Protein AF-A0A2N2H3T7-F1 (afdb_monomer_lite)

Radius of gyration: 30.87 Å; chains: 1; bounding box: 74×87×62 Å

Secondary structure (DSSP, 8-state):
-PPPPHHHHHHHHHHHHSPPPPTTS-THHHHHHHHHHHHHHHSTT--TTTTTS-B-HHHHHHHHHHHHHH-HHHHHHH--SSS-----SS--HHHHHHHHHHHHHTTGGGSSSS-SSEEEETTTTEEEE-----TTTHHHHHHHHHHHHHHHHHHH-TT----GGGG-TTTTS--S------------HHHHHHHHHHHHHHHHHHHHHH-SS-TTT----GGG-EEEESS-TTTS-TTTTT-GGGEEEE-HHHHHHHHTTSEEE-TTSBEEE-HHHHTSGGGGGG-S--B--S--GGGHHHHHHHHHHHHHHHHTS-----PEE------SS---TTT--TTS---EE-SSEEEEE-SS-SSTT-EEEEESS--S-GGG--HHHHHHHHHHHHHHHHHHHHHH--SEEEEE---SGGGT--SSS--EEEEEE-TTSSS--TTGGGGGSGGGS-----TT-

Foldseek 3Di:
DPDFPPVLVLVLVLLLPQDQDDPPPPRPLSLLQLLVLLLLCQFEPHHLVDSQPKDALLSSQVSQLCVCLVPVVNVPSPPPDDDDDDLDSDPDPVNSVVSRVCSLVGNLVPQDDPGPFWHADPVVRIIGGPDDHDPVCSNVSSVSSNVSSVVVNCVSPVPDDDDLCSRVSYPPDDPPDDDDDDDDDDDDPVVLVVVLSVLQSVLLVVLCVVDQAFQFPRHRPSVQKGWAFLQDSVRDDPVSSNDNLRTGIHGPVVSVCLVVLQWAADQARFIWGAPVLVPDPCVVVVLAQGGRPDGSNSNVVSRVVSVVVSVVVNPPDDDDDDTDGSDDPPPPDHPFPVLDPPPFDFPDDDDFWTKGADPDAPDPLWMKIFTNDFAQAPVPDDPVNVVRSVVCLVVSVVVCCVPPVAPDWDKDWQHDVLSPDPTRGTIIITHGHHVPSDPCCQQPVVCSPVVRSDDDPDPPD

pLDDT: mean 72.09, std 20.62, range [23.34, 98.44]

Structure (mmCIF, N/CA/C/O backbone):
data_AF-A0A2N2H3T7-F1
#
_entry.id   AF-A0A2N2H3T7-F1
#
loop_
_atom_site.group_PDB
_atom_site.id
_atom_site.type_symbol
_atom_site.label_atom_id
_atom_site.label_alt_id
_atom_site.label_comp_id
_atom_site.label_asym_id
_atom_site.label_entity_id
_atom_site.label_seq_id
_atom_site.pdbx_PDB_ins_code
_atom_site.Cartn_x
_atom_site.Cartn_y
_atom_site.Cartn_z
_atom_site.occupancy
_atom_site.B_iso_or_equiv
_atom_site.auth_seq_id
_atom_site.auth_comp_id
_atom_site.auth_asym_id
_atom_site.auth_atom_id
_atom_site.pdbx_PDB_model_num
ATOM 1 N N . MET A 1 1 ? 30.851 35.649 2.078 1.00 42.88 1 MET A N 1
ATOM 2 C CA . MET A 1 1 ? 30.613 34.699 0.974 1.00 42.88 1 MET A CA 1
ATOM 3 C C . MET A 1 1 ? 31.649 35.015 -0.075 1.00 42.88 1 MET A C 1
ATOM 5 O O . MET A 1 1 ? 31.649 36.144 -0.546 1.00 42.88 1 MET A O 1
ATOM 9 N N . ASN A 1 2 ? 32.566 34.092 -0.348 1.00 49.72 2 ASN A N 1
ATOM 10 C CA . ASN A 1 2 ? 33.479 34.260 -1.473 1.00 49.72 2 ASN A CA 1
ATOM 11 C C . ASN A 1 2 ? 32.645 34.127 -2.749 1.00 49.72 2 ASN A C 1
ATOM 13 O O . ASN A 1 2 ? 31.875 33.177 -2.877 1.00 49.72 2 ASN A O 1
ATOM 17 N N . GLU A 1 3 ? 32.726 35.108 -3.643 1.00 75.31 3 GLU A N 1
ATOM 18 C CA . GLU A 1 3 ? 32.085 35.003 -4.951 1.00 75.31 3 GLU A CA 1
ATOM 19 C C . GLU A 1 3 ? 32.704 33.827 -5.713 1.00 75.31 3 GLU A C 1
ATOM 21 O O . GLU A 1 3 ? 33.924 33.653 -5.713 1.00 75.31 3 GLU A O 1
ATOM 26 N N . PHE A 1 4 ? 31.867 32.996 -6.342 1.00 82.62 4 PHE A N 1
ATOM 27 C CA . PHE A 1 4 ? 32.372 31.909 -7.174 1.00 82.62 4 PHE A CA 1
ATOM 28 C C . PHE A 1 4 ? 33.226 32.459 -8.326 1.00 82.62 4 PHE A C 1
ATOM 30 O O . PHE A 1 4 ? 32.946 33.553 -8.831 1.00 82.62 4 PHE A O 1
ATOM 37 N N . PRO A 1 5 ? 34.209 31.683 -8.815 1.00 86.62 5 PRO A N 1
ATOM 38 C CA . PRO A 1 5 ? 34.911 32.008 -10.048 1.00 86.62 5 PRO A CA 1
ATOM 39 C C . PRO A 1 5 ? 33.941 32.275 -11.208 1.00 86.62 5 PRO A C 1
ATOM 41 O O . PRO A 1 5 ? 32.851 31.699 -11.279 1.00 86.62 5 PRO A O 1
ATOM 44 N N . HIS A 1 6 ? 34.344 33.137 -12.144 1.00 85.38 6 HIS A N 1
ATOM 45 C CA . HIS A 1 6 ? 33.499 33.557 -13.267 1.00 85.38 6 HIS A CA 1
ATOM 46 C C . HIS A 1 6 ? 32.941 32.367 -14.072 1.00 85.38 6 HIS A C 1
ATOM 48 O O . HIS A 1 6 ? 31.747 32.328 -14.369 1.00 85.38 6 HIS A O 1
ATOM 54 N N . ASP A 1 7 ? 33.768 31.354 -14.335 1.00 84.75 7 ASP A N 1
ATOM 55 C CA . ASP A 1 7 ? 33.368 30.158 -15.084 1.00 84.75 7 ASP A CA 1
ATOM 56 C C . ASP A 1 7 ? 32.356 29.290 -14.330 1.00 84.75 7 ASP A C 1
ATOM 58 O O . ASP A 1 7 ? 31.420 28.764 -14.929 1.00 84.75 7 ASP A O 1
ATOM 62 N N . VAL A 1 8 ? 32.473 29.209 -13.003 1.00 88.62 8 VAL A N 1
ATOM 63 C CA . VAL A 1 8 ? 31.498 28.514 -12.152 1.00 88.62 8 VAL A CA 1
ATOM 64 C C . VAL A 1 8 ? 30.156 29.244 -12.178 1.00 88.62 8 VAL A C 1
ATOM 66 O O . VAL A 1 8 ? 29.114 28.610 -12.342 1.00 88.62 8 VAL A O 1
ATOM 69 N N . ASN A 1 9 ? 30.154 30.575 -12.082 1.00 87.94 9 ASN A N 1
ATOM 70 C CA . ASN A 1 9 ? 28.924 31.361 -12.203 1.00 87.94 9 ASN A CA 1
ATOM 71 C C . ASN A 1 9 ? 28.265 31.192 -13.580 1.00 87.94 9 ASN A C 1
ATOM 73 O O . ASN A 1 9 ? 27.041 31.066 -13.667 1.00 87.94 9 ASN A O 1
ATOM 77 N N . ASN A 1 10 ? 29.061 31.137 -14.650 1.00 87.38 10 ASN A N 1
ATOM 78 C CA . ASN A 1 10 ? 28.561 30.898 -16.001 1.00 87.38 10 ASN A CA 1
ATOM 79 C C . ASN A 1 10 ? 27.991 29.482 -16.160 1.00 87.38 10 ASN A C 1
ATOM 81 O O . ASN A 1 10 ? 26.917 29.339 -16.743 1.00 87.38 10 ASN A O 1
ATOM 85 N N . LEU A 1 11 ? 28.630 28.459 -15.581 1.00 88.62 11 LEU A N 1
ATOM 86 C CA . LEU A 1 11 ? 28.097 27.094 -15.532 1.00 88.62 11 LEU 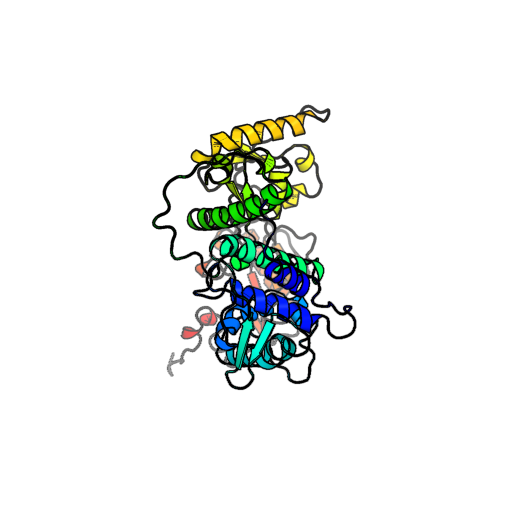A CA 1
ATOM 87 C C . LEU A 1 11 ? 26.744 27.051 -14.820 1.00 88.62 11 LEU A C 1
ATOM 89 O O . LEU A 1 11 ? 25.775 26.521 -15.362 1.00 88.62 11 LEU A O 1
ATOM 93 N N . LEU A 1 12 ? 26.662 27.617 -13.613 1.00 88.25 12 LEU A N 1
ATOM 94 C CA . LEU A 1 12 ? 25.421 27.635 -12.837 1.00 88.25 12 LEU A CA 1
ATOM 95 C C . LEU A 1 12 ? 24.308 28.344 -13.614 1.00 88.25 12 LEU A C 1
ATOM 97 O O . LEU A 1 12 ? 23.192 27.836 -13.690 1.00 88.25 12 LEU A O 1
ATOM 101 N N . LYS A 1 13 ? 24.626 29.471 -14.260 1.00 86.38 13 LYS A N 1
ATOM 102 C CA . LYS A 1 13 ? 23.695 30.204 -15.122 1.00 86.38 13 LYS A CA 1
ATOM 103 C C . LYS A 1 13 ? 23.274 29.391 -16.345 1.00 86.38 13 LYS A C 1
ATOM 105 O O . LYS A 1 13 ? 22.103 29.429 -16.713 1.00 86.38 13 LYS A O 1
ATOM 110 N N . GLU A 1 14 ? 24.179 28.656 -16.982 1.00 85.25 14 GLU A N 1
ATOM 111 C CA . GLU A 1 14 ? 23.850 27.788 -18.117 1.00 85.25 14 GLU A CA 1
ATOM 112 C C . GLU A 1 14 ? 22.883 26.669 -17.705 1.00 85.25 14 GLU A C 1
ATOM 114 O O . GLU A 1 14 ? 21.879 26.433 -18.384 1.00 85.25 14 GLU A O 1
ATOM 119 N N . ILE A 1 15 ? 23.131 26.022 -16.564 1.00 85.12 15 ILE A N 1
ATOM 120 C CA . ILE A 1 15 ? 22.246 24.984 -16.018 1.00 85.12 15 ILE A CA 1
ATOM 121 C C . ILE A 1 15 ? 20.873 25.589 -15.691 1.00 85.12 15 ILE A C 1
ATOM 123 O O . ILE A 1 15 ? 19.847 25.059 -16.117 1.00 85.12 15 ILE A O 1
ATOM 127 N N . GLU A 1 16 ? 20.850 26.738 -15.016 1.00 83.12 16 GLU A N 1
ATOM 128 C CA . GLU A 1 16 ? 19.632 27.466 -14.644 1.00 83.12 16 GLU A CA 1
ATOM 129 C C . GLU A 1 16 ? 18.775 27.836 -15.866 1.00 83.12 16 GLU A C 1
ATOM 131 O O . GLU A 1 16 ? 17.560 27.617 -15.902 1.00 83.12 16 GLU A O 1
ATOM 136 N N . THR A 1 17 ? 19.428 28.377 -16.897 1.00 77.06 17 THR A N 1
ATOM 137 C CA . THR A 1 17 ? 18.784 28.925 -18.100 1.00 77.06 17 THR A CA 1
ATOM 138 C C . THR A 1 17 ? 18.566 27.894 -19.204 1.00 77.06 17 THR A C 1
ATOM 140 O O . THR A 1 17 ? 18.014 28.231 -20.259 1.00 77.06 17 THR A O 1
ATOM 143 N N . THR A 1 18 ? 18.934 26.629 -18.973 1.00 74.81 18 THR A N 1
ATOM 144 C CA . THR A 1 18 ? 18.644 25.524 -19.893 1.00 74.81 18 THR A CA 1
ATOM 145 C C . THR A 1 18 ? 17.135 25.503 -20.187 1.00 74.81 18 THR A C 1
ATOM 147 O O . THR A 1 18 ? 16.315 25.249 -19.310 1.00 74.81 18 THR A O 1
ATOM 150 N N . ARG A 1 19 ? 16.741 25.859 -21.425 1.00 59.09 19 ARG A N 1
ATOM 151 C CA . ARG A 1 19 ? 15.349 26.220 -21.781 1.00 59.09 19 ARG A CA 1
ATOM 152 C C . ARG A 1 19 ? 14.342 25.099 -21.497 1.00 59.09 19 ARG A C 1
ATOM 154 O O . ARG A 1 19 ? 14.490 24.013 -22.050 1.00 59.09 19 ARG A O 1
ATOM 161 N N . PHE A 1 20 ? 13.216 25.426 -20.856 1.00 53.44 20 PHE A N 1
ATOM 162 C CA . PHE A 1 20 ? 11.999 24.598 -20.726 1.00 53.44 20 PHE A CA 1
ATOM 163 C C . PHE A 1 20 ? 11.072 24.892 -21.917 1.00 53.44 20 PHE A C 1
ATOM 165 O O . PHE A 1 20 ? 11.021 26.029 -22.370 1.00 53.44 20 PHE A O 1
ATOM 172 N N . SER A 1 21 ? 10.438 23.891 -22.538 1.00 43.78 21 SER A N 1
ATOM 173 C CA . SER A 1 21 ? 9.396 24.155 -23.555 1.00 43.78 21 SER A CA 1
ATOM 174 C C . SER A 1 21 ? 8.034 23.962 -22.908 1.00 43.78 21 SER A C 1
ATOM 176 O O . SER A 1 21 ? 7.919 23.053 -22.086 1.00 43.78 21 SER A O 1
ATOM 178 N N . PRO A 1 22 ? 7.009 24.747 -23.287 1.00 41.22 22 PRO A N 1
ATOM 179 C CA . PRO A 1 22 ? 5.665 24.564 -22.765 1.00 41.22 22 PRO A CA 1
ATOM 180 C C . PRO A 1 22 ? 5.131 23.157 -23.048 1.00 41.22 22 PRO A C 1
ATOM 182 O O . PRO A 1 22 ? 5.425 22.549 -24.079 1.00 41.22 22 PRO A O 1
ATOM 185 N N . ILE A 1 23 ? 4.302 22.688 -22.121 1.00 45.19 23 ILE A N 1
ATOM 186 C CA . ILE A 1 23 ? 3.788 21.321 -21.937 1.00 45.19 23 ILE A CA 1
ATOM 187 C C . ILE A 1 23 ? 3.090 20.721 -23.173 1.00 45.19 23 ILE A C 1
ATOM 189 O O . ILE A 1 23 ? 2.941 19.508 -23.259 1.00 45.19 23 ILE A O 1
ATOM 193 N N . ARG A 1 24 ? 2.719 21.517 -24.180 1.00 41.59 24 ARG A N 1
ATOM 194 C CA . ARG A 1 24 ? 1.832 21.061 -25.258 1.00 41.59 24 ARG A CA 1
ATOM 195 C C . ARG A 1 24 ? 2.462 20.426 -26.497 1.00 41.59 24 ARG A C 1
ATOM 197 O O . ARG A 1 24 ? 1.687 20.153 -27.393 1.00 41.59 24 ARG A O 1
ATOM 204 N N . ASN A 1 25 ? 3.773 20.151 -26.577 1.00 42.72 25 ASN A N 1
ATOM 205 C CA . ASN A 1 25 ? 4.287 19.214 -27.608 1.00 42.72 25 ASN A CA 1
ATOM 206 C C . ASN A 1 25 ? 5.746 18.713 -27.430 1.00 42.72 25 ASN A C 1
ATOM 208 O O . ASN A 1 25 ? 6.461 18.623 -28.418 1.00 42.72 25 ASN A O 1
ATOM 212 N N . THR A 1 26 ? 6.209 18.398 -26.202 1.00 49.59 26 THR A N 1
ATOM 213 C CA . THR A 1 26 ? 7.411 17.567 -25.818 1.00 49.59 26 THR A CA 1
ATOM 214 C C . THR A 1 26 ? 8.164 18.122 -24.591 1.00 49.59 26 THR A C 1
ATOM 216 O O . THR A 1 26 ? 9.392 18.243 -24.581 1.00 49.59 26 THR A O 1
ATOM 219 N N . GLY A 1 27 ? 7.447 18.446 -23.508 1.00 47.56 27 GLY A N 1
ATOM 220 C CA . GLY A 1 27 ? 8.054 18.901 -22.242 1.00 47.56 27 GLY A CA 1
ATOM 221 C C . GLY A 1 27 ? 9.073 17.921 -21.627 1.00 47.56 27 GLY A C 1
ATOM 222 O O . GLY A 1 27 ? 9.945 18.336 -20.866 1.00 47.56 27 GLY A O 1
ATOM 223 N N . CYS A 1 28 ? 9.039 16.642 -22.015 1.00 50.78 28 CYS A N 1
ATOM 224 C CA . CYS A 1 28 ? 9.863 15.583 -21.438 1.00 50.78 28 CYS A CA 1
ATOM 225 C C . CYS A 1 28 ? 11.362 15.698 -21.757 1.00 50.78 28 CYS A C 1
ATOM 227 O O . CYS A 1 28 ? 12.158 15.583 -20.836 1.00 50.78 28 CYS A O 1
ATOM 229 N N . LYS A 1 29 ? 11.797 16.044 -22.982 1.00 53.53 29 LYS A N 1
ATOM 230 C CA . LYS A 1 29 ? 13.236 16.070 -23.374 1.00 53.53 29 LYS A CA 1
ATOM 231 C C . LYS A 1 29 ? 14.154 16.868 -22.431 1.00 53.53 29 LYS A C 1
ATOM 233 O O . LYS A 1 29 ? 15.355 16.621 -22.374 1.00 53.53 29 LYS A O 1
ATOM 238 N N . LYS A 1 30 ? 13.602 17.847 -21.713 1.00 59.97 30 LYS A N 1
ATOM 239 C CA . LYS A 1 30 ? 14.333 18.803 -20.869 1.00 59.97 30 LYS A CA 1
ATOM 240 C C . LYS A 1 30 ? 14.395 18.376 -19.396 1.00 59.97 30 LYS A C 1
ATOM 242 O O . LYS A 1 30 ? 15.385 18.678 -18.738 1.00 59.97 30 LYS A O 1
ATOM 247 N N . ILE A 1 31 ? 13.437 17.571 -18.924 1.00 70.94 31 ILE A N 1
ATOM 248 C CA . ILE A 1 31 ? 13.523 16.870 -17.629 1.00 70.94 31 ILE A CA 1
ATOM 249 C C . ILE A 1 31 ? 14.655 15.843 -17.677 1.00 70.94 31 ILE A C 1
ATOM 251 O O . ILE A 1 31 ? 15.484 15.807 -16.775 1.00 70.94 31 ILE A O 1
ATOM 255 N N . TYR A 1 32 ? 14.781 15.102 -18.784 1.00 75.56 32 TYR A N 1
ATOM 256 C CA . TYR A 1 32 ? 15.846 14.109 -18.962 1.00 75.56 32 TYR A CA 1
ATOM 257 C C . TYR A 1 32 ? 17.246 14.732 -18.847 1.00 75.56 32 TYR A C 1
ATOM 259 O O . TYR A 1 32 ? 18.167 14.079 -18.373 1.00 75.56 32 TYR A O 1
ATOM 267 N N . LYS A 1 33 ? 17.419 16.008 -19.224 1.00 81.00 33 LYS A N 1
ATOM 268 C CA . LYS A 1 33 ? 18.688 16.728 -19.045 1.00 81.00 33 LYS A CA 1
ATOM 269 C C . LYS A 1 33 ? 19.044 16.940 -17.572 1.00 81.00 33 LYS A C 1
ATOM 271 O O . LYS A 1 33 ? 20.197 16.744 -17.203 1.00 81.00 33 LYS A O 1
ATOM 276 N N . MET A 1 34 ? 18.069 17.331 -16.751 1.00 83.81 34 MET A N 1
ATOM 277 C CA . MET A 1 34 ? 18.262 17.510 -15.306 1.00 83.81 34 MET A CA 1
ATOM 278 C C . MET A 1 34 ? 18.396 16.164 -14.593 1.00 83.81 34 MET A C 1
ATOM 280 O O . MET A 1 34 ? 19.204 16.029 -13.682 1.00 83.81 34 MET A O 1
ATOM 284 N N . VAL A 1 35 ? 17.672 15.144 -15.056 1.00 81.06 35 VAL A N 1
ATOM 285 C CA . VAL A 1 35 ? 17.818 13.768 -14.570 1.00 81.06 35 VAL A CA 1
ATOM 286 C C . VAL A 1 35 ? 19.208 13.212 -14.893 1.00 81.06 35 VAL A C 1
ATOM 288 O O . VAL A 1 35 ? 19.820 12.596 -14.029 1.00 81.06 35 VAL A O 1
ATOM 291 N N . LEU A 1 36 ? 19.757 13.489 -16.082 1.00 86.12 36 LEU A N 1
ATOM 292 C CA . LEU A 1 36 ? 21.137 13.127 -16.425 1.00 86.12 36 LEU A CA 1
ATOM 293 C C . LEU A 1 36 ? 22.147 13.837 -15.520 1.00 86.12 36 LEU A C 1
ATOM 295 O O . LEU A 1 36 ? 23.084 13.208 -15.040 1.00 86.12 36 LEU A O 1
ATOM 299 N N . LEU A 1 37 ? 21.942 15.130 -15.263 1.00 88.50 37 LEU A N 1
ATOM 300 C CA . LEU A 1 37 ? 22.786 15.893 -14.346 1.00 88.50 37 LEU A CA 1
ATOM 301 C C . LEU A 1 37 ? 22.745 15.311 -12.925 1.00 88.50 37 LEU A C 1
ATOM 303 O O . LEU A 1 37 ? 23.778 15.199 -12.277 1.00 88.50 37 LEU A O 1
ATOM 307 N N . LEU A 1 38 ? 21.578 14.876 -12.455 1.00 85.38 38 LEU A N 1
ATOM 308 C CA . LEU A 1 38 ? 21.460 14.196 -11.166 1.00 85.38 38 LEU A CA 1
ATOM 309 C C . LEU A 1 38 ? 22.093 12.809 -11.173 1.00 85.38 38 LEU A C 1
ATOM 311 O O . LEU A 1 38 ? 22.755 12.458 -10.206 1.00 85.38 38 LEU A O 1
ATOM 315 N N . ALA A 1 39 ? 21.999 12.062 -12.273 1.00 84.06 39 ALA A N 1
ATOM 316 C CA . ALA A 1 39 ? 22.744 10.818 -12.421 1.00 84.06 39 ALA A CA 1
ATOM 317 C C . ALA A 1 39 ? 24.260 11.069 -12.299 1.00 84.06 39 ALA A C 1
ATOM 319 O O . ALA A 1 39 ? 24.950 10.325 -11.611 1.00 84.06 39 ALA A O 1
ATOM 320 N N . MET A 1 40 ? 24.786 12.154 -12.875 1.00 88.25 40 MET A N 1
ATOM 321 C CA . MET A 1 40 ? 26.196 12.533 -12.706 1.00 88.25 40 MET A CA 1
ATOM 322 C C . MET A 1 40 ? 26.575 12.922 -11.272 1.00 88.25 40 MET A C 1
ATOM 324 O O . MET A 1 40 ? 27.736 12.779 -10.897 1.00 88.25 40 MET A O 1
ATOM 328 N N . LEU A 1 41 ? 25.624 13.421 -10.481 1.00 84.94 41 LEU A N 1
ATOM 329 C CA . LEU A 1 41 ? 25.838 13.793 -9.081 1.00 84.94 41 LEU A CA 1
ATOM 330 C C . LEU A 1 41 ? 25.721 12.590 -8.134 1.00 84.94 41 LEU A C 1
ATOM 332 O O . LEU A 1 41 ? 26.466 12.518 -7.160 1.00 84.94 41 LEU A O 1
ATOM 336 N N . GLU A 1 42 ? 24.815 11.653 -8.426 1.00 76.06 42 GLU A N 1
ATOM 337 C CA . GLU A 1 42 ? 24.379 10.617 -7.480 1.00 76.06 42 GLU A CA 1
ATOM 338 C C . GLU A 1 42 ? 24.783 9.189 -7.869 1.00 76.06 42 GLU A C 1
ATOM 340 O O . GLU A 1 42 ? 24.770 8.316 -7.006 1.00 76.06 42 GLU A O 1
ATOM 345 N N . CYS A 1 43 ? 25.153 8.907 -9.128 1.00 72.06 43 CYS A N 1
ATOM 346 C CA . CYS A 1 43 ? 25.547 7.550 -9.523 1.00 72.06 43 CYS A CA 1
ATOM 347 C C . CYS A 1 43 ? 26.736 7.045 -8.700 1.00 72.06 43 CYS A C 1
ATOM 349 O O . CYS A 1 43 ? 27.586 7.810 -8.238 1.00 72.06 43 CYS A O 1
ATOM 351 N N . LYS A 1 44 ? 26.821 5.724 -8.546 1.00 62.81 44 LYS A N 1
ATOM 352 C CA . LYS A 1 44 ? 27.845 5.070 -7.730 1.00 62.81 44 LYS A CA 1
ATOM 353 C C . LYS A 1 44 ? 29.254 5.581 -8.062 1.00 62.81 44 LYS A C 1
ATOM 355 O O . LYS A 1 44 ? 29.687 5.510 -9.209 1.00 62.81 44 LYS A O 1
ATOM 360 N N . GLY A 1 45 ? 29.964 6.088 -7.052 1.00 67.62 45 GLY A N 1
ATOM 361 C CA . GLY A 1 45 ? 31.322 6.632 -7.204 1.00 67.62 45 GLY A CA 1
ATOM 362 C C . GLY A 1 45 ? 31.405 8.118 -7.585 1.00 67.62 45 GLY A C 1
ATOM 363 O O . GLY A 1 45 ? 32.513 8.626 -7.774 1.00 67.62 45 GLY A O 1
ATOM 364 N N . ARG A 1 46 ? 30.271 8.825 -7.677 1.00 80.12 46 ARG A N 1
ATOM 365 C CA . ARG A 1 46 ? 30.193 10.281 -7.872 1.00 80.12 46 ARG A CA 1
ATOM 366 C C . ARG A 1 46 ? 30.137 11.033 -6.546 1.00 80.12 46 ARG A C 1
ATOM 368 O O . ARG A 1 46 ? 29.472 10.611 -5.606 1.00 80.12 46 ARG A O 1
ATOM 375 N N . ASN A 1 47 ? 30.849 12.151 -6.472 1.00 82.06 47 ASN A N 1
ATOM 376 C CA . ASN A 1 47 ? 30.918 13.039 -5.319 1.00 82.06 47 ASN A CA 1
AT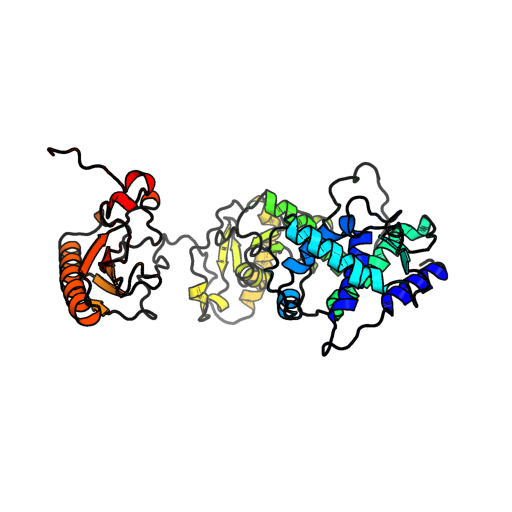OM 377 C C . ASN A 1 47 ? 31.333 14.460 -5.745 1.00 82.06 47 ASN A C 1
ATOM 379 O O . ASN A 1 47 ? 31.526 14.761 -6.928 1.00 82.06 47 ASN A O 1
ATOM 383 N N . ALA A 1 48 ? 31.509 15.340 -4.758 1.00 84.44 48 ALA A N 1
ATOM 384 C CA . ALA A 1 48 ? 31.873 16.735 -4.977 1.00 84.44 48 ALA A CA 1
ATOM 385 C C . ALA A 1 48 ? 33.161 16.939 -5.792 1.00 84.44 48 ALA A C 1
ATOM 387 O O . ALA A 1 48 ? 33.277 17.968 -6.440 1.00 84.44 48 ALA A O 1
ATOM 388 N N . SER A 1 49 ? 34.090 15.980 -5.808 1.00 86.38 49 SER A N 1
ATOM 389 C CA . SER A 1 49 ? 35.379 16.094 -6.508 1.00 86.38 49 SER A CA 1
ATOM 390 C C . SER A 1 49 ? 35.386 15.550 -7.942 1.00 86.38 49 SER A C 1
ATOM 392 O O . SER A 1 49 ? 36.400 15.636 -8.638 1.00 86.38 49 SER A O 1
ATOM 394 N N . ASN A 1 50 ? 34.298 14.913 -8.391 1.00 88.69 50 ASN A N 1
ATOM 395 C CA . ASN A 1 50 ? 34.315 14.179 -9.658 1.00 88.69 50 ASN A CA 1
ATOM 396 C C . ASN A 1 50 ? 32.972 14.114 -10.408 1.00 88.69 50 ASN A C 1
ATOM 398 O O . ASN A 1 50 ? 32.888 13.432 -11.434 1.00 88.69 50 ASN A O 1
ATOM 402 N N . TRP A 1 51 ? 31.932 14.807 -9.940 1.00 91.44 51 TRP A N 1
ATOM 403 C CA . TRP A 1 51 ? 30.608 14.749 -10.565 1.00 91.44 51 TRP A CA 1
ATOM 404 C C . TRP A 1 51 ? 30.610 15.221 -12.029 1.00 91.44 51 TRP A C 1
ATOM 406 O O . TRP A 1 51 ? 29.882 14.664 -12.837 1.00 91.44 51 TRP A O 1
ATOM 416 N N . TRP A 1 52 ? 31.476 16.169 -12.415 1.00 91.88 52 TRP A N 1
ATOM 417 C CA . TRP A 1 52 ? 31.580 16.676 -13.796 1.00 91.88 52 TRP A CA 1
ATOM 418 C C . TRP A 1 52 ? 32.288 15.724 -14.774 1.00 91.88 52 TRP A C 1
ATOM 420 O O . TRP A 1 52 ? 32.280 15.976 -15.982 1.00 91.88 52 TRP A O 1
ATOM 430 N N . LYS A 1 53 ? 32.906 14.640 -14.280 1.00 92.00 53 LYS A N 1
ATOM 431 C CA . LYS A 1 53 ? 33.644 13.676 -15.114 1.00 92.00 53 LYS A CA 1
ATOM 432 C C . LYS A 1 53 ? 32.705 12.896 -16.054 1.00 92.00 53 LYS A C 1
ATOM 434 O O . LYS A 1 53 ? 31.517 12.783 -15.756 1.00 92.00 53 LYS A O 1
ATOM 439 N N . PRO A 1 54 ? 33.215 12.291 -17.140 1.00 93.19 54 PRO A N 1
ATOM 440 C CA . PRO A 1 54 ? 32.387 11.582 -18.118 1.00 93.19 54 PRO A CA 1
ATOM 441 C C . PRO A 1 54 ? 31.528 10.455 -17.548 1.00 93.19 54 PRO A C 1
ATOM 443 O O . PRO A 1 54 ? 32.022 9.687 -16.729 1.00 93.19 54 PRO A O 1
ATOM 446 N N . ILE A 1 55 ? 30.267 10.363 -17.980 1.00 91.06 55 ILE A N 1
ATOM 447 C CA . ILE A 1 55 ? 29.306 9.292 -17.667 1.00 91.06 55 ILE A CA 1
ATOM 448 C C . ILE A 1 55 ? 28.753 8.680 -18.962 1.00 91.06 55 ILE A C 1
ATOM 450 O O . ILE A 1 55 ? 28.464 9.411 -19.916 1.00 91.06 55 ILE A O 1
ATOM 454 N N . LYS A 1 56 ? 28.580 7.357 -18.995 1.00 90.50 56 LYS A N 1
ATOM 455 C CA . LYS A 1 56 ? 27.943 6.635 -20.108 1.00 90.50 56 LYS A CA 1
ATOM 456 C C . LYS A 1 56 ? 26.463 6.312 -19.847 1.00 90.50 56 LYS A C 1
ATOM 458 O O . LYS A 1 56 ? 26.033 6.314 -18.689 1.00 90.50 56 LYS A O 1
ATOM 463 N N . PRO A 1 57 ? 25.659 6.009 -20.886 1.00 88.19 57 PRO A N 1
ATOM 464 C CA . PRO A 1 57 ? 24.266 5.609 -20.706 1.00 88.19 57 PRO A CA 1
ATOM 465 C C . PRO A 1 57 ? 24.077 4.419 -19.771 1.00 88.19 57 PRO A C 1
ATOM 467 O O . PRO A 1 57 ? 23.134 4.428 -18.987 1.00 8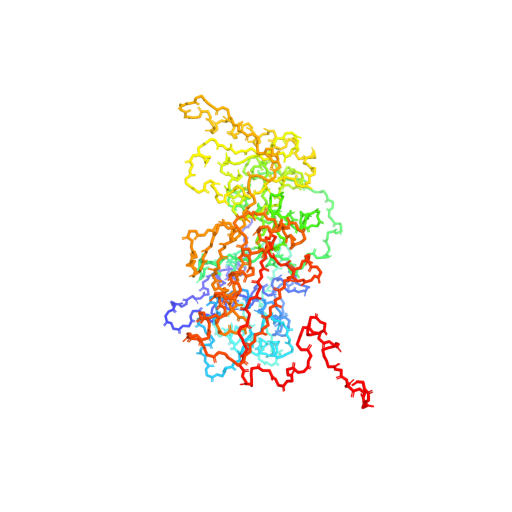8.19 57 PRO A O 1
ATOM 470 N N . GLU A 1 58 ? 24.973 3.431 -19.804 1.00 83.06 58 GLU A N 1
ATOM 471 C CA . GLU A 1 58 ? 24.865 2.216 -18.986 1.00 83.06 58 GLU A CA 1
ATOM 472 C C . GLU A 1 58 ? 25.030 2.522 -17.492 1.00 83.06 58 GLU A C 1
ATOM 474 O O . GLU A 1 58 ? 24.392 1.892 -16.651 1.00 83.06 58 GLU A O 1
ATOM 479 N N . GLU A 1 59 ? 25.844 3.527 -17.161 1.00 79.81 59 GLU A N 1
ATOM 480 C CA . GLU A 1 59 ? 26.041 3.992 -15.785 1.00 79.81 59 GLU A CA 1
ATOM 481 C C . GLU A 1 59 ? 24.825 4.775 -15.273 1.00 79.81 59 GLU A C 1
ATOM 483 O O . GLU A 1 59 ? 24.454 4.652 -14.108 1.00 79.81 59 GLU A O 1
ATOM 488 N N . ALA A 1 60 ? 24.180 5.556 -16.145 1.00 82.00 60 ALA A N 1
ATOM 489 C CA . ALA A 1 60 ? 23.010 6.360 -15.796 1.00 82.00 60 ALA A CA 1
ATOM 490 C C . ALA A 1 60 ? 21.682 5.574 -15.867 1.00 82.00 60 ALA A C 1
ATOM 492 O O . ALA A 1 60 ? 20.693 5.977 -15.251 1.00 82.00 60 ALA A O 1
ATOM 493 N N . ALA A 1 61 ? 21.633 4.457 -16.599 1.00 76.69 61 ALA A N 1
ATOM 494 C CA . ALA A 1 61 ? 20.410 3.701 -16.872 1.00 76.69 61 ALA A CA 1
ATOM 495 C C . ALA A 1 61 ? 19.634 3.240 -15.629 1.00 76.69 61 ALA A C 1
ATOM 497 O O . ALA A 1 61 ? 18.415 3.420 -15.626 1.00 76.69 61 ALA A O 1
ATOM 498 N N . PRO A 1 62 ? 20.264 2.722 -14.557 1.00 68.75 62 PRO A N 1
ATOM 499 C CA . PRO A 1 62 ? 19.530 2.347 -13.347 1.00 68.75 62 PRO A CA 1
ATOM 500 C C . PRO A 1 62 ? 18.807 3.541 -12.710 1.00 68.75 62 PRO A C 1
ATOM 502 O O . PRO A 1 62 ? 17.654 3.427 -12.295 1.00 68.75 62 PRO A O 1
ATOM 505 N N . PHE A 1 63 ? 19.463 4.706 -12.693 1.00 70.56 63 PHE A N 1
ATOM 506 C CA . PHE A 1 63 ? 18.920 5.942 -12.128 1.00 70.56 63 PHE A CA 1
ATOM 507 C C . PHE A 1 63 ? 17.734 6.466 -12.949 1.00 70.56 63 PHE A C 1
ATOM 509 O O . PHE A 1 63 ? 16.686 6.811 -12.404 1.00 70.56 63 PHE A O 1
ATOM 516 N N . PHE A 1 64 ? 17.858 6.463 -14.278 1.00 73.38 64 PHE A N 1
ATOM 517 C CA . PHE A 1 64 ? 16.754 6.824 -15.169 1.00 73.38 64 PHE A CA 1
ATOM 518 C C . PHE A 1 64 ? 15.593 5.839 -15.086 1.00 73.38 64 PHE A C 1
ATOM 520 O O . PHE A 1 64 ? 14.450 6.278 -15.044 1.00 73.38 64 PHE A O 1
ATOM 527 N N . HIS A 1 65 ? 15.852 4.531 -15.049 1.00 67.56 65 HIS A N 1
ATOM 528 C CA . HIS A 1 65 ? 14.787 3.537 -14.959 1.00 67.56 65 HIS A CA 1
ATOM 529 C C . HIS A 1 65 ? 13.984 3.714 -13.671 1.00 67.56 65 HIS A C 1
ATOM 531 O O . HIS A 1 65 ? 12.762 3.780 -13.743 1.00 67.56 65 HIS A O 1
ATOM 537 N N . PHE A 1 66 ? 14.658 3.904 -12.530 1.00 64.81 66 PHE A N 1
ATOM 538 C CA . PHE A 1 66 ? 14.003 4.219 -11.259 1.00 64.81 66 PHE A CA 1
ATOM 539 C C . PHE A 1 66 ? 13.052 5.416 -11.391 1.00 64.81 66 PHE A C 1
ATOM 541 O O . PHE A 1 66 ? 11.899 5.344 -10.972 1.00 64.81 66 PHE A O 1
ATOM 548 N N . ILE A 1 67 ? 13.502 6.494 -12.028 1.00 64.69 67 ILE A N 1
ATOM 549 C CA . ILE A 1 67 ? 12.694 7.700 -12.237 1.00 64.69 67 ILE A CA 1
ATOM 550 C C . ILE A 1 67 ? 11.503 7.434 -13.165 1.00 64.69 67 ILE A C 1
ATOM 552 O O . ILE A 1 67 ? 10.381 7.839 -12.866 1.00 64.69 67 ILE A O 1
ATOM 556 N N . LEU A 1 68 ? 11.726 6.716 -14.266 1.00 63.66 68 LEU A N 1
ATOM 557 C CA . LEU A 1 68 ? 10.697 6.406 -15.259 1.00 63.66 68 LEU A CA 1
ATOM 558 C C . LEU A 1 68 ? 9.628 5.438 -14.731 1.00 63.66 68 LEU A C 1
ATOM 560 O O . LEU A 1 68 ? 8.483 5.526 -15.169 1.00 63.66 68 LEU A O 1
ATOM 564 N N . THR A 1 69 ? 9.964 4.543 -13.795 1.00 56.22 69 THR A N 1
ATOM 565 C CA . THR A 1 69 ? 8.996 3.621 -13.176 1.00 56.22 69 THR A CA 1
ATOM 566 C C . THR A 1 69 ? 8.269 4.209 -11.970 1.00 56.22 69 THR A C 1
ATOM 568 O O . THR A 1 69 ? 7.166 3.764 -11.670 1.00 56.22 69 THR A O 1
ATOM 571 N N . HIS A 1 70 ? 8.871 5.159 -11.244 1.00 52.25 70 HIS A N 1
ATOM 572 C CA . HIS A 1 70 ? 8.259 5.755 -10.047 1.00 52.25 70 HIS A CA 1
ATOM 573 C C . HIS A 1 70 ? 7.365 6.958 -10.359 1.00 52.25 70 HIS A C 1
ATOM 575 O O . HIS A 1 70 ? 6.577 7.362 -9.506 1.00 52.25 70 HIS A O 1
ATOM 581 N N . TRP A 1 71 ? 7.485 7.564 -11.544 1.00 59.62 71 TRP A N 1
ATOM 582 C CA . TRP A 1 71 ? 6.718 8.752 -11.923 1.00 59.62 71 TRP A CA 1
ATOM 583 C C . TRP A 1 71 ? 5.636 8.374 -12.944 1.00 59.62 71 TRP A C 1
ATOM 585 O O . TRP A 1 71 ? 5.803 8.580 -14.146 1.00 59.62 71 TRP A O 1
ATOM 595 N N . ASP A 1 72 ? 4.505 7.838 -12.466 1.00 43.91 72 ASP A N 1
ATOM 596 C CA . ASP A 1 72 ? 3.370 7.371 -13.292 1.00 43.91 72 ASP A CA 1
ATOM 597 C C . ASP A 1 72 ? 2.851 8.432 -14.291 1.00 43.91 72 ASP A C 1
ATOM 599 O O . ASP A 1 72 ? 2.401 8.098 -15.384 1.00 43.91 72 ASP A O 1
ATOM 603 N N . VAL A 1 73 ? 3.006 9.725 -13.982 1.00 45.75 73 VAL A N 1
ATOM 604 C CA . VAL A 1 73 ? 2.655 10.840 -14.883 1.00 45.75 73 VAL A CA 1
ATOM 605 C C . VAL A 1 73 ? 3.537 10.870 -16.145 1.00 45.75 73 VAL A C 1
ATOM 607 O O . VAL A 1 73 ? 3.071 11.237 -17.220 1.00 45.75 73 VAL A O 1
ATOM 610 N N . ILE A 1 74 ? 4.805 10.443 -16.064 1.00 46.09 74 ILE A N 1
ATOM 611 C CA . ILE A 1 74 ? 5.666 10.278 -17.251 1.00 46.09 74 ILE A CA 1
ATOM 612 C C . ILE A 1 74 ? 5.229 9.054 -18.065 1.00 46.09 74 ILE A C 1
ATOM 614 O O . ILE A 1 74 ? 5.320 9.081 -19.296 1.00 46.09 74 ILE A O 1
ATOM 618 N N . ARG A 1 75 ? 4.688 8.020 -17.400 1.00 44.97 75 ARG A N 1
ATOM 619 C CA . ARG A 1 75 ? 4.129 6.833 -18.061 1.00 44.97 75 ARG A CA 1
ATOM 620 C C . ARG A 1 75 ? 2.939 7.176 -18.961 1.00 44.97 75 ARG A C 1
ATOM 622 O O . ARG A 1 75 ? 2.832 6.660 -20.069 1.00 44.97 75 ARG A O 1
ATOM 629 N N . GLU A 1 76 ? 2.073 8.082 -18.524 1.00 40.56 76 GLU A N 1
ATOM 630 C CA . GLU A 1 76 ? 0.876 8.461 -19.287 1.00 40.56 76 GLU A CA 1
ATOM 631 C C . GLU A 1 76 ? 1.140 9.511 -20.379 1.00 40.56 76 GLU A C 1
ATOM 633 O O . GLU A 1 76 ? 0.470 9.507 -21.409 1.00 40.56 76 GLU A O 1
ATOM 638 N N . VAL A 1 77 ? 2.137 10.389 -20.206 1.00 44.25 77 VAL A N 1
ATOM 639 C CA . VAL A 1 77 ? 2.378 11.518 -21.129 1.00 44.25 77 VAL A CA 1
ATOM 640 C C . VAL A 1 77 ? 3.198 11.137 -22.376 1.00 44.25 77 VAL A C 1
ATOM 642 O O . VAL A 1 77 ? 3.144 11.874 -23.361 1.00 44.25 77 VAL A O 1
ATOM 645 N N . GLN A 1 78 ? 3.944 10.020 -22.394 1.00 46.97 78 GLN A N 1
ATOM 646 C CA . GLN A 1 78 ? 4.823 9.692 -23.538 1.00 46.97 78 GLN A CA 1
ATOM 647 C C . GLN A 1 78 ? 4.944 8.225 -23.973 1.00 46.97 78 GLN A C 1
ATOM 649 O O . GLN A 1 78 ? 5.620 7.975 -24.966 1.00 46.97 78 GLN A O 1
ATOM 654 N N . PHE A 1 79 ? 4.274 7.255 -23.346 1.00 43.28 79 PHE A N 1
ATOM 655 C CA . PHE A 1 79 ? 4.317 5.864 -23.844 1.00 43.28 79 PHE A CA 1
ATOM 656 C C . PHE A 1 79 ? 3.257 5.565 -24.921 1.00 43.28 79 PHE A C 1
ATOM 658 O O . PHE A 1 79 ? 2.990 4.411 -25.248 1.00 43.28 79 PHE A O 1
ATOM 665 N N . LEU A 1 80 ? 2.690 6.613 -25.522 1.00 37.19 80 LEU A N 1
ATOM 666 C CA . LEU A 1 80 ? 1.979 6.549 -26.796 1.00 37.19 80 LEU A CA 1
ATOM 667 C C . LEU A 1 80 ? 2.946 6.907 -27.934 1.00 37.19 80 LEU A C 1
ATOM 669 O O . LEU A 1 80 ? 2.801 7.948 -28.565 1.00 37.19 80 LEU A O 1
ATOM 673 N N . ASP A 1 81 ? 3.924 6.042 -28.207 1.00 35.81 81 ASP A N 1
ATOM 674 C CA . ASP A 1 81 ? 4.520 5.982 -29.545 1.00 35.81 81 ASP A CA 1
ATOM 675 C C . ASP A 1 81 ? 4.725 4.516 -29.971 1.00 35.81 81 ASP A C 1
ATOM 677 O O . ASP A 1 81 ? 5.654 3.822 -29.567 1.00 35.81 81 ASP A O 1
ATOM 681 N N . GLN A 1 82 ? 3.729 4.060 -30.733 1.00 39.03 82 GLN A N 1
ATOM 682 C CA . GLN A 1 82 ? 3.689 3.042 -31.794 1.00 39.03 82 GLN A CA 1
ATOM 683 C C . GLN A 1 82 ? 4.161 1.598 -31.565 1.00 39.03 82 GLN A C 1
ATOM 685 O O . GLN A 1 82 ? 3.638 0.728 -32.256 1.00 39.03 82 GLN A O 1
ATOM 690 N N . ASP A 1 83 ? 4.987 1.283 -30.569 1.00 40.81 83 ASP A N 1
ATOM 691 C CA . ASP A 1 83 ? 5.357 -0.103 -30.256 1.00 40.81 83 ASP A CA 1
ATOM 692 C C . ASP A 1 83 ? 5.077 -0.430 -28.789 1.00 40.81 83 ASP A C 1
ATOM 694 O O . ASP A 1 83 ? 5.871 -0.161 -27.889 1.00 40.81 83 ASP A O 1
ATOM 698 N N . LYS A 1 84 ? 3.913 -1.050 -28.575 1.00 41.50 84 LYS A N 1
ATOM 699 C CA . LYS A 1 84 ? 3.388 -1.596 -27.315 1.00 41.50 84 LYS A CA 1
ATOM 700 C C . LYS A 1 84 ? 4.435 -2.418 -26.546 1.00 41.50 84 LYS A C 1
ATOM 702 O O . LYS A 1 84 ? 4.489 -3.640 -26.683 1.00 41.50 84 LYS A O 1
ATOM 707 N N . ARG A 1 85 ? 5.249 -1.789 -25.704 1.00 47.91 85 ARG A N 1
ATOM 708 C CA . ARG A 1 85 ? 6.028 -2.505 -24.688 1.00 47.91 85 ARG A CA 1
ATOM 709 C C . ARG A 1 85 ? 5.665 -1.972 -23.320 1.00 47.91 85 ARG A C 1
ATOM 711 O O . ARG A 1 85 ? 5.919 -0.810 -23.020 1.00 47.91 85 ARG A O 1
ATOM 718 N N . ASP A 1 86 ? 5.099 -2.857 -22.506 1.00 46.88 86 ASP A N 1
ATOM 719 C CA . ASP A 1 86 ? 4.938 -2.645 -21.074 1.00 46.88 86 ASP A CA 1
ATOM 720 C C . ASP A 1 86 ? 6.313 -2.354 -20.476 1.00 46.88 86 ASP A C 1
ATOM 722 O O . ASP A 1 86 ? 7.174 -3.236 -20.390 1.00 46.88 86 ASP A O 1
ATOM 726 N N . PHE A 1 87 ? 6.541 -1.100 -20.092 1.00 50.91 87 PHE A N 1
ATOM 727 C CA . PHE A 1 87 ? 7.704 -0.745 -19.297 1.00 50.91 87 PHE A CA 1
ATOM 728 C C . PHE A 1 87 ? 7.516 -1.395 -17.925 1.00 50.91 87 PHE A C 1
ATOM 730 O O . PHE A 1 87 ? 6.703 -0.949 -17.113 1.00 50.91 87 PHE A O 1
ATOM 737 N N . LYS A 1 88 ? 8.188 -2.528 -17.705 1.00 49.28 88 LYS A N 1
ATOM 738 C CA . LYS A 1 88 ? 8.051 -3.294 -16.468 1.00 49.28 88 LYS A CA 1
ATOM 739 C C . LYS A 1 88 ? 8.629 -2.499 -15.300 1.00 49.28 88 LYS A C 1
ATOM 741 O O . LYS A 1 88 ? 9.627 -1.805 -15.435 1.00 49.28 88 LYS A O 1
ATOM 746 N N . ILE A 1 89 ? 8.024 -2.674 -14.125 1.00 47.09 89 ILE A N 1
ATOM 747 C CA . ILE A 1 89 ? 8.500 -2.101 -12.852 1.00 47.09 89 ILE A CA 1
ATOM 748 C C . ILE A 1 89 ? 9.880 -2.672 -12.459 1.00 47.09 89 ILE A C 1
ATOM 750 O O . ILE A 1 89 ? 10.608 -2.069 -11.677 1.00 47.09 89 ILE A O 1
ATOM 754 N N . GLN A 1 90 ? 10.238 -3.850 -12.979 1.00 46.06 90 GLN A N 1
ATOM 755 C CA . GLN A 1 90 ? 11.517 -4.505 -12.717 1.00 46.06 90 GLN A CA 1
ATOM 756 C C . GLN A 1 90 ? 12.584 -4.063 -13.726 1.00 46.06 90 GLN A C 1
ATOM 758 O O . GLN A 1 90 ? 12.351 -4.121 -14.934 1.00 46.06 90 GLN A O 1
ATOM 763 N N . PHE A 1 91 ? 13.781 -3.726 -13.232 1.00 58.53 91 PHE A N 1
ATOM 764 C CA . PHE A 1 91 ? 14.948 -3.413 -14.063 1.00 58.53 91 PHE A CA 1
ATOM 765 C C . PHE A 1 91 ? 15.589 -4.687 -14.635 1.00 58.53 91 PHE A C 1
ATOM 767 O O . PHE A 1 91 ? 16.667 -5.111 -14.220 1.00 58.53 91 PHE A O 1
ATOM 774 N N . ASP A 1 92 ? 14.885 -5.336 -15.560 1.00 58.03 92 ASP A N 1
ATOM 775 C CA . ASP A 1 92 ? 15.376 -6.491 -16.311 1.00 58.03 92 ASP A CA 1
ATOM 776 C C . ASP A 1 92 ? 16.245 -6.070 -17.515 1.00 58.03 92 ASP A C 1
ATOM 778 O O . ASP A 1 92 ? 16.294 -4.902 -17.901 1.00 58.03 92 ASP A O 1
ATOM 782 N N . GLU A 1 93 ? 16.965 -7.022 -18.120 1.00 66.00 93 GLU A N 1
ATOM 783 C CA . GLU A 1 93 ? 17.830 -6.753 -19.285 1.00 66.00 93 GLU A CA 1
ATOM 784 C C . GLU A 1 93 ? 17.107 -6.022 -20.442 1.00 66.00 93 GLU A C 1
ATOM 786 O O . GLU A 1 93 ? 17.654 -5.059 -20.986 1.00 66.00 93 GLU A O 1
ATOM 791 N N . PRO A 1 94 ? 15.865 -6.389 -20.811 1.00 66.38 94 PRO A N 1
ATOM 792 C CA . PRO A 1 94 ? 15.079 -5.628 -21.783 1.00 66.38 94 PRO A CA 1
ATOM 793 C C . PRO A 1 94 ? 14.851 -4.158 -21.393 1.00 66.38 94 PRO A C 1
ATOM 795 O O . PRO A 1 94 ? 15.056 -3.269 -22.227 1.00 66.38 94 PRO A O 1
ATOM 798 N N . SER A 1 95 ? 14.461 -3.889 -20.143 1.00 62.47 95 SER A N 1
ATOM 799 C CA . SER A 1 95 ? 14.212 -2.531 -19.633 1.00 62.47 95 SER A CA 1
ATOM 800 C C . SER A 1 95 ? 15.499 -1.714 -19.528 1.00 62.47 95 SER A C 1
ATOM 802 O O . SER A 1 95 ? 15.509 -0.517 -19.835 1.00 62.47 95 SER A O 1
ATOM 804 N N . ARG A 1 96 ? 16.608 -2.370 -19.176 1.00 68.38 96 ARG A N 1
ATOM 805 C CA . ARG A 1 96 ? 17.954 -1.796 -19.182 1.00 68.38 96 ARG A CA 1
ATOM 806 C C . ARG A 1 96 ? 18.357 -1.326 -20.578 1.00 68.38 96 ARG A C 1
ATOM 808 O O . ARG A 1 96 ? 18.592 -0.134 -20.755 1.00 68.38 96 ARG A O 1
ATOM 815 N N . ARG A 1 97 ? 18.338 -2.207 -21.586 1.00 73.75 97 ARG A N 1
ATOM 816 C CA . ARG A 1 97 ? 18.711 -1.868 -22.978 1.00 73.75 97 ARG A CA 1
ATOM 817 C C . ARG A 1 97 ? 17.846 -0.768 -23.583 1.00 73.75 97 ARG A C 1
ATOM 819 O O . ARG A 1 97 ? 18.299 -0.004 -24.435 1.00 73.75 97 ARG A O 1
ATOM 826 N N . TYR A 1 98 ? 16.573 -0.717 -23.201 1.00 75.56 98 TYR A N 1
ATOM 827 C CA . TYR A 1 98 ? 15.685 0.363 -23.614 1.00 75.56 98 TYR A CA 1
ATOM 828 C C . TYR A 1 98 ? 16.089 1.692 -22.968 1.00 75.56 98 TYR A C 1
ATOM 830 O O . TYR A 1 98 ? 16.244 2.689 -23.668 1.00 75.56 98 TYR A O 1
ATOM 838 N N . THR A 1 99 ? 16.309 1.694 -21.651 1.00 71.69 99 THR A N 1
ATOM 839 C CA . THR A 1 99 ? 16.678 2.902 -20.901 1.00 71.69 99 THR A CA 1
ATOM 840 C C . THR A 1 99 ? 18.031 3.454 -21.359 1.00 71.69 99 THR A C 1
ATOM 842 O O . THR A 1 99 ? 18.153 4.654 -21.583 1.00 71.69 99 THR A O 1
ATOM 845 N N . GLU A 1 100 ? 19.020 2.587 -21.589 1.00 80.38 100 GLU A N 1
ATOM 846 C CA . GLU A 1 100 ? 20.335 2.951 -22.138 1.00 80.38 100 GLU A CA 1
ATOM 847 C C . GLU A 1 100 ? 20.208 3.662 -23.495 1.00 80.38 100 GLU A C 1
ATOM 849 O O . GLU A 1 100 ? 20.749 4.753 -23.689 1.00 80.38 100 GLU A O 1
ATOM 854 N N . ARG A 1 101 ? 19.420 3.094 -24.416 1.00 82.31 101 ARG A N 1
ATOM 855 C CA . ARG A 1 101 ? 19.158 3.688 -25.735 1.00 82.31 101 ARG A CA 1
ATOM 856 C C . ARG A 1 101 ? 18.459 5.040 -25.627 1.00 82.31 101 ARG A C 1
ATOM 858 O O . ARG A 1 101 ? 18.868 5.999 -26.274 1.00 82.31 101 ARG A O 1
ATOM 865 N N . LEU A 1 102 ? 17.444 5.125 -24.770 1.00 79.56 102 LEU A N 1
ATOM 866 C CA . LEU A 1 102 ? 16.687 6.351 -24.537 1.00 79.56 102 LEU A CA 1
ATOM 867 C C . LEU A 1 102 ? 17.593 7.481 -24.026 1.00 79.56 102 LEU A C 1
ATOM 869 O O . LEU A 1 102 ? 17.481 8.618 -24.486 1.00 79.56 102 LEU A O 1
ATOM 873 N N . ILE A 1 103 ? 18.515 7.170 -23.108 1.00 80.62 103 ILE A N 1
ATOM 874 C CA . ILE A 1 103 ? 19.494 8.129 -22.575 1.00 80.62 103 ILE A CA 1
ATOM 875 C C . ILE A 1 103 ? 20.454 8.610 -23.666 1.00 80.62 103 ILE A C 1
ATOM 877 O O . ILE A 1 103 ? 20.716 9.815 -23.760 1.00 80.62 103 ILE A O 1
ATOM 881 N N . ALA A 1 104 ? 20.960 7.686 -24.486 1.00 83.25 104 ALA A N 1
ATOM 882 C CA . ALA A 1 104 ? 21.877 8.002 -25.576 1.00 83.25 104 ALA A CA 1
ATOM 883 C C . ALA A 1 104 ? 21.224 8.942 -26.610 1.00 83.25 104 ALA A C 1
ATOM 885 O O . ALA A 1 104 ? 21.820 9.944 -27.013 1.00 83.25 104 ALA A O 1
ATOM 886 N N . GLU A 1 105 ? 19.974 8.668 -26.990 1.00 79.31 105 GLU A N 1
ATOM 887 C CA . GLU A 1 105 ? 19.267 9.399 -28.048 1.00 79.31 105 GLU A CA 1
ATOM 888 C C . GLU A 1 105 ? 18.704 10.757 -27.596 1.00 79.31 105 GLU A C 1
ATOM 890 O O . GLU A 1 105 ? 18.711 11.712 -28.377 1.00 79.31 105 GLU A O 1
ATOM 895 N N . MET A 1 106 ? 18.224 10.876 -26.349 1.00 75.19 106 MET A N 1
ATOM 896 C CA . MET A 1 106 ? 17.499 12.067 -25.885 1.00 75.19 106 MET A CA 1
ATOM 897 C C . MET A 1 106 ? 18.340 12.989 -24.985 1.00 75.19 106 MET A C 1
ATOM 899 O O . MET A 1 106 ? 18.751 14.046 -25.468 1.00 75.19 106 MET A O 1
ATOM 903 N N . PRO A 1 107 ? 18.606 12.698 -23.694 1.00 75.50 107 PRO A N 1
ATOM 904 C CA . PRO A 1 107 ? 19.370 13.621 -22.864 1.00 75.50 107 PRO A CA 1
ATOM 905 C C . PRO A 1 107 ? 20.792 13.841 -23.378 1.00 75.50 107 PRO A C 1
ATOM 907 O O . PRO A 1 107 ? 21.150 14.995 -23.614 1.00 75.50 107 PRO A O 1
ATOM 910 N N . MET A 1 108 ? 21.577 12.788 -23.621 1.00 83.12 108 MET A N 1
ATOM 911 C CA . MET A 1 108 ? 22.975 12.944 -24.046 1.00 83.12 108 MET A CA 1
ATOM 912 C C . MET A 1 108 ? 23.085 13.594 -25.434 1.00 83.12 108 MET A C 1
ATOM 914 O O . MET A 1 108 ? 23.752 14.620 -25.591 1.00 83.12 108 MET A O 1
ATOM 918 N N . GLY A 1 109 ? 22.325 13.095 -26.416 1.00 73.25 109 GLY A N 1
ATOM 919 C CA . GLY A 1 109 ? 22.305 13.618 -27.787 1.00 73.25 109 GLY A CA 1
ATOM 920 C C . GLY A 1 109 ? 21.900 15.096 -27.931 1.00 73.25 109 GLY A C 1
ATOM 921 O O . GLY A 1 109 ? 22.197 15.720 -28.956 1.00 73.25 109 GLY A O 1
ATOM 922 N N . HIS A 1 110 ? 21.260 15.690 -26.915 1.00 71.31 110 HIS A N 1
ATOM 923 C CA . HIS A 1 110 ? 20.791 17.080 -26.925 1.00 71.31 110 HIS A CA 1
ATOM 924 C C . HIS A 1 110 ? 21.644 18.069 -26.108 1.00 71.31 110 HIS A C 1
ATOM 926 O O . HIS A 1 110 ? 21.325 19.265 -26.109 1.00 71.31 110 HIS A O 1
ATOM 932 N N . TRP A 1 111 ? 22.701 17.633 -25.416 1.00 70.19 111 TRP A N 1
ATOM 933 C CA . TRP A 1 111 ? 23.548 18.527 -24.609 1.00 70.19 111 TRP A CA 1
ATOM 934 C C . TRP A 1 111 ? 24.706 19.211 -25.370 1.00 70.19 111 TRP A C 1
ATOM 936 O O . TRP A 1 111 ? 25.244 20.175 -24.856 1.00 70.19 111 TRP A O 1
ATOM 946 N N . GLY A 1 112 ? 25.040 18.835 -26.611 1.00 62.22 112 GLY A N 1
ATOM 947 C CA . GLY A 1 112 ? 26.313 19.236 -27.250 1.00 62.22 112 GLY A CA 1
ATOM 948 C C . GLY A 1 112 ? 26.261 20.137 -28.496 1.00 62.22 112 GLY A C 1
ATOM 949 O O . GLY A 1 112 ? 27.029 19.900 -29.420 1.00 62.22 112 GLY A O 1
ATOM 950 N N . LYS A 1 113 ? 25.363 21.131 -28.598 1.00 60.50 113 LYS A N 1
ATOM 951 C CA . LYS A 1 113 ? 25.352 22.052 -29.770 1.00 60.50 113 LYS A CA 1
ATOM 952 C C . LYS A 1 113 ? 25.412 23.552 -29.459 1.00 60.50 113 LYS A C 1
ATOM 954 O O . LYS A 1 113 ? 25.881 24.294 -30.306 1.00 60.50 113 LYS A O 1
ATOM 959 N N . ASN A 1 114 ? 24.959 23.989 -28.280 1.00 63.38 114 ASN A N 1
ATOM 960 C CA . ASN A 1 114 ? 24.840 25.412 -27.903 1.00 63.38 114 ASN A CA 1
ATOM 961 C C . ASN A 1 114 ? 25.241 25.685 -26.434 1.00 63.38 114 ASN A C 1
ATOM 963 O O . ASN A 1 114 ? 24.889 26.727 -25.888 1.00 63.38 114 ASN A O 1
ATOM 967 N N . HIS A 1 115 ? 25.891 24.721 -25.779 1.00 73.12 115 HIS A N 1
ATOM 968 C CA . HIS A 1 115 ? 26.257 24.753 -24.362 1.00 73.12 115 HIS A CA 1
ATOM 969 C C . HIS A 1 115 ? 27.767 25.003 -24.233 1.00 73.12 115 HIS A C 1
ATOM 971 O O . HIS A 1 115 ? 28.549 24.423 -24.987 1.00 73.12 115 HIS A O 1
ATOM 977 N N . GLN A 1 116 ? 28.174 25.889 -23.324 1.00 80.69 116 GLN A N 1
ATOM 978 C CA . GLN A 1 116 ? 29.573 26.248 -23.085 1.00 80.69 116 GLN A CA 1
ATOM 979 C C . GLN A 1 116 ? 30.279 25.153 -22.275 1.00 80.69 116 GLN A C 1
ATOM 981 O O . GLN A 1 116 ? 31.417 24.790 -22.586 1.00 80.69 116 GLN A O 1
ATOM 986 N N . PHE A 1 117 ? 29.597 24.579 -21.279 1.00 85.12 117 PHE A N 1
ATOM 987 C CA . PHE A 1 117 ? 30.222 23.650 -20.334 1.00 85.12 117 PHE A CA 1
ATOM 988 C C . PHE A 1 117 ? 29.810 22.189 -20.507 1.00 85.12 117 PHE A C 1
ATOM 990 O O . PHE A 1 117 ? 30.659 21.324 -20.317 1.00 85.12 117 PHE A O 1
ATOM 997 N N . GLY A 1 118 ? 28.554 21.882 -20.842 1.00 86.12 118 GLY A N 1
ATOM 998 C CA . GLY A 1 118 ? 28.093 2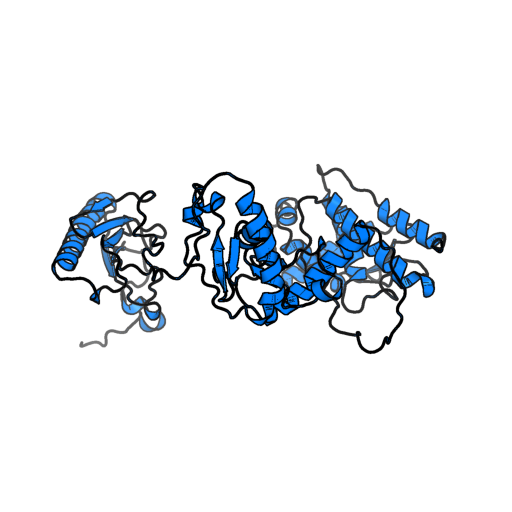0.499 -21.028 1.00 86.12 118 GLY A CA 1
ATOM 999 C C . GLY A 1 118 ? 28.397 19.961 -22.429 1.00 86.12 118 GLY A C 1
ATOM 1000 O O . GLY A 1 118 ? 28.005 20.573 -23.420 1.00 86.12 118 GLY A O 1
ATOM 1001 N N . HIS A 1 119 ? 29.046 18.798 -22.525 1.00 86.50 119 HIS A N 1
ATOM 1002 C CA . HIS A 1 119 ? 29.476 18.188 -23.790 1.00 86.50 119 HIS A CA 1
ATOM 1003 C C . HI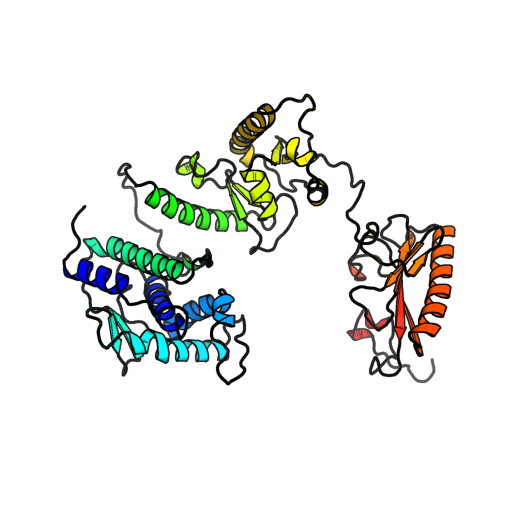S A 1 119 ? 29.077 16.715 -23.870 1.00 86.50 119 HIS A C 1
ATOM 1005 O O . HIS A 1 119 ? 29.152 15.990 -22.882 1.00 86.50 119 HIS A O 1
ATOM 1011 N N . TYR A 1 120 ? 28.685 16.268 -25.065 1.00 88.62 120 TYR A N 1
ATOM 1012 C CA . TYR A 1 120 ? 28.455 14.856 -25.381 1.00 88.62 120 TYR A CA 1
ATOM 1013 C C . TYR A 1 120 ? 29.384 14.430 -26.518 1.00 88.62 120 TYR A C 1
ATOM 1015 O O . TYR A 1 120 ? 29.327 15.007 -27.607 1.00 88.62 120 TYR A O 1
ATOM 1023 N N . ASP A 1 121 ? 30.219 13.429 -26.260 1.00 88.25 121 ASP A N 1
ATOM 1024 C CA . ASP A 1 121 ? 31.076 12.798 -27.257 1.00 88.25 121 ASP A CA 1
ATOM 1025 C C . ASP A 1 121 ? 30.369 11.579 -27.866 1.00 88.25 121 ASP A C 1
ATOM 1027 O O . ASP A 1 121 ? 30.011 10.628 -27.168 1.00 88.25 121 ASP A O 1
ATOM 1031 N N . ARG A 1 122 ? 30.172 11.624 -29.187 1.00 84.69 122 ARG A N 1
ATOM 1032 C CA . ARG A 1 122 ? 29.495 10.576 -29.961 1.00 84.69 122 ARG A CA 1
ATOM 1033 C C . ARG A 1 122 ? 30.366 9.346 -30.185 1.00 84.69 122 ARG A C 1
ATOM 1035 O O . ARG A 1 122 ? 29.807 8.267 -30.344 1.00 84.69 122 ARG A O 1
ATOM 1042 N N . GLU A 1 123 ? 31.688 9.497 -30.221 1.00 86.12 123 GLU A N 1
ATOM 1043 C CA . GLU A 1 123 ? 32.600 8.372 -30.461 1.00 86.12 123 GLU A CA 1
ATOM 1044 C C . GLU A 1 123 ? 32.727 7.509 -29.206 1.00 86.12 123 GLU A C 1
ATOM 1046 O O . GLU A 1 123 ? 32.601 6.288 -29.269 1.00 86.12 123 GLU A O 1
ATOM 1051 N N . SER A 1 124 ? 32.911 8.146 -28.047 1.00 87.62 124 SER A N 1
ATOM 1052 C CA . SER A 1 124 ? 33.025 7.446 -26.763 1.00 87.62 124 SER A CA 1
ATOM 1053 C C . SER A 1 124 ? 31.692 7.227 -26.034 1.00 87.62 124 SER A C 1
ATOM 1055 O O . SER A 1 124 ? 31.676 6.552 -24.997 1.00 87.62 124 SER A O 1
ATOM 1057 N N . ASN A 1 125 ? 30.593 7.765 -26.578 1.00 89.62 125 ASN A N 1
ATOM 1058 C CA . ASN A 1 125 ? 29.232 7.740 -26.036 1.00 89.62 125 ASN A CA 1
ATOM 1059 C C . ASN A 1 125 ? 29.154 8.233 -24.579 1.00 89.62 125 ASN A C 1
ATOM 1061 O O . ASN A 1 125 ? 28.606 7.562 -23.705 1.00 89.62 125 ASN A O 1
ATOM 1065 N N . GLN A 1 126 ? 29.749 9.396 -24.308 1.00 91.31 126 GLN A N 1
ATOM 1066 C CA . GLN A 1 126 ? 29.894 9.935 -22.954 1.00 91.31 126 GLN A CA 1
ATOM 1067 C C . GLN A 1 126 ? 29.429 11.379 -22.848 1.00 91.31 126 GLN A C 1
ATOM 1069 O O . GLN A 1 126 ? 29.720 12.207 -23.710 1.00 91.31 126 GLN A O 1
ATOM 1074 N N . PHE A 1 127 ? 28.763 11.696 -21.741 1.00 91.00 127 PHE A N 1
ATOM 1075 C CA . PHE A 1 127 ? 28.421 13.061 -21.357 1.00 91.00 127 PHE A CA 1
ATOM 1076 C C . PHE A 1 127 ? 29.325 13.551 -20.221 1.00 91.00 127 PHE A C 1
ATOM 1078 O O . PHE A 1 127 ? 29.568 12.810 -19.273 1.00 91.00 127 PHE A O 1
ATOM 1085 N N . PHE A 1 128 ? 29.822 14.785 -20.300 1.00 91.00 128 PHE A N 1
ATOM 1086 C CA . PHE A 1 128 ? 30.691 15.395 -19.288 1.00 91.00 128 PHE A CA 1
ATOM 1087 C C . PHE A 1 128 ? 30.547 16.916 -19.255 1.00 91.00 128 PHE A C 1
ATOM 1089 O O . PHE A 1 128 ? 30.071 17.525 -20.214 1.00 91.00 128 PHE A O 1
ATOM 1096 N N . PHE A 1 129 ? 31.027 17.542 -18.180 1.00 90.38 129 PHE A N 1
ATOM 1097 C CA . PHE A 1 129 ? 31.225 18.988 -18.149 1.00 90.38 129 PHE A CA 1
ATOM 1098 C C . PHE A 1 129 ? 32.706 19.320 -18.315 1.00 90.38 129 PHE A C 1
ATOM 1100 O O . PHE A 1 129 ? 33.561 18.824 -17.581 1.00 90.38 129 PHE A O 1
ATOM 1107 N N . ARG A 1 130 ? 33.017 20.182 -19.283 1.00 89.25 130 ARG A N 1
ATOM 1108 C CA . ARG A 1 130 ? 34.355 20.745 -19.465 1.00 89.25 130 ARG A CA 1
ATOM 1109 C C . ARG A 1 130 ? 34.479 21.980 -18.583 1.00 89.25 130 ARG A C 1
ATOM 1111 O O . ARG A 1 130 ? 34.319 23.105 -19.045 1.00 89.25 130 ARG A O 1
ATOM 1118 N N . ILE A 1 131 ? 34.723 21.739 -17.304 1.00 88.75 131 ILE A N 1
ATOM 1119 C CA . ILE A 1 131 ? 34.997 22.768 -16.310 1.00 88.75 131 ILE A CA 1
ATOM 1120 C C . ILE A 1 131 ? 36.109 22.280 -15.386 1.00 88.75 131 ILE A C 1
ATOM 1122 O O . ILE A 1 131 ? 36.171 21.092 -15.063 1.00 88.75 131 ILE A O 1
ATOM 1126 N N . ASP A 1 132 ? 36.973 23.200 -14.978 1.00 87.75 132 ASP A N 1
ATOM 1127 C CA . ASP A 1 132 ? 37.895 22.980 -13.874 1.00 87.75 132 ASP A CA 1
ATOM 1128 C C . ASP A 1 132 ? 37.338 23.679 -12.633 1.00 87.75 132 ASP A C 1
ATOM 1130 O O . ASP A 1 132 ? 37.019 24.870 -12.670 1.00 87.75 132 ASP A O 1
ATOM 1134 N N . ILE A 1 133 ? 37.132 22.915 -11.562 1.00 87.62 133 ILE A N 1
ATOM 1135 C CA . ILE A 1 133 ? 36.556 23.421 -10.316 1.00 87.62 133 ILE A CA 1
ATOM 1136 C C . ILE A 1 133 ? 37.630 23.311 -9.250 1.00 87.62 133 ILE A C 1
ATOM 1138 O O . ILE A 1 133 ? 37.974 22.209 -8.807 1.00 87.62 133 ILE A O 1
ATOM 1142 N N . ASP A 1 134 ? 38.110 24.477 -8.825 1.00 85.25 134 ASP A N 1
ATOM 1143 C CA . ASP A 1 134 ? 39.059 24.610 -7.728 1.00 85.25 134 ASP A CA 1
ATOM 1144 C C . ASP A 1 134 ? 38.563 23.808 -6.504 1.00 85.25 134 ASP A C 1
ATOM 1146 O O . ASP A 1 134 ? 37.395 23.961 -6.110 1.00 85.25 134 ASP A O 1
ATOM 1150 N N . PRO A 1 135 ? 39.418 22.949 -5.907 1.00 86.38 135 PRO A N 1
ATOM 1151 C CA . PRO A 1 135 ? 39.101 22.150 -4.724 1.00 86.38 135 PRO A CA 1
ATOM 1152 C C . PRO A 1 135 ? 38.371 22.905 -3.610 1.00 86.38 135 PRO A C 1
ATOM 1154 O O . PRO A 1 135 ? 37.483 22.331 -2.976 1.00 86.38 135 PRO A O 1
ATOM 1157 N N . ALA A 1 136 ? 38.678 24.189 -3.407 1.00 84.12 136 ALA A N 1
ATOM 1158 C CA . ALA A 1 136 ? 38.040 25.023 -2.392 1.00 84.12 136 ALA A CA 1
ATOM 1159 C C . ALA A 1 136 ? 36.530 25.216 -2.625 1.00 84.12 136 ALA A C 1
ATOM 1161 O O . ALA A 1 136 ? 35.776 25.375 -1.666 1.00 84.12 136 ALA A O 1
ATOM 1162 N N . PHE A 1 137 ? 36.071 25.162 -3.879 1.00 83.56 137 PHE A N 1
ATOM 1163 C CA . PHE A 1 137 ? 34.673 25.394 -4.253 1.00 83.56 137 PHE A CA 1
ATOM 1164 C C . PHE A 1 137 ? 33.917 24.117 -4.637 1.00 83.56 137 PHE A C 1
ATOM 1166 O O . PHE A 1 137 ? 32.694 24.154 -4.759 1.00 83.56 137 PHE A O 1
ATOM 1173 N N . GLN A 1 138 ? 34.590 22.973 -4.787 1.00 86.38 138 GLN A N 1
ATOM 1174 C CA . GLN A 1 138 ? 33.992 21.710 -5.253 1.00 86.38 138 GLN A CA 1
ATOM 1175 C C . GLN A 1 138 ? 32.714 21.313 -4.506 1.00 86.38 138 GLN A C 1
ATOM 1177 O O . GLN A 1 138 ? 31.698 20.995 -5.128 1.00 86.38 138 GLN A O 1
ATOM 1182 N N . LEU A 1 139 ? 32.734 21.381 -3.173 1.00 79.00 139 LEU A N 1
ATOM 1183 C CA . LEU A 1 139 ? 31.579 21.033 -2.345 1.00 79.00 139 LEU A CA 1
ATOM 1184 C C . LEU A 1 139 ? 30.418 22.021 -2.510 1.00 79.00 139 LEU A C 1
ATOM 1186 O O . LEU A 1 139 ? 29.256 21.611 -2.548 1.00 79.00 139 LEU A O 1
ATOM 1190 N N . GLU A 1 140 ? 30.713 23.316 -2.584 1.00 78.00 140 GLU A N 1
ATOM 1191 C CA . GLU A 1 140 ? 29.692 24.354 -2.732 1.00 78.00 140 GLU A CA 1
ATOM 1192 C C . GLU A 1 140 ? 29.061 24.318 -4.125 1.00 78.00 140 GLU A C 1
ATOM 1194 O O . GLU A 1 140 ? 27.835 24.351 -4.246 1.00 78.00 140 GLU A O 1
ATOM 1199 N N . VAL A 1 141 ? 29.879 24.143 -5.165 1.00 84.62 141 VAL A N 1
ATOM 1200 C CA . VAL A 1 141 ? 29.418 23.984 -6.547 1.00 84.62 141 VAL A CA 1
ATOM 1201 C C . VAL A 1 141 ? 28.576 22.723 -6.689 1.00 84.62 141 VAL A C 1
ATOM 1203 O O . VAL A 1 141 ? 27.472 22.801 -7.221 1.00 84.62 141 VAL A O 1
ATOM 1206 N N . PHE A 1 142 ? 29.024 21.586 -6.150 1.00 84.81 142 PHE A N 1
ATOM 1207 C CA . PHE A 1 142 ? 28.250 20.339 -6.138 1.00 84.81 142 PHE A CA 1
ATOM 1208 C C . PHE A 1 142 ? 26.858 20.538 -5.522 1.00 84.81 142 PHE A C 1
ATOM 1210 O O . PHE A 1 142 ? 25.845 20.190 -6.132 1.00 84.81 142 PHE A O 1
ATOM 1217 N N . LYS A 1 143 ? 26.790 21.163 -4.337 1.00 78.38 143 LYS A N 1
ATOM 1218 C CA . LYS A 1 143 ? 25.518 21.465 -3.662 1.00 78.38 143 LYS A CA 1
ATOM 1219 C C . LYS A 1 143 ? 24.632 22.372 -4.509 1.00 78.38 143 LYS A C 1
ATOM 1221 O O . LYS A 1 143 ? 23.438 22.106 -4.626 1.00 78.38 143 LYS A O 1
ATOM 1226 N N . LYS A 1 144 ? 25.204 23.417 -5.113 1.00 83.38 144 LYS A N 1
ATOM 1227 C CA . LYS A 1 144 ? 24.450 24.391 -5.907 1.00 83.38 144 LYS A CA 1
ATOM 1228 C C . LYS A 1 144 ? 23.901 23.783 -7.192 1.00 83.38 144 LYS A C 1
ATOM 1230 O O . LYS A 1 144 ? 22.736 23.987 -7.513 1.00 83.38 144 LYS A O 1
ATOM 1235 N N . VAL A 1 145 ? 24.707 22.991 -7.890 1.00 85.81 145 VAL A N 1
ATOM 1236 C CA . VAL A 1 145 ? 24.292 22.266 -9.096 1.00 85.81 145 VAL A CA 1
ATOM 1237 C C . VAL A 1 145 ? 23.165 21.282 -8.771 1.00 85.81 145 VAL A C 1
ATOM 1239 O O . VAL A 1 145 ? 22.154 21.265 -9.476 1.00 85.81 145 VAL A O 1
ATOM 1242 N N . LYS A 1 146 ? 23.283 20.531 -7.667 1.00 83.00 146 LYS A N 1
ATOM 1243 C CA . LYS A 1 146 ? 22.228 19.622 -7.187 1.00 83.00 146 LYS A CA 1
ATOM 1244 C C . LYS A 1 146 ? 20.936 20.368 -6.847 1.00 83.00 146 LYS A C 1
ATOM 1246 O O . LYS A 1 146 ? 19.860 19.953 -7.271 1.00 83.00 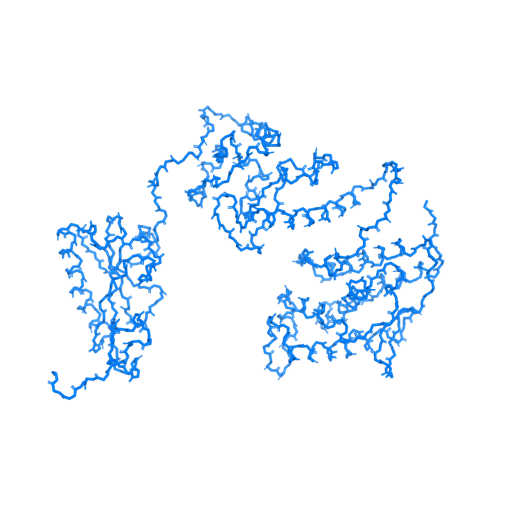146 LYS A O 1
ATOM 1251 N N . GLU A 1 147 ? 21.037 21.485 -6.126 1.00 78.94 147 GLU A N 1
ATOM 1252 C CA . GLU A 1 147 ? 19.897 22.341 -5.769 1.00 78.94 147 GLU A CA 1
ATOM 1253 C C . GLU A 1 147 ? 19.156 22.840 -7.017 1.00 78.94 147 GLU A C 1
ATOM 1255 O O . GLU A 1 147 ? 17.932 22.716 -7.100 1.00 78.94 147 GLU A O 1
ATOM 1260 N N . ILE A 1 148 ? 19.894 23.368 -8.001 1.00 82.12 148 ILE A N 1
ATOM 1261 C CA . ILE A 1 148 ? 19.322 23.861 -9.257 1.00 82.12 148 ILE A CA 1
ATOM 1262 C C . ILE A 1 148 ? 18.617 22.717 -9.986 1.00 82.12 148 ILE A C 1
ATOM 1264 O O . ILE A 1 148 ? 17.451 22.863 -10.343 1.00 82.12 148 ILE A O 1
ATOM 1268 N N . ALA A 1 149 ? 19.271 21.564 -10.155 1.00 82.12 149 ALA A N 1
ATOM 1269 C CA . ALA A 1 149 ? 18.699 20.426 -10.873 1.00 82.12 149 ALA A CA 1
ATOM 1270 C C . ALA A 1 149 ? 17.380 19.934 -10.248 1.00 82.12 149 ALA A C 1
ATOM 1272 O O . ALA A 1 149 ? 16.394 19.739 -10.961 1.00 82.12 149 ALA A O 1
ATOM 1273 N N . ILE A 1 150 ? 17.336 19.795 -8.918 1.00 74.38 150 ILE A N 1
ATOM 1274 C CA . ILE A 1 150 ? 16.132 19.390 -8.174 1.00 74.38 150 ILE A CA 1
ATOM 1275 C C . ILE A 1 150 ? 15.018 20.421 -8.342 1.00 74.38 150 ILE A C 1
ATOM 1277 O O . ILE A 1 150 ? 13.900 20.064 -8.721 1.00 74.38 150 ILE A O 1
ATOM 1281 N N . ARG A 1 151 ? 15.324 21.703 -8.111 1.00 79.06 151 ARG A N 1
ATOM 1282 C CA . ARG A 1 151 ? 14.341 22.785 -8.242 1.00 79.06 151 ARG A CA 1
ATOM 1283 C C . ARG A 1 151 ? 13.766 22.832 -9.655 1.00 79.06 151 ARG A C 1
ATOM 1285 O O . ARG A 1 151 ? 12.552 22.907 -9.814 1.00 79.06 151 ARG A O 1
ATOM 1292 N N . ARG A 1 152 ? 14.618 22.725 -10.681 1.00 77.00 152 ARG A N 1
ATOM 1293 C CA . ARG A 1 152 ? 14.193 22.713 -12.086 1.00 77.00 152 ARG A CA 1
ATOM 1294 C C . ARG A 1 152 ? 13.221 21.569 -12.399 1.00 77.00 152 ARG A C 1
ATOM 1296 O O . ARG A 1 152 ? 12.282 21.768 -13.167 1.00 77.00 152 ARG A O 1
ATOM 1303 N N . ILE A 1 153 ? 13.435 20.382 -11.827 1.00 74.38 153 ILE A N 1
ATOM 1304 C CA . ILE A 1 153 ? 12.529 19.235 -12.002 1.00 74.38 153 ILE A CA 1
ATOM 1305 C C . ILE A 1 153 ? 11.181 19.504 -11.331 1.00 74.38 153 ILE A C 1
ATOM 1307 O O . ILE A 1 153 ? 10.145 19.294 -11.957 1.00 74.38 153 ILE A O 1
ATOM 1311 N N . GLN A 1 154 ? 11.189 20.024 -10.103 1.00 70.62 154 GLN A N 1
ATOM 1312 C CA . GLN A 1 154 ? 9.968 20.354 -9.361 1.00 70.62 154 GLN A CA 1
ATOM 1313 C C . GLN A 1 154 ? 9.143 21.448 -10.051 1.00 70.62 154 GLN A C 1
ATOM 1315 O O . GLN A 1 154 ? 7.924 21.350 -10.121 1.00 70.62 154 GLN A O 1
ATOM 1320 N N . GLU A 1 155 ? 9.790 22.467 -10.620 1.00 70.25 155 GLU A N 1
ATOM 1321 C CA . GLU A 1 155 ? 9.111 23.499 -11.416 1.00 70.25 155 GLU A CA 1
ATOM 1322 C C . GLU A 1 155 ? 8.422 22.920 -12.658 1.00 70.25 155 GLU A C 1
ATOM 1324 O O . GLU A 1 155 ? 7.328 23.346 -13.023 1.00 70.25 155 GLU A O 1
ATOM 1329 N N . ALA A 1 156 ? 9.064 21.957 -13.324 1.00 65.38 156 ALA A N 1
ATOM 1330 C CA . ALA A 1 156 ? 8.504 21.309 -14.504 1.00 65.38 156 ALA A CA 1
ATOM 1331 C C . ALA A 1 156 ? 7.400 20.301 -14.163 1.00 65.38 156 ALA A C 1
ATOM 1333 O O . ALA A 1 156 ? 6.538 20.036 -15.002 1.00 65.38 156 ALA A O 1
ATOM 1334 N N . MET A 1 157 ? 7.422 19.747 -12.949 1.00 61.94 157 MET A N 1
ATOM 1335 C CA . MET A 1 157 ? 6.462 18.764 -12.455 1.00 61.94 157 MET A CA 1
ATOM 1336 C C . MET A 1 157 ? 6.038 19.096 -11.011 1.00 61.94 157 MET A C 1
ATOM 1338 O O . MET A 1 157 ? 6.493 18.444 -10.073 1.00 61.94 157 MET A O 1
ATOM 1342 N N . PRO A 1 158 ? 5.134 20.074 -10.805 1.00 53.66 158 PRO A N 1
ATOM 1343 C CA . PRO A 1 158 ? 4.786 20.575 -9.467 1.00 53.66 158 PRO A CA 1
ATOM 1344 C C . PRO A 1 158 ? 4.081 19.562 -8.553 1.00 53.66 158 PRO A C 1
ATOM 1346 O O . PRO A 1 158 ? 4.044 19.753 -7.344 1.00 53.66 158 PRO A O 1
ATOM 1349 N N . ILE A 1 159 ? 3.501 18.507 -9.134 1.00 41.06 159 ILE A N 1
ATOM 1350 C CA . ILE A 1 159 ? 2.744 17.446 -8.437 1.00 41.06 159 ILE A CA 1
ATOM 1351 C C . ILE A 1 159 ? 3.685 16.315 -7.968 1.00 41.06 159 ILE A C 1
ATOM 1353 O O . ILE A 1 159 ? 3.265 15.358 -7.325 1.00 41.06 159 ILE A O 1
ATOM 1357 N N . LEU A 1 160 ? 4.971 16.395 -8.310 1.00 45.31 160 LEU A N 1
ATOM 1358 C CA . LEU A 1 160 ? 5.924 15.323 -8.091 1.00 45.31 160 LEU A CA 1
ATOM 1359 C C . LEU A 1 160 ? 6.623 15.454 -6.730 1.00 45.31 160 LEU A C 1
ATOM 1361 O O . LEU A 1 160 ? 7.549 16.253 -6.569 1.00 45.31 160 LEU A O 1
ATOM 1365 N N . ASP A 1 161 ? 6.237 14.605 -5.778 1.00 44.88 161 ASP A N 1
ATOM 1366 C CA . ASP A 1 161 ? 7.066 14.314 -4.609 1.00 44.88 161 ASP A CA 1
ATOM 1367 C C . ASP A 1 161 ? 8.266 13.468 -5.064 1.00 44.88 161 ASP A C 1
ATOM 1369 O O . ASP A 1 161 ? 8.131 12.292 -5.406 1.00 44.88 161 ASP A O 1
ATOM 1373 N N . LEU A 1 162 ? 9.458 14.074 -5.125 1.00 45.47 162 LEU A N 1
ATOM 1374 C CA . LEU A 1 162 ? 10.692 13.335 -5.408 1.00 45.47 162 LEU A CA 1
ATOM 1375 C C . LEU A 1 162 ? 10.875 12.247 -4.330 1.00 45.47 162 LEU A C 1
ATOM 1377 O O . LEU A 1 162 ? 10.868 12.591 -3.145 1.00 45.47 162 LEU A O 1
ATOM 1381 N N . PRO A 1 163 ? 11.044 10.960 -4.699 1.00 39.06 163 PRO A N 1
ATOM 1382 C CA . PRO A 1 163 ? 11.195 9.875 -3.731 1.00 39.06 163 PRO A CA 1
ATOM 1383 C C . PRO A 1 163 ? 12.326 10.153 -2.733 1.00 39.06 163 PRO A C 1
ATOM 1385 O O . PRO A 1 163 ? 13.363 10.691 -3.107 1.00 39.06 163 PRO A O 1
ATOM 1388 N N . VAL A 1 164 ? 12.166 9.750 -1.469 1.00 38.09 164 VAL A N 1
ATOM 1389 C CA . VAL A 1 164 ? 13.211 9.891 -0.430 1.00 38.09 164 VAL A CA 1
ATOM 1390 C C . VAL A 1 164 ? 14.521 9.196 -0.855 1.00 38.09 164 VAL A C 1
ATOM 1392 O O . VAL A 1 164 ? 15.604 9.723 -0.609 1.00 38.09 164 VAL A O 1
ATOM 1395 N N . ASP A 1 165 ? 14.413 8.103 -1.619 1.00 36.09 165 ASP A N 1
ATOM 1396 C CA . ASP A 1 165 ? 15.530 7.324 -2.181 1.00 36.09 165 ASP A CA 1
ATOM 1397 C C . ASP A 1 165 ? 16.342 8.082 -3.253 1.00 36.09 165 ASP A C 1
ATOM 1399 O O . ASP A 1 165 ? 17.438 7.674 -3.632 1.00 36.09 165 ASP A O 1
ATOM 1403 N N . PHE A 1 166 ? 15.843 9.225 -3.730 1.00 38.12 166 PHE A N 1
ATOM 1404 C CA . PHE A 1 166 ? 16.527 10.098 -4.689 1.00 38.12 166 PHE A CA 1
ATOM 1405 C C . PHE A 1 166 ? 17.790 10.758 -4.103 1.00 38.12 166 PHE A C 1
ATOM 1407 O O . PHE A 1 166 ? 18.627 11.265 -4.849 1.00 38.12 166 PHE A O 1
ATOM 1414 N N . TYR A 1 167 ? 17.932 10.756 -2.773 1.00 39.47 167 TYR A N 1
ATOM 1415 C CA . TYR A 1 167 ? 19.105 11.258 -2.050 1.00 39.47 167 TYR A CA 1
ATOM 1416 C C . TYR A 1 167 ? 20.084 10.157 -1.612 1.00 39.47 167 TYR A C 1
ATOM 1418 O O . TYR A 1 167 ? 21.144 10.497 -1.086 1.00 39.47 167 TYR A O 1
ATOM 1426 N N . ASP A 1 168 ? 19.742 8.876 -1.796 1.00 37.25 168 ASP A N 1
ATOM 1427 C CA . ASP A 1 168 ? 20.404 7.752 -1.112 1.00 37.25 168 ASP A CA 1
ATOM 1428 C C . ASP A 1 168 ? 21.127 6.777 -2.058 1.00 37.25 168 ASP A C 1
ATOM 1430 O O . ASP A 1 168 ? 21.529 5.686 -1.662 1.00 37.25 168 ASP A O 1
ATOM 1434 N N . PHE A 1 169 ? 21.382 7.167 -3.311 1.00 36.34 169 PHE A N 1
ATOM 1435 C CA . PHE A 1 169 ? 22.103 6.312 -4.267 1.00 36.34 169 PHE A CA 1
ATOM 1436 C C . PHE A 1 169 ? 23.603 6.112 -3.936 1.00 36.34 169 PHE A C 1
ATOM 1438 O O . PHE A 1 169 ? 24.279 5.355 -4.635 1.00 36.34 169 PHE A O 1
ATOM 1445 N N . ASN A 1 170 ? 24.142 6.754 -2.883 1.00 36.03 170 ASN A N 1
ATOM 1446 C CA . ASN A 1 170 ? 25.580 6.710 -2.570 1.00 36.03 170 ASN A CA 1
ATOM 1447 C C . ASN A 1 170 ? 25.992 6.776 -1.084 1.00 36.03 170 ASN A C 1
ATOM 1449 O O . ASN A 1 170 ? 27.163 7.037 -0.810 1.00 36.03 170 ASN A O 1
ATOM 1453 N N . LEU A 1 171 ? 25.114 6.543 -0.102 1.00 34.53 171 LEU A N 1
ATOM 1454 C CA . LEU A 1 171 ? 25.467 6.804 1.308 1.00 34.53 171 LEU A CA 1
ATOM 1455 C C . LEU A 1 171 ? 26.022 5.616 2.109 1.00 34.53 171 LEU A C 1
ATOM 1457 O O . LEU A 1 171 ? 25.985 5.649 3.335 1.00 34.53 171 LEU A O 1
ATOM 1461 N N . ASP A 1 172 ? 26.606 4.613 1.449 1.00 31.64 172 ASP A N 1
ATOM 1462 C CA . ASP A 1 172 ? 27.192 3.467 2.159 1.00 31.64 172 ASP A CA 1
ATOM 1463 C C . ASP A 1 172 ? 28.693 3.562 2.466 1.00 31.64 172 ASP A C 1
ATOM 1465 O O . ASP A 1 172 ? 29.182 2.732 3.229 1.00 31.64 172 ASP A O 1
ATOM 1469 N N . ARG A 1 173 ? 29.471 4.538 1.970 1.00 36.44 173 ARG A N 1
ATOM 1470 C CA . ARG A 1 173 ? 30.910 4.583 2.312 1.00 36.44 173 ARG A CA 1
ATOM 1471 C C . ARG A 1 173 ? 31.512 5.989 2.375 1.00 36.44 173 ARG A C 1
ATOM 1473 O O . ARG A 1 173 ? 31.438 6.731 1.409 1.00 36.44 173 ARG A O 1
ATOM 1480 N N . GLU A 1 174 ? 32.184 6.243 3.506 1.00 30.94 174 GLU A N 1
ATOM 1481 C CA . GLU A 1 174 ? 33.043 7.393 3.876 1.00 30.94 174 GLU A CA 1
ATOM 1482 C C . GLU A 1 174 ? 32.456 8.459 4.824 1.00 30.94 174 GLU A C 1
ATOM 1484 O O . GLU A 1 174 ? 32.680 9.654 4.669 1.00 30.94 174 GLU A O 1
ATOM 1489 N N . ILE A 1 175 ? 31.827 8.023 5.922 1.00 29.80 175 ILE A N 1
ATOM 1490 C CA . ILE A 1 175 ? 31.985 8.723 7.213 1.00 29.80 175 ILE A CA 1
ATOM 1491 C C . ILE A 1 175 ? 32.937 7.881 8.059 1.00 29.80 175 ILE A C 1
ATOM 1493 O O . ILE A 1 175 ? 32.558 7.141 8.962 1.00 29.80 175 ILE A O 1
ATOM 1497 N N . THR A 1 176 ? 34.213 7.921 7.703 1.00 29.52 176 THR A N 1
ATOM 1498 C CA . THR A 1 176 ? 35.284 7.501 8.601 1.00 29.52 176 THR A CA 1
ATOM 1499 C C . THR A 1 176 ? 36.380 8.539 8.436 1.00 29.52 176 THR A C 1
ATOM 1501 O O . THR A 1 176 ? 37.011 8.590 7.387 1.00 29.52 176 THR A O 1
ATOM 1504 N N . LYS A 1 177 ? 36.565 9.360 9.479 1.00 29.67 177 LYS A N 1
ATOM 1505 C CA . LYS A 1 177 ? 37.536 10.463 9.624 1.00 29.67 177 LYS A CA 1
ATOM 1506 C C . LYS A 1 177 ? 37.154 11.816 9.009 1.00 29.67 177 LYS A C 1
ATOM 1508 O O . LYS A 1 177 ? 37.714 12.203 7.995 1.00 29.67 177 LYS A O 1
ATOM 1513 N N . VAL A 1 178 ? 36.323 12.587 9.712 1.00 27.64 178 VAL A N 1
ATOM 1514 C CA . VAL A 1 178 ? 36.595 14.021 9.934 1.00 27.64 178 VAL A CA 1
ATOM 1515 C C . VAL A 1 178 ? 36.132 14.339 11.356 1.00 27.64 178 VAL A C 1
ATOM 1517 O O . VAL A 1 178 ? 34.936 14.362 11.635 1.00 27.64 178 VAL A O 1
ATOM 1520 N N . GLU A 1 179 ? 37.100 14.475 12.258 1.00 27.89 179 GLU A N 1
ATOM 1521 C CA . GLU A 1 179 ? 36.921 15.011 13.607 1.00 27.89 179 GLU A CA 1
ATOM 1522 C C . GLU A 1 179 ? 36.528 16.498 13.549 1.00 27.89 179 GLU A C 1
ATOM 1524 O O . GLU A 1 179 ? 36.881 17.207 12.609 1.00 27.89 179 GLU A O 1
ATOM 1529 N N . GLU A 1 180 ? 35.761 16.910 14.560 1.00 37.22 180 GLU A N 1
ATOM 1530 C CA . GLU A 1 180 ? 35.583 18.262 15.110 1.00 37.22 180 GLU A CA 1
ATOM 1531 C C . GLU A 1 180 ? 36.001 19.466 14.246 1.00 37.22 180 GLU A C 1
ATOM 1533 O O . GLU A 1 180 ? 37.180 19.763 14.136 1.00 37.22 180 GLU A O 1
ATOM 1538 N N . ILE A 1 181 ? 35.025 20.268 13.797 1.00 23.34 181 ILE A N 1
ATOM 1539 C CA . ILE A 1 181 ? 35.097 21.742 13.820 1.00 23.34 181 ILE A CA 1
ATOM 1540 C C . ILE A 1 181 ? 33.671 22.271 14.067 1.00 23.34 181 ILE A C 1
ATOM 1542 O O . ILE A 1 181 ? 32.777 22.159 13.225 1.00 23.34 181 ILE A O 1
ATOM 1546 N N . MET A 1 182 ? 33.461 22.859 15.246 1.00 32.03 182 MET A N 1
ATOM 1547 C CA . MET A 1 182 ? 32.328 23.736 15.553 1.00 32.03 182 MET A CA 1
ATOM 1548 C C . MET A 1 182 ? 32.517 25.087 14.846 1.00 32.03 182 MET A C 1
ATOM 1550 O O . MET A 1 182 ? 33.545 25.728 15.049 1.00 32.03 182 MET A O 1
ATOM 1554 N N . VAL A 1 183 ? 31.515 25.579 14.103 1.00 24.45 183 VAL A N 1
ATOM 1555 C CA . VAL A 1 183 ? 31.364 27.015 13.768 1.00 24.45 183 VAL A CA 1
ATOM 1556 C C . VAL A 1 183 ? 29.869 27.396 13.804 1.00 24.45 183 VAL A C 1
ATOM 1558 O O . VAL A 1 183 ? 29.041 26.605 13.341 1.00 24.45 183 VAL A O 1
ATOM 1561 N N . PRO A 1 184 ? 29.488 28.564 14.372 1.00 29.02 184 PRO A N 1
ATOM 1562 C CA . PRO A 1 184 ? 28.125 28.843 14.804 1.00 29.02 184 PRO A CA 1
ATOM 1563 C C . PRO A 1 184 ? 27.213 29.456 13.728 1.00 29.02 184 PRO A C 1
ATOM 1565 O O . PRO A 1 184 ? 27.631 29.959 12.688 1.00 29.02 184 PRO A O 1
ATOM 1568 N N . VAL A 1 185 ? 25.922 29.380 14.047 1.00 37.22 185 VAL A N 1
ATOM 1569 C CA . VAL A 1 185 ? 24.711 29.672 13.271 1.00 37.22 185 VAL A CA 1
ATOM 1570 C C . VAL A 1 185 ? 24.700 31.026 12.545 1.00 37.22 185 VAL A C 1
ATOM 1572 O O . VAL A 1 185 ? 24.893 32.069 13.161 1.00 37.22 185 VAL A O 1
ATOM 1575 N N . LYS A 1 186 ? 24.294 30.993 11.265 1.00 30.17 186 LYS A N 1
ATOM 1576 C CA . LYS A 1 186 ? 23.221 31.827 10.671 1.00 30.17 186 LYS A CA 1
ATOM 1577 C C . LYS A 1 186 ? 22.794 31.222 9.324 1.00 30.17 186 LYS A C 1
ATOM 1579 O O . LYS A 1 186 ? 23.136 31.722 8.261 1.00 30.17 186 LYS A O 1
ATOM 1584 N N . ALA A 1 187 ? 22.082 30.096 9.382 1.00 33.38 187 ALA A N 1
ATOM 1585 C CA . ALA A 1 187 ? 21.422 29.521 8.211 1.00 33.38 187 ALA A CA 1
ATOM 1586 C C . ALA A 1 187 ? 20.059 30.200 8.020 1.00 33.38 187 ALA A C 1
ATOM 1588 O O . ALA A 1 187 ? 19.338 30.429 8.992 1.00 33.38 187 ALA A O 1
ATOM 1589 N N . THR A 1 188 ? 19.709 30.534 6.782 1.00 36.16 188 THR A N 1
ATOM 1590 C CA . THR A 1 188 ? 18.389 31.107 6.459 1.00 36.16 188 THR A CA 1
ATOM 1591 C C . THR A 1 188 ? 17.280 30.060 6.654 1.00 36.16 188 THR A C 1
ATOM 1593 O O . THR A 1 188 ? 17.536 28.862 6.533 1.00 36.16 188 THR A O 1
ATOM 1596 N N . GLU A 1 189 ? 16.033 30.473 6.933 1.00 29.62 189 GLU A N 1
ATOM 1597 C CA . GLU A 1 189 ? 14.884 29.559 7.151 1.00 29.62 189 GLU A CA 1
ATOM 1598 C C . GLU A 1 189 ? 14.756 28.481 6.058 1.00 29.62 189 GLU A C 1
ATOM 1600 O O . GLU A 1 189 ? 14.423 27.328 6.334 1.00 29.62 189 GLU A O 1
ATOM 1605 N N . ARG A 1 190 ? 15.112 28.828 4.815 1.00 30.52 190 ARG A N 1
ATOM 1606 C CA . ARG A 1 190 ? 15.096 27.929 3.654 1.00 30.52 190 ARG A CA 1
ATOM 1607 C C . ARG A 1 190 ? 16.160 26.825 3.728 1.00 30.52 190 ARG A C 1
ATOM 1609 O O . ARG A 1 190 ? 15.873 25.684 3.380 1.00 30.52 190 ARG A O 1
ATOM 1616 N N . GLU A 1 191 ? 17.356 27.122 4.233 1.00 29.61 191 GLU A N 1
ATOM 1617 C CA . GLU A 1 191 ? 18.412 26.125 4.471 1.00 29.61 191 GLU A CA 1
ATOM 1618 C C . GLU A 1 191 ? 18.088 25.215 5.660 1.00 29.61 191 GLU A C 1
ATOM 1620 O O . GLU A 1 191 ? 18.438 24.033 5.641 1.00 29.61 191 GLU A O 1
ATOM 1625 N N . MET A 1 192 ? 17.380 25.732 6.672 1.00 27.14 192 MET A N 1
ATOM 1626 C CA . MET A 1 192 ? 16.884 24.924 7.792 1.00 27.14 192 MET A CA 1
ATOM 1627 C C . MET A 1 192 ? 15.780 23.947 7.362 1.00 27.14 192 MET A C 1
ATOM 1629 O O . MET A 1 192 ? 15.774 22.808 7.825 1.00 27.14 192 MET A O 1
ATOM 1633 N N . LEU A 1 193 ? 14.901 24.345 6.434 1.00 29.11 193 LEU A N 1
ATOM 1634 C CA . LEU A 1 193 ? 13.871 23.477 5.844 1.00 29.11 193 LEU A CA 1
ATOM 1635 C C . LEU A 1 193 ? 14.473 22.351 4.985 1.00 29.11 193 LEU A C 1
ATOM 1637 O O . LEU A 1 193 ? 14.031 21.205 5.065 1.00 29.11 193 LEU A O 1
ATOM 1641 N N . VAL A 1 194 ? 15.507 22.655 4.191 1.00 27.98 194 VAL A N 1
ATOM 1642 C CA . VAL A 1 194 ? 16.190 21.670 3.328 1.00 27.98 194 VAL A CA 1
ATOM 1643 C C . VAL A 1 194 ? 17.030 20.691 4.151 1.00 27.98 194 VAL A C 1
ATOM 1645 O O . VAL A 1 194 ? 16.907 19.480 3.966 1.00 27.98 194 VAL A O 1
ATOM 1648 N N . LYS A 1 195 ? 17.826 21.181 5.114 1.00 31.69 195 LYS A N 1
ATOM 1649 C CA . LYS A 1 195 ? 18.533 20.312 6.073 1.00 31.69 195 LYS A CA 1
ATOM 1650 C C . LYS A 1 195 ? 17.554 19.499 6.919 1.00 31.69 195 LYS A C 1
ATOM 1652 O O . LYS A 1 195 ? 17.866 18.367 7.278 1.00 31.69 195 LYS A O 1
ATOM 1657 N N . GLY A 1 196 ? 16.365 20.048 7.176 1.00 28.64 196 GLY A N 1
ATOM 1658 C CA . GLY A 1 196 ? 15.316 19.365 7.911 1.00 28.64 196 GLY A CA 1
ATOM 1659 C C . GLY A 1 196 ? 14.743 18.147 7.201 1.00 28.64 196 GLY A C 1
ATOM 1660 O O . GLY A 1 196 ? 14.681 17.064 7.773 1.00 28.64 196 GLY A O 1
ATOM 1661 N N . ARG A 1 197 ? 14.444 18.284 5.909 1.00 30.92 197 ARG A N 1
ATOM 1662 C CA . ARG A 1 197 ? 13.957 17.175 5.074 1.00 30.92 197 ARG A CA 1
ATOM 1663 C C . ARG A 1 197 ? 14.993 16.061 4.884 1.00 30.92 197 ARG A C 1
ATOM 1665 O O . ARG A 1 197 ? 14.634 14.889 4.867 1.00 30.92 197 ARG A O 1
ATOM 1672 N N . ILE A 1 198 ? 16.278 16.410 4.789 1.00 30.84 198 ILE A N 1
ATOM 1673 C CA . ILE A 1 198 ? 17.383 15.435 4.694 1.00 30.84 198 ILE A CA 1
ATOM 1674 C C . ILE A 1 198 ? 17.566 14.677 6.023 1.00 30.84 198 ILE A C 1
ATOM 1676 O O . ILE A 1 198 ? 17.811 13.470 6.015 1.00 30.84 198 ILE A O 1
ATOM 1680 N N . GLY A 1 199 ? 17.408 15.364 7.161 1.00 33.56 199 GLY A N 1
ATOM 1681 C CA . GLY A 1 199 ? 17.407 14.746 8.491 1.00 33.56 199 GLY A CA 1
ATOM 1682 C C . GLY A 1 199 ? 16.237 13.779 8.684 1.00 33.56 199 GLY A C 1
ATOM 1683 O O . GLY A 1 199 ? 16.458 12.644 9.092 1.00 33.56 199 GLY A O 1
ATOM 1684 N N . GLN A 1 200 ? 15.026 14.172 8.270 1.00 36.12 200 GLN A N 1
ATOM 1685 C CA . GLN A 1 200 ? 13.831 13.316 8.278 1.00 36.12 200 GLN A CA 1
ATOM 1686 C C . GLN A 1 200 ? 13.992 12.035 7.443 1.00 36.12 200 GLN A C 1
ATOM 1688 O O . GLN A 1 200 ? 13.496 10.985 7.845 1.00 36.12 200 GLN A O 1
ATOM 1693 N N . GLY A 1 201 ? 14.714 12.085 6.318 1.00 37.19 201 GLY A N 1
ATOM 1694 C CA . GLY A 1 201 ? 15.001 10.904 5.493 1.00 37.19 201 GLY A CA 1
ATOM 1695 C C . GLY A 1 201 ? 15.878 9.867 6.207 1.00 37.19 201 GLY A C 1
ATOM 1696 O O . GLY A 1 201 ? 15.486 8.709 6.329 1.00 37.19 201 GLY A O 1
ATOM 1697 N N . LYS A 1 202 ? 17.027 10.286 6.760 1.00 43.44 202 LYS A N 1
ATOM 1698 C CA . LYS A 1 202 ? 17.938 9.398 7.521 1.00 43.44 202 LYS A CA 1
ATOM 1699 C C . LYS A 1 202 ? 17.287 8.823 8.776 1.00 43.44 202 LYS A C 1
ATOM 1701 O O . LYS A 1 202 ? 17.540 7.680 9.159 1.00 43.44 202 LYS A O 1
ATOM 1706 N N . PHE A 1 203 ? 16.458 9.642 9.400 1.00 43.75 203 PHE A N 1
ATOM 1707 C CA . PHE A 1 203 ? 15.686 9.327 10.582 1.00 43.75 203 PHE A CA 1
ATOM 1708 C C . PHE A 1 203 ? 14.601 8.281 10.301 1.00 43.75 203 PHE A C 1
ATOM 1710 O O . PHE A 1 203 ? 14.535 7.257 10.976 1.00 43.75 203 PHE A O 1
ATOM 1717 N N . ARG A 1 204 ? 13.840 8.457 9.214 1.00 49.84 204 ARG A N 1
ATOM 1718 C CA . ARG A 1 204 ? 12.868 7.476 8.715 1.00 49.84 204 ARG A CA 1
ATOM 1719 C C . ARG A 1 204 ? 13.506 6.116 8.436 1.00 49.84 204 ARG A C 1
ATOM 1721 O O . ARG A 1 204 ? 12.916 5.096 8.775 1.00 49.84 204 ARG A O 1
ATOM 1728 N N . THR A 1 205 ? 14.691 6.083 7.827 1.00 51.59 205 THR A N 1
ATOM 1729 C CA . THR A 1 205 ? 15.392 4.824 7.520 1.00 51.59 205 THR A CA 1
ATOM 1730 C C . THR A 1 205 ? 15.805 4.065 8.783 1.00 51.59 205 THR A C 1
ATOM 1732 O O . THR A 1 205 ? 15.754 2.838 8.784 1.00 51.59 205 THR A O 1
ATOM 1735 N N . HIS A 1 206 ? 16.165 4.767 9.862 1.00 54.72 206 HIS A N 1
ATOM 1736 C CA . HIS A 1 206 ? 16.439 4.142 11.161 1.00 54.72 206 HIS A CA 1
ATOM 1737 C C . HIS A 1 206 ? 15.153 3.663 11.847 1.00 54.72 206 HIS A C 1
ATOM 1739 O O . HIS A 1 206 ? 15.095 2.514 12.266 1.00 54.72 206 HIS A O 1
ATOM 1745 N N . LEU A 1 207 ? 14.086 4.469 11.844 1.00 56.72 207 LEU A N 1
ATOM 1746 C CA . LEU A 1 207 ? 12.774 4.054 12.360 1.00 56.72 207 LEU A CA 1
ATOM 1747 C C . LEU A 1 207 ? 12.218 2.820 11.639 1.00 56.72 207 LEU A C 1
ATOM 1749 O O . LEU A 1 207 ? 11.661 1.947 12.285 1.00 56.72 207 LEU A O 1
ATOM 1753 N N . LEU A 1 208 ? 12.414 2.693 10.323 1.00 58.09 208 LEU A N 1
ATOM 1754 C CA . LEU A 1 208 ? 11.999 1.513 9.550 1.00 58.09 208 LEU A CA 1
ATOM 1755 C C . LEU A 1 208 ? 12.817 0.237 9.846 1.00 58.09 208 LEU A C 1
ATOM 1757 O O . LEU A 1 208 ? 12.475 -0.824 9.315 1.00 58.09 208 LEU A O 1
ATOM 1761 N N . ARG A 1 209 ? 13.913 0.329 10.616 1.00 55.56 209 ARG A N 1
ATOM 1762 C CA . ARG A 1 209 ? 14.649 -0.840 11.135 1.00 55.56 209 ARG A CA 1
ATOM 1763 C C . ARG A 1 209 ? 14.063 -1.328 12.456 1.00 55.56 209 ARG A C 1
ATOM 1765 O O . ARG A 1 209 ? 13.985 -2.537 12.647 1.00 55.56 209 ARG A O 1
ATOM 1772 N N . ASP A 1 210 ? 13.631 -0.400 13.306 1.00 50.47 210 ASP A N 1
ATOM 1773 C CA . ASP A 1 210 ? 13.098 -0.698 14.641 1.00 50.47 210 ASP A CA 1
ATOM 1774 C C . ASP A 1 210 ? 11.573 -0.936 14.624 1.00 50.47 210 ASP A C 1
ATOM 1776 O O . ASP A 1 210 ? 11.037 -1.627 15.488 1.00 50.47 210 ASP A O 1
ATOM 1780 N N . TYR A 1 211 ? 10.883 -0.422 13.598 1.00 58.81 211 TYR A N 1
ATOM 1781 C CA . TYR A 1 211 ? 9.441 -0.530 13.378 1.00 58.81 211 TYR A CA 1
ATOM 1782 C C . TYR A 1 211 ? 9.136 -1.002 11.948 1.00 58.81 211 TYR A C 1
ATOM 1784 O O . TYR A 1 211 ? 9.586 -0.405 10.969 1.00 58.81 211 TYR A O 1
ATOM 1792 N N . ASP A 1 212 ? 8.305 -2.033 11.794 1.00 64.31 212 ASP A N 1
ATOM 1793 C CA . ASP A 1 212 ? 7.883 -2.579 10.493 1.00 64.31 212 ASP A CA 1
ATOM 1794 C C . ASP A 1 212 ? 6.432 -2.222 10.112 1.00 64.31 212 ASP A C 1
ATOM 1796 O O . ASP A 1 212 ? 5.989 -2.514 8.997 1.00 64.31 212 ASP A O 1
ATOM 1800 N N . HIS A 1 213 ? 5.691 -1.556 11.003 1.00 71.38 213 HIS A N 1
ATOM 1801 C CA . HIS A 1 213 ? 4.289 -1.205 10.799 1.00 71.38 213 HIS A CA 1
ATOM 1802 C C . HIS A 1 213 ? 3.860 0.082 11.518 1.00 71.38 213 HIS A C 1
ATOM 1804 O O . HIS A 1 213 ? 4.526 0.569 12.427 1.00 71.38 213 HIS A O 1
ATOM 1810 N N . CYS A 1 214 ? 2.714 0.638 11.112 1.00 77.75 214 CYS A N 1
ATOM 1811 C CA . CYS A 1 214 ? 2.105 1.783 11.783 1.00 77.75 214 CYS A CA 1
ATOM 1812 C C . CYS A 1 214 ? 1.723 1.430 13.226 1.00 77.75 214 CYS A C 1
ATOM 1814 O O . CYS A 1 214 ? 0.943 0.494 13.424 1.00 77.75 214 CYS A O 1
ATOM 1816 N N . VAL A 1 215 ? 2.162 2.251 14.188 1.00 76.44 215 VAL A N 1
ATOM 1817 C CA . VAL A 1 215 ? 1.958 2.060 15.640 1.00 76.44 215 VAL A CA 1
ATOM 1818 C C . VAL A 1 215 ? 0.486 1.850 16.018 1.00 76.44 215 VAL A C 1
ATOM 1820 O O . VAL A 1 215 ? 0.202 1.110 16.950 1.00 76.44 215 VAL A O 1
ATOM 1823 N N . LEU A 1 216 ? -0.453 2.448 15.274 1.00 74.69 216 LEU A N 1
ATOM 1824 C CA . LEU A 1 216 ? -1.883 2.412 15.597 1.00 74.69 216 LEU A CA 1
ATOM 1825 C C . LEU A 1 216 ? -2.710 1.382 14.809 1.00 74.69 216 LEU A C 1
ATOM 1827 O O . LEU A 1 216 ? -3.736 0.931 15.300 1.00 74.69 216 LEU A O 1
ATOM 1831 N N . CYS A 1 217 ? -2.333 1.036 13.572 1.00 70.25 217 CYS A N 1
ATOM 1832 C CA . CYS A 1 217 ? -3.198 0.225 12.689 1.00 70.25 217 CYS A CA 1
ATOM 1833 C C . CYS A 1 217 ? -2.506 -0.923 11.962 1.00 70.25 217 CYS A C 1
ATOM 1835 O O . CYS A 1 217 ? -3.135 -1.591 11.140 1.00 70.25 217 CYS A O 1
ATOM 1837 N N . ARG A 1 218 ? -1.214 -1.138 12.221 1.00 68.75 218 ARG A N 1
ATOM 1838 C CA . ARG A 1 218 ? -0.416 -2.215 11.626 1.00 68.75 218 ARG A CA 1
ATOM 1839 C C . ARG A 1 218 ? -0.272 -2.210 10.101 1.00 68.75 218 ARG A C 1
ATOM 1841 O O . ARG A 1 218 ? 0.190 -3.199 9.538 1.00 68.75 218 ARG A O 1
ATOM 1848 N N . ILE A 1 219 ? -0.588 -1.111 9.410 1.00 73.25 219 ILE A N 1
ATOM 1849 C CA . ILE A 1 219 ? -0.183 -0.958 8.004 1.00 73.25 219 ILE A CA 1
ATOM 1850 C C . ILE A 1 219 ? 1.338 -1.130 7.931 1.00 73.25 219 ILE A C 1
ATOM 1852 O O . ILE A 1 219 ? 2.063 -0.354 8.539 1.00 73.25 219 ILE A O 1
ATOM 1856 N N . SER A 1 220 ? 1.810 -2.140 7.205 1.00 68.69 220 SER A N 1
ATOM 1857 C CA . SER A 1 220 ? 3.236 -2.475 7.055 1.00 68.69 220 SER A CA 1
ATOM 1858 C C . SER A 1 220 ? 3.803 -2.096 5.685 1.00 68.69 220 SER A C 1
ATOM 1860 O O . SER A 1 220 ? 4.998 -2.231 5.416 1.00 68.69 220 SER A O 1
ATOM 1862 N N . SER A 1 221 ? 2.952 -1.587 4.787 1.00 71.50 221 SER A N 1
ATOM 1863 C CA . SER A 1 221 ? 3.398 -1.072 3.496 1.00 71.50 221 SER A CA 1
ATOM 1864 C C . SER A 1 221 ? 4.289 0.145 3.715 1.00 71.50 221 SER A C 1
ATOM 1866 O O . SER A 1 221 ? 3.805 1.233 4.022 1.00 71.50 221 SER A O 1
ATOM 1868 N N . LYS A 1 222 ? 5.597 -0.019 3.495 1.00 68.75 222 LYS A N 1
ATOM 1869 C CA . LYS A 1 222 ? 6.603 1.049 3.639 1.00 68.75 222 LYS A CA 1
ATOM 1870 C C . LYS A 1 222 ? 6.278 2.306 2.824 1.00 68.75 222 LYS A C 1
ATOM 1872 O O . LYS A 1 222 ? 6.667 3.401 3.221 1.00 68.75 222 LYS A O 1
ATOM 1877 N N . LYS A 1 223 ? 5.534 2.158 1.719 1.00 69.06 223 LYS A N 1
ATOM 1878 C CA . LYS A 1 223 ? 5.053 3.265 0.871 1.00 69.06 223 LYS A CA 1
ATOM 1879 C C . LYS A 1 223 ? 3.992 4.129 1.555 1.00 69.06 223 LYS A C 1
ATOM 1881 O O . LYS A 1 223 ? 3.885 5.309 1.260 1.00 69.06 223 LYS A O 1
ATOM 1886 N N . LEU A 1 224 ? 3.212 3.534 2.453 1.00 68.56 224 LEU A N 1
ATOM 1887 C CA . LEU A 1 224 ? 2.115 4.171 3.181 1.00 68.56 224 LEU A CA 1
ATOM 1888 C C . LEU A 1 224 ? 2.497 4.489 4.625 1.00 68.56 224 LEU A C 1
ATOM 1890 O O . LEU A 1 224 ? 1.617 4.704 5.447 1.00 68.56 224 LEU A O 1
ATOM 1894 N N . LEU A 1 225 ? 3.783 4.458 4.961 1.00 73.94 225 LEU A N 1
ATOM 1895 C CA . LEU A 1 225 ? 4.264 4.804 6.290 1.00 73.94 225 LEU A CA 1
ATOM 1896 C C . LEU A 1 225 ? 4.912 6.183 6.257 1.00 73.94 225 LEU A C 1
ATOM 1898 O O . LEU A 1 225 ? 5.445 6.607 5.234 1.00 73.94 225 LEU A O 1
ATOM 1902 N N . VAL A 1 226 ? 4.849 6.892 7.370 1.00 77.25 226 VAL A N 1
ATOM 1903 C CA . VAL A 1 226 ? 5.348 8.244 7.601 1.00 77.25 226 VAL A CA 1
ATOM 1904 C C . VAL A 1 226 ? 6.112 8.203 8.919 1.00 77.25 226 VAL A C 1
ATOM 1906 O O . VAL A 1 226 ? 5.621 7.649 9.898 1.00 77.25 226 VAL A O 1
ATOM 1909 N N . ALA A 1 227 ? 7.333 8.737 8.927 1.00 77.75 227 ALA A N 1
ATOM 1910 C CA . ALA A 1 227 ? 8.088 8.944 10.157 1.00 77.75 227 ALA A CA 1
ATOM 1911 C C . ALA A 1 227 ? 7.666 10.300 10.721 1.00 77.75 227 ALA A C 1
ATOM 1913 O O . ALA A 1 227 ? 8.136 11.337 10.253 1.00 77.75 227 ALA A O 1
ATOM 1914 N N . SER A 1 228 ? 6.712 10.263 11.644 1.00 79.31 228 SER A N 1
ATOM 1915 C CA . SER A 1 228 ? 6.081 11.436 12.236 1.00 79.31 228 SER A CA 1
ATOM 1916 C C . SER A 1 228 ? 6.847 11.846 13.491 1.00 79.31 228 SER A C 1
ATOM 1918 O O . SER A 1 228 ? 7.099 11.008 14.357 1.00 79.31 228 SER A O 1
ATOM 1920 N N . HIS A 1 229 ? 7.260 13.111 13.581 1.00 79.19 229 HIS A N 1
ATOM 1921 C CA . HIS A 1 229 ? 7.962 13.648 14.751 1.00 79.19 229 HIS A CA 1
ATOM 1922 C C . HIS A 1 229 ? 6.974 13.910 15.892 1.00 79.19 229 HIS A C 1
ATOM 1924 O O . HIS A 1 229 ? 5.950 14.546 15.675 1.00 79.19 229 HIS A O 1
ATOM 1930 N N . ILE A 1 230 ? 7.306 13.489 17.115 1.00 80.44 230 ILE A N 1
ATOM 1931 C CA . ILE A 1 230 ? 6.460 13.712 18.299 1.00 80.44 230 ILE A CA 1
ATOM 1932 C C . ILE A 1 230 ? 6.510 15.181 18.710 1.00 80.44 230 ILE A C 1
ATOM 1934 O O . ILE A 1 230 ? 5.501 15.880 18.727 1.00 80.44 230 ILE A O 1
ATOM 1938 N N . LYS A 1 231 ? 7.705 15.689 18.991 1.00 78.88 231 LYS A N 1
ATOM 1939 C CA . LYS A 1 231 ? 7.954 17.122 19.069 1.00 78.88 231 LYS A CA 1
ATOM 1940 C C . LYS A 1 231 ? 8.245 17.608 17.660 1.00 78.88 231 LYS A C 1
ATOM 1942 O O . LYS A 1 231 ? 9.206 17.165 17.028 1.00 78.88 231 LYS A O 1
ATOM 1947 N N . ARG A 1 232 ? 7.397 18.509 17.159 1.00 68.50 232 ARG A N 1
ATOM 1948 C CA . ARG A 1 232 ? 7.485 19.030 15.792 1.00 68.50 232 ARG A CA 1
ATOM 1949 C C . ARG A 1 232 ? 8.891 19.518 15.476 1.00 68.50 232 ARG A C 1
ATOM 1951 O O . ARG A 1 232 ? 9.518 20.223 16.262 1.00 68.50 232 ARG A O 1
ATOM 1958 N N . TRP A 1 233 ? 9.316 19.271 14.240 1.00 60.38 233 TRP A N 1
ATOM 1959 C CA . TRP A 1 233 ? 10.629 19.683 13.741 1.00 60.38 233 TRP A CA 1
ATOM 1960 C C . TRP A 1 233 ? 10.964 21.158 14.021 1.00 60.38 233 TRP A C 1
ATOM 1962 O O . TRP A 1 233 ? 12.101 21.488 14.357 1.00 60.38 233 TRP A O 1
ATOM 1972 N N . ALA A 1 234 ? 9.978 22.050 13.876 1.00 61.28 234 ALA A N 1
ATOM 1973 C CA . ALA A 1 234 ? 10.138 23.487 14.103 1.00 61.28 234 ALA A CA 1
ATOM 1974 C C . ALA A 1 234 ? 10.511 23.827 15.556 1.00 61.28 234 ALA A C 1
ATOM 1976 O O . ALA A 1 234 ? 11.303 24.742 15.769 1.00 61.28 234 ALA A O 1
ATOM 1977 N N . ASP A 1 235 ? 10.009 23.047 16.513 1.00 64.56 235 ASP A N 1
ATOM 1978 C CA . ASP A 1 235 ? 10.142 23.285 17.951 1.00 64.56 235 ASP A CA 1
ATOM 1979 C C . ASP A 1 235 ? 11.292 22.469 18.577 1.00 64.56 235 ASP A C 1
ATOM 1981 O O . ASP A 1 235 ? 11.690 22.717 19.716 1.00 64.56 235 ASP A O 1
ATOM 1985 N N . SER A 1 236 ? 11.843 21.498 17.838 1.00 65.69 236 SER A N 1
ATOM 1986 C CA . SER A 1 236 ? 12.956 20.647 18.274 1.00 65.69 236 SER A CA 1
ATOM 1987 C C . SER A 1 236 ? 14.340 21.275 18.066 1.00 65.69 236 SER A C 1
ATOM 1989 O O . SER A 1 236 ? 14.608 21.920 17.043 1.00 65.69 236 SER A O 1
ATOM 1991 N N . THR A 1 237 ? 15.256 21.009 19.002 1.00 63.97 237 THR A N 1
ATOM 1992 C CA . THR A 1 237 ? 16.695 21.293 18.875 1.00 63.97 237 THR A CA 1
ATOM 1993 C C . THR A 1 237 ? 17.353 20.386 17.828 1.00 63.97 237 THR A C 1
ATOM 1995 O O . THR A 1 237 ? 16.732 19.471 17.288 1.00 63.97 237 THR A O 1
ATOM 1998 N N . HIS A 1 238 ? 18.622 20.642 17.495 1.00 51.47 238 HIS A N 1
ATOM 1999 C CA . HIS A 1 238 ? 19.342 19.814 16.524 1.00 51.47 238 HIS A CA 1
ATOM 2000 C C . HIS A 1 238 ? 19.438 18.342 16.955 1.00 51.47 238 HIS A C 1
ATOM 2002 O O . HIS A 1 238 ? 19.195 17.467 16.127 1.00 51.47 238 HIS A O 1
ATOM 2008 N N . ASP A 1 239 ? 19.717 18.090 18.234 1.00 50.22 239 ASP A N 1
ATOM 2009 C CA . ASP A 1 239 ? 19.859 16.735 18.774 1.00 50.22 239 ASP A CA 1
ATOM 2010 C C . ASP A 1 239 ? 18.498 16.028 18.855 1.00 50.22 239 ASP A C 1
ATOM 2012 O O . ASP A 1 239 ? 18.357 14.897 18.400 1.00 50.22 239 ASP A O 1
ATOM 2016 N N . GLU A 1 240 ? 17.451 16.734 19.297 1.00 60.09 240 GLU A N 1
ATOM 2017 C CA . GLU A 1 240 ? 16.079 16.202 19.360 1.00 60.09 240 GLU A CA 1
ATOM 2018 C C . GLU A 1 240 ? 15.507 15.853 17.976 1.00 60.09 240 GLU A C 1
ATOM 2020 O O . GLU A 1 240 ? 14.661 14.971 17.849 1.00 60.09 240 GLU A O 1
ATOM 2025 N N . ARG A 1 241 ? 15.940 16.541 16.913 1.00 56.09 241 ARG A N 1
ATOM 2026 C CA . ARG A 1 241 ? 15.521 16.245 15.528 1.00 56.09 241 ARG A CA 1
ATOM 2027 C C . ARG A 1 241 ? 16.056 14.909 15.016 1.00 56.09 241 ARG A C 1
ATOM 2029 O O . ARG A 1 241 ? 15.481 14.355 14.078 1.00 56.09 241 ARG A O 1
ATOM 2036 N N . MET A 1 242 ? 17.156 14.440 15.599 1.00 53.19 242 MET A N 1
ATOM 2037 C CA . MET A 1 242 ? 17.847 13.207 15.225 1.00 53.19 242 MET A CA 1
ATOM 2038 C C . MET A 1 242 ? 17.601 12.065 16.225 1.00 53.19 242 MET A C 1
ATOM 2040 O O . MET A 1 242 ? 17.992 10.934 15.941 1.00 53.19 242 MET A O 1
ATOM 2044 N N . ASP A 1 243 ? 16.953 12.339 17.361 1.00 61.62 243 ASP A N 1
ATOM 2045 C CA . ASP A 1 243 ? 16.630 11.353 18.396 1.00 61.62 243 ASP A CA 1
ATOM 2046 C C . ASP A 1 243 ? 15.478 10.446 17.956 1.00 61.62 243 ASP A C 1
ATOM 2048 O O . ASP A 1 243 ? 14.348 10.906 17.781 1.00 61.62 243 ASP A O 1
ATOM 2052 N N . LEU A 1 244 ? 15.761 9.151 17.782 1.00 67.00 244 LEU A N 1
ATOM 2053 C CA . LEU A 1 244 ? 14.786 8.143 17.345 1.00 67.00 244 LEU A CA 1
ATOM 2054 C C . LEU A 1 244 ? 13.571 8.051 18.273 1.00 67.00 244 LEU A C 1
ATOM 2056 O O . LEU A 1 244 ? 12.484 7.719 17.807 1.00 67.00 244 LEU A O 1
ATOM 2060 N N . ASN A 1 245 ? 13.725 8.417 19.546 1.00 73.94 245 ASN A N 1
ATOM 2061 C CA . ASN A 1 245 ? 12.628 8.450 20.508 1.00 73.94 245 ASN A CA 1
ATOM 2062 C C . ASN A 1 245 ? 11.685 9.647 20.311 1.00 73.94 245 ASN A C 1
ATOM 2064 O O . ASN A 1 245 ? 10.615 9.694 20.914 1.00 73.94 245 ASN A O 1
ATOM 2068 N N . ASN A 1 246 ? 12.054 10.616 19.469 1.00 77.38 246 ASN A N 1
ATOM 2069 C CA . ASN A 1 246 ? 11.220 11.755 19.098 1.00 77.38 246 ASN A CA 1
ATOM 2070 C C . ASN A 1 246 ? 10.349 11.467 17.862 1.00 77.38 246 ASN A C 1
ATOM 2072 O O . ASN A 1 246 ? 9.947 12.393 17.151 1.00 77.38 246 ASN A O 1
ATOM 2076 N N . ALA A 1 247 ? 10.068 10.201 17.549 1.00 77.75 247 ALA A N 1
ATOM 2077 C CA . ALA A 1 247 ? 9.183 9.879 16.440 1.00 77.75 247 ALA A CA 1
ATOM 2078 C C . ALA A 1 247 ? 8.459 8.557 16.531 1.00 77.75 247 ALA A C 1
ATOM 2080 O O . ALA A 1 247 ? 8.848 7.637 17.238 1.00 77.75 247 ALA A O 1
ATOM 2081 N N . LEU A 1 248 ? 7.400 8.494 15.731 1.00 81.50 248 LEU A N 1
ATOM 2082 C CA . LEU A 1 248 ? 6.525 7.352 15.577 1.00 81.50 248 LEU A CA 1
ATOM 2083 C C . LEU A 1 248 ? 6.355 7.034 14.095 1.00 81.50 248 LEU A C 1
ATOM 2085 O O . LEU A 1 248 ? 6.326 7.920 13.237 1.00 81.50 248 LEU A O 1
ATOM 2089 N N . LEU A 1 249 ? 6.187 5.750 13.792 1.00 82.00 249 LEU A N 1
ATOM 2090 C CA . LEU A 1 249 ? 5.845 5.308 12.450 1.00 82.00 249 LEU A CA 1
ATOM 2091 C C . LEU A 1 249 ? 4.319 5.258 12.301 1.00 82.00 249 LEU A C 1
ATOM 2093 O O . LEU A 1 249 ? 3.642 4.433 12.917 1.00 82.00 249 LEU A O 1
ATOM 2097 N N . LEU A 1 250 ? 3.757 6.146 11.484 1.00 80.25 250 LEU A N 1
ATOM 2098 C CA . LEU A 1 250 ? 2.313 6.315 11.302 1.00 80.25 250 LEU A CA 1
ATOM 2099 C C . LEU A 1 250 ? 1.924 6.169 9.828 1.00 80.25 250 LEU A C 1
ATOM 2101 O O . LEU A 1 250 ? 2.748 6.363 8.947 1.00 80.25 250 LEU A O 1
ATOM 2105 N N . CYS A 1 251 ? 0.677 5.809 9.520 1.00 80.00 251 CYS A N 1
ATOM 2106 C CA . CYS A 1 251 ? 0.178 5.947 8.147 1.00 80.00 251 CYS A CA 1
ATOM 2107 C C . CYS A 1 251 ? -0.236 7.412 7.880 1.00 80.00 251 CYS A C 1
ATOM 2109 O O . CYS A 1 251 ? -0.467 8.133 8.851 1.00 80.00 251 CYS A O 1
ATOM 2111 N N . PRO A 1 252 ? -0.385 7.866 6.616 1.00 82.25 252 PRO A N 1
ATOM 2112 C CA . PRO A 1 252 ? -0.719 9.255 6.284 1.00 82.25 252 PRO A CA 1
ATOM 2113 C C . PRO A 1 252 ? -1.916 9.822 7.045 1.00 82.25 252 PRO A C 1
ATOM 2115 O O . PRO A 1 252 ? -1.932 10.991 7.411 1.00 82.25 252 PRO A O 1
ATOM 2118 N N . LEU A 1 253 ? -2.917 8.981 7.297 1.00 81.69 253 LEU A N 1
ATOM 2119 C CA . LEU A 1 253 ? -4.109 9.374 8.026 1.00 81.69 253 LEU A CA 1
ATOM 2120 C C . LEU A 1 253 ? -3.804 9.665 9.503 1.00 81.69 253 LEU A C 1
ATOM 2122 O O . LEU A 1 253 ? -4.182 10.712 10.021 1.00 81.69 253 LEU A O 1
ATOM 2126 N N . HIS A 1 254 ? -3.098 8.754 10.173 1.00 83.25 254 HIS A N 1
ATOM 2127 C CA . HIS A 1 254 ? -2.757 8.905 11.589 1.00 83.25 254 HIS A CA 1
ATOM 2128 C C . HIS A 1 254 ? -1.707 9.980 11.822 1.00 83.25 254 HIS A C 1
ATOM 2130 O O . HIS A 1 254 ? -1.806 10.693 12.810 1.00 83.25 254 HIS A O 1
ATOM 2136 N N . ASP A 1 255 ? -0.758 10.131 10.899 1.00 83.88 255 ASP A N 1
ATOM 2137 C CA . ASP A 1 255 ? 0.191 11.243 10.884 1.00 83.88 255 ASP A CA 1
ATOM 2138 C C . ASP A 1 255 ? -0.552 12.584 10.903 1.00 83.88 255 ASP A C 1
ATOM 2140 O O . ASP A 1 255 ? -0.328 13.399 11.790 1.00 83.88 255 ASP A O 1
ATOM 2144 N N . LYS A 1 256 ? -1.541 12.773 10.017 1.00 82.62 256 LYS A N 1
ATOM 2145 C CA . LYS A 1 256 ? -2.330 14.012 9.986 1.00 82.62 256 LYS A CA 1
ATOM 2146 C C . LYS A 1 256 ? -3.164 14.255 11.233 1.00 82.62 256 LYS A C 1
ATOM 2148 O O . LYS A 1 256 ? -3.289 15.404 11.659 1.00 82.62 256 LYS A O 1
ATOM 2153 N N . LEU A 1 257 ? -3.736 13.213 11.826 1.00 82.81 257 LEU A N 1
ATOM 2154 C CA . LEU A 1 257 ? -4.454 13.363 13.090 1.00 82.81 257 LEU A CA 1
ATOM 2155 C C . LEU A 1 257 ? -3.519 13.709 14.251 1.00 82.81 257 LEU A C 1
ATOM 2157 O O . LEU A 1 257 ? -3.886 14.495 15.120 1.00 82.81 257 LEU A O 1
ATOM 2161 N N . PHE A 1 258 ? -2.333 13.115 14.278 1.00 86.38 258 PHE A N 1
ATOM 2162 C CA . PHE A 1 258 ? -1.358 13.332 15.334 1.00 86.38 258 PHE A CA 1
ATOM 2163 C C . PHE A 1 258 ? -0.757 14.743 15.231 1.00 86.38 258 PHE A C 1
ATOM 2165 O O . PHE A 1 258 ? -0.873 15.522 16.172 1.00 86.38 258 PHE A O 1
ATOM 2172 N N . ASP A 1 259 ? -0.302 15.145 14.039 1.00 82.56 259 ASP A N 1
ATOM 2173 C CA . ASP A 1 259 ? 0.228 16.487 13.739 1.00 82.56 259 ASP A CA 1
ATOM 2174 C C . ASP A 1 259 ? -0.755 17.630 14.045 1.00 82.56 259 ASP A C 1
ATOM 2176 O O . ASP A 1 259 ? -0.348 18.758 14.336 1.00 82.56 259 ASP A O 1
ATOM 2180 N N . SER A 1 260 ? -2.058 17.364 13.918 1.00 81.62 260 SER A N 1
ATOM 2181 C CA . SER A 1 260 ? -3.125 18.337 14.185 1.00 81.62 260 SER A CA 1
ATOM 2182 C C . SER A 1 260 ? -3.584 18.355 15.641 1.00 81.62 260 SER A C 1
ATOM 2184 O O . SER A 1 260 ? -4.566 19.027 15.950 1.00 81.62 260 SER A O 1
ATOM 2186 N N . TRP A 1 261 ? -2.910 17.620 16.532 1.00 85.69 261 TRP A N 1
ATOM 2187 C CA . TRP A 1 261 ? -3.311 17.454 17.934 1.00 85.69 261 TRP A CA 1
ATOM 2188 C C . TRP A 1 261 ? -4.716 16.856 18.085 1.00 85.69 261 TRP A C 1
ATOM 2190 O O . TRP A 1 261 ? -5.388 17.036 19.102 1.00 85.69 261 TRP A O 1
ATOM 2200 N N . THR A 1 262 ? -5.177 16.136 17.063 1.00 84.00 262 THR A N 1
ATOM 2201 C CA . THR A 1 262 ? -6.460 15.438 17.090 1.00 84.00 262 THR A CA 1
ATOM 2202 C C . THR A 1 262 ? -6.360 14.144 17.881 1.00 84.00 262 THR A C 1
ATOM 2204 O O . THR A 1 262 ? -7.307 13.770 18.575 1.00 84.00 262 THR A O 1
ATOM 2207 N N . ILE A 1 263 ? -5.202 13.485 17.828 1.00 85.38 263 ILE A N 1
ATOM 2208 C CA . ILE A 1 263 ? -4.883 12.311 18.642 1.00 85.38 263 ILE A CA 1
ATOM 2209 C C . ILE A 1 263 ? -3.539 12.487 19.351 1.00 85.38 263 ILE A C 1
ATOM 2211 O O . ILE A 1 263 ? -2.678 13.218 18.877 1.00 85.38 263 ILE A O 1
ATOM 2215 N N . THR A 1 264 ? -3.342 11.806 20.475 1.00 88.00 264 THR A N 1
ATOM 2216 C CA . THR A 1 264 ? -2.059 11.706 21.193 1.00 88.00 264 THR A CA 1
ATOM 2217 C C . THR A 1 264 ? -1.953 10.339 21.885 1.00 88.00 264 THR A C 1
ATOM 2219 O O . THR A 1 264 ? -2.824 9.493 21.691 1.00 88.00 264 THR A O 1
ATOM 2222 N N . PHE A 1 265 ? -0.910 10.096 22.682 1.00 85.06 265 PHE A N 1
ATOM 2223 C CA . PHE A 1 265 ? -0.736 8.863 23.462 1.00 85.06 265 PHE A CA 1
ATOM 2224 C C . PHE A 1 265 ? -0.553 9.162 24.952 1.00 85.06 265 PHE A C 1
ATOM 2226 O O . PHE A 1 265 ? 0.109 10.142 25.307 1.00 85.06 265 PHE A O 1
ATOM 2233 N N . ASP A 1 266 ? -1.118 8.327 25.825 1.00 81.31 266 ASP A N 1
ATOM 2234 C CA . ASP A 1 266 ? -0.921 8.402 27.277 1.00 81.31 266 ASP A CA 1
ATOM 2235 C C . ASP A 1 266 ? 0.403 7.754 27.745 1.00 81.31 266 ASP A C 1
ATOM 2237 O O . ASP A 1 266 ? 1.216 7.277 26.948 1.00 81.31 266 ASP A O 1
ATOM 2241 N N . GLU A 1 267 ? 0.642 7.756 29.059 1.00 80.38 267 GLU A N 1
ATOM 2242 C CA . GLU A 1 267 ? 1.833 7.152 29.684 1.00 80.38 267 GLU A CA 1
ATOM 2243 C C . GLU A 1 267 ? 1.944 5.639 29.444 1.00 80.38 267 GLU A C 1
ATOM 2245 O O . GLU A 1 267 ? 3.034 5.081 29.502 1.00 80.38 267 GLU A O 1
ATOM 2250 N N . LYS A 1 268 ? 0.827 4.973 29.144 1.00 71.50 268 LYS A N 1
ATOM 2251 C CA . LYS A 1 268 ? 0.746 3.535 28.863 1.00 71.50 268 LYS A CA 1
ATOM 2252 C C . LYS A 1 268 ? 0.743 3.240 27.358 1.00 71.50 268 LYS A C 1
ATOM 2254 O O . LYS A 1 268 ? 0.565 2.088 26.969 1.00 71.50 268 LYS A O 1
ATOM 2259 N N . GLY A 1 269 ? 0.905 4.263 26.514 1.00 70.81 269 GLY A N 1
ATOM 2260 C CA . GLY A 1 269 ? 0.858 4.158 25.056 1.00 70.81 269 GLY A CA 1
ATOM 2261 C C . GLY A 1 269 ? -0.551 4.004 24.475 1.00 70.81 269 GLY A C 1
ATOM 2262 O O . GLY A 1 269 ? -0.696 3.635 23.313 1.00 70.81 269 GLY A O 1
ATOM 2263 N N . GLN A 1 270 ? -1.609 4.273 25.236 1.00 75.50 270 GLN A N 1
ATOM 2264 C CA . GLN A 1 270 ? -2.982 4.225 24.729 1.00 75.50 270 GLN A CA 1
ATOM 2265 C C . GLN A 1 270 ? -3.298 5.503 23.960 1.00 75.50 270 GLN A C 1
ATOM 2267 O O . GLN A 1 270 ? -2.926 6.601 24.379 1.00 75.50 270 GLN A O 1
ATOM 2272 N N . CYS A 1 271 ? -3.982 5.367 22.824 1.00 81.25 271 CYS A N 1
ATOM 2273 C CA . CYS A 1 271 ? -4.344 6.515 22.007 1.00 81.25 271 CYS A CA 1
ATOM 2274 C C . CYS A 1 271 ? -5.438 7.336 22.706 1.00 81.25 271 CYS A C 1
ATOM 2276 O O . CYS A 1 271 ? -6.466 6.805 23.127 1.00 81.25 271 CYS A O 1
ATOM 2278 N N . LEU A 1 272 ? -5.223 8.641 22.830 1.00 81.06 272 LEU A N 1
ATOM 2279 C CA . LEU A 1 272 ? -6.216 9.611 23.276 1.00 81.06 272 LEU A CA 1
ATOM 2280 C C . LEU A 1 272 ? -6.715 10.370 22.051 1.00 81.06 272 LEU A C 1
ATOM 2282 O O . LEU A 1 272 ? -5.907 10.793 21.227 1.00 81.06 272 LEU A O 1
ATOM 2286 N N . VAL A 1 273 ? -8.024 10.584 21.946 1.00 80.94 273 VAL A N 1
ATOM 2287 C CA . VAL A 1 273 ? -8.634 11.342 20.842 1.00 80.94 273 VAL A CA 1
ATOM 2288 C C . VAL A 1 273 ? -9.302 12.594 21.396 1.00 80.94 273 VAL A C 1
ATOM 2290 O O . VAL A 1 273 ? -9.961 12.539 22.437 1.00 80.94 273 VAL A O 1
ATOM 2293 N N . ASN A 1 274 ? -9.136 13.726 20.713 1.00 78.81 274 ASN A N 1
ATOM 2294 C CA . ASN A 1 274 ? -9.768 14.977 21.110 1.00 78.81 274 ASN A CA 1
ATOM 2295 C C . ASN A 1 274 ? -11.299 14.904 20.932 1.00 78.81 274 ASN A C 1
ATOM 2297 O O . ASN A 1 274 ? -11.828 14.179 20.088 1.00 78.81 274 ASN A O 1
ATOM 2301 N N . ARG A 1 275 ? -12.043 15.674 21.729 1.00 72.25 275 ARG A N 1
ATOM 2302 C CA . ARG A 1 275 ? -13.519 15.618 21.741 1.00 72.25 275 ARG A CA 1
ATOM 2303 C C . ARG A 1 275 ? -14.160 16.073 20.437 1.00 72.25 275 ARG A C 1
ATOM 2305 O O . ARG A 1 275 ? -15.195 15.547 20.044 1.00 72.25 275 ARG A O 1
ATOM 2312 N N . ASN A 1 276 ? -13.566 17.072 19.791 1.00 71.88 276 ASN A N 1
ATOM 2313 C CA . ASN A 1 276 ? -14.116 17.659 18.572 1.00 71.88 276 ASN A CA 1
ATOM 2314 C C . ASN A 1 276 ? -14.199 16.613 17.467 1.00 71.88 276 ASN A C 1
ATOM 2316 O O . ASN A 1 276 ? -15.205 16.510 16.768 1.00 71.88 276 ASN A O 1
ATOM 2320 N N . PHE A 1 277 ? -13.155 15.800 17.352 1.00 74.56 277 PHE A N 1
ATOM 2321 C CA . PHE A 1 277 ? -13.109 14.748 16.366 1.00 74.56 277 PHE A CA 1
ATOM 2322 C C . PHE A 1 277 ? -14.019 13.579 16.718 1.00 74.56 277 PHE A C 1
ATOM 2324 O O . PHE A 1 277 ? -14.632 13.029 15.816 1.00 74.56 277 PHE A O 1
ATOM 2331 N N . GLN A 1 278 ? -14.206 13.264 18.005 1.00 67.12 278 GLN A N 1
ATOM 2332 C CA . GLN A 1 278 ? -15.177 12.250 18.445 1.00 67.12 278 GLN A CA 1
ATOM 2333 C C . GLN A 1 278 ? -16.618 12.553 18.009 1.00 67.12 278 GLN A C 1
ATOM 2335 O O . GLN A 1 278 ? -17.404 11.634 17.785 1.00 67.12 278 GLN A O 1
ATOM 2340 N N . GLN A 1 279 ? -16.976 13.834 17.894 1.00 67.69 279 GLN A N 1
ATOM 2341 C CA . GLN A 1 279 ? -18.303 14.272 17.446 1.00 67.69 279 GLN A CA 1
ATOM 2342 C C . GLN A 1 279 ? -18.414 14.395 15.919 1.00 67.69 279 GLN A C 1
ATOM 2344 O O . GLN A 1 279 ? -19.506 14.623 15.399 1.00 67.69 279 GLN A O 1
ATOM 2349 N N . HIS A 1 280 ? -17.303 14.262 15.191 1.00 74.06 280 HIS A N 1
ATOM 2350 C CA . HIS A 1 280 ? -17.289 14.350 13.738 1.00 74.06 280 HIS A CA 1
ATOM 2351 C C . HIS A 1 280 ? -17.898 13.087 13.114 1.00 74.06 280 HIS A C 1
ATOM 2353 O O . HIS A 1 280 ? -17.679 11.978 13.600 1.00 74.06 280 HIS A O 1
ATOM 2359 N N . ALA A 1 281 ? -18.620 13.236 11.998 1.00 68.88 281 ALA A N 1
ATOM 2360 C CA . ALA A 1 281 ? -19.248 12.110 11.295 1.00 68.88 281 ALA A CA 1
ATOM 2361 C C . ALA A 1 281 ? -18.229 11.024 10.901 1.00 68.88 281 ALA A C 1
ATOM 2363 O O . ALA A 1 281 ? -18.527 9.831 10.936 1.00 68.88 281 ALA A O 1
ATOM 2364 N N . ASP A 1 282 ? -17.002 11.450 10.603 1.00 67.94 282 ASP A N 1
ATOM 2365 C CA . ASP A 1 282 ? -15.925 10.552 10.204 1.00 67.94 282 ASP A CA 1
ATOM 2366 C C . ASP A 1 282 ? -15.323 9.762 11.369 1.00 67.94 282 ASP A C 1
ATOM 2368 O O . ASP A 1 282 ? -14.635 8.788 11.097 1.00 67.94 282 ASP A O 1
ATOM 2372 N N . TYR A 1 283 ? -15.588 10.099 12.641 1.00 68.50 283 TYR A N 1
ATOM 2373 C CA . TYR A 1 283 ? -14.979 9.433 13.807 1.00 68.50 283 TYR A CA 1
ATOM 2374 C C . TYR A 1 283 ? -15.095 7.905 13.761 1.00 68.50 283 TYR A C 1
ATOM 2376 O O . TYR A 1 283 ? -14.155 7.186 14.090 1.00 68.50 283 TYR A O 1
ATOM 2384 N N . GLN A 1 284 ? -16.233 7.404 13.277 1.00 60.34 284 GLN A N 1
ATOM 2385 C CA . GLN A 1 284 ? -16.516 5.973 13.151 1.00 60.34 284 GLN A CA 1
ATOM 2386 C C . GLN A 1 284 ? -15.542 5.248 12.207 1.00 60.34 284 GLN A C 1
ATOM 2388 O O . GLN A 1 284 ? -15.233 4.076 12.417 1.00 60.34 284 GLN A O 1
ATOM 2393 N N . LEU A 1 285 ? -14.990 5.943 11.207 1.00 61.16 285 LEU A N 1
ATOM 2394 C CA . LEU A 1 285 ? -13.975 5.402 10.296 1.00 61.16 285 LEU A CA 1
ATOM 2395 C C . LEU A 1 285 ? -12.615 5.201 10.987 1.00 61.16 285 LEU A C 1
ATOM 2397 O O . LEU A 1 285 ? -11.768 4.464 10.481 1.00 61.16 285 LEU A O 1
ATOM 2401 N N . PHE A 1 286 ? -12.424 5.821 12.154 1.00 61.56 286 PHE A N 1
ATOM 2402 C CA . PHE A 1 286 ? -11.193 5.800 12.943 1.00 61.56 286 PHE A CA 1
ATOM 2403 C C . PHE A 1 286 ? -11.270 4.863 14.157 1.00 61.56 286 PHE A C 1
ATOM 2405 O O . PHE A 1 286 ? -10.261 4.653 14.817 1.00 61.56 286 PHE A O 1
ATOM 2412 N N . LEU A 1 287 ? -12.423 4.237 14.422 1.00 52.31 287 LEU A N 1
ATOM 2413 C CA . LEU A 1 287 ? -12.648 3.326 15.557 1.00 52.31 287 LEU A CA 1
ATOM 2414 C C . LEU A 1 287 ? -12.143 1.886 15.348 1.00 52.31 287 LEU A C 1
ATOM 2416 O O . LEU A 1 287 ? -12.460 1.001 16.145 1.00 52.31 287 LEU A O 1
ATOM 2420 N N . ARG A 1 288 ? -11.341 1.599 14.309 1.00 53.81 288 ARG A N 1
ATOM 2421 C CA . ARG A 1 288 ? -10.624 0.308 14.281 1.00 53.81 288 ARG A CA 1
ATOM 2422 C C . ARG A 1 288 ? -9.740 0.228 15.528 1.00 53.81 288 ARG A C 1
ATOM 2424 O O . ARG A 1 288 ? -9.164 1.248 15.865 1.00 53.81 288 ARG A O 1
ATOM 2431 N N . PRO A 1 289 ? -9.607 -0.925 16.206 1.00 44.78 289 PRO A N 1
ATOM 2432 C CA . PRO A 1 289 ? -8.925 -0.985 17.496 1.00 44.78 289 PRO A CA 1
ATOM 2433 C C . PRO A 1 289 ? -7.499 -0.424 17.388 1.00 44.78 289 PRO A C 1
ATOM 2435 O O . PRO A 1 289 ? -6.618 -1.061 16.811 1.00 44.78 289 PRO A O 1
ATOM 2438 N N . MET A 1 290 ? -7.299 0.793 17.907 1.00 49.78 290 MET A N 1
ATOM 2439 C CA . MET A 1 290 ? -6.037 1.527 17.832 1.00 49.78 290 MET A CA 1
ATOM 2440 C C . MET A 1 290 ? -5.266 1.321 19.129 1.00 49.78 290 MET A C 1
ATOM 2442 O O . MET A 1 290 ? -5.220 2.187 19.999 1.00 49.78 290 MET A O 1
ATOM 2446 N N . HIS A 1 291 ? -4.680 0.142 19.284 1.00 49.16 291 HIS A N 1
ATOM 2447 C CA . HIS A 1 291 ? -3.702 -0.069 20.342 1.00 49.16 291 HIS A CA 1
ATOM 2448 C C . HIS A 1 291 ? -2.327 0.305 19.811 1.00 49.16 291 HIS A C 1
ATOM 2450 O O . HIS A 1 291 ? -1.943 -0.186 18.749 1.00 49.16 291 HIS A O 1
ATOM 2456 N N . SER A 1 292 ? -1.558 1.089 20.576 1.00 50.38 292 SER A N 1
ATOM 2457 C CA . SER A 1 292 ? -0.106 0.974 20.464 1.00 50.38 292 SER A CA 1
ATOM 2458 C C . SER A 1 292 ? 0.252 -0.450 20.859 1.00 50.38 292 SER A C 1
ATOM 2460 O O . SER A 1 292 ? 0.056 -0.862 22.002 1.00 50.38 292 SER A O 1
ATOM 2462 N N . LEU A 1 293 ? 0.733 -1.230 19.901 1.00 51.62 293 LEU A N 1
ATOM 2463 C CA . LEU A 1 293 ? 1.158 -2.613 20.136 1.00 51.62 293 LEU A CA 1
ATOM 2464 C C . LEU A 1 293 ? 2.647 -2.676 20.508 1.00 51.62 293 LEU A C 1
ATOM 2466 O O . LEU A 1 293 ? 3.255 -3.741 20.448 1.00 51.62 293 LEU A O 1
ATOM 2470 N N . ILE A 1 294 ? 3.219 -1.521 20.867 1.00 55.69 294 ILE A N 1
ATOM 2471 C CA . ILE A 1 294 ? 4.639 -1.288 21.119 1.00 55.69 294 ILE A CA 1
ATOM 2472 C C . ILE A 1 294 ? 4.770 -0.445 22.397 1.00 55.69 294 ILE A C 1
ATOM 2474 O O . ILE A 1 294 ? 3.954 0.448 22.641 1.00 55.69 294 ILE A O 1
ATOM 2478 N N . SER A 1 295 ? 5.774 -0.737 23.232 1.00 66.31 295 SER A N 1
ATOM 2479 C CA . SER A 1 295 ? 6.091 0.113 24.387 1.00 66.31 295 SER A CA 1
ATOM 2480 C C . SER A 1 295 ? 6.585 1.475 23.894 1.00 66.31 295 SER A C 1
ATOM 2482 O O . SER A 1 295 ? 7.514 1.555 23.091 1.00 66.31 295 SER A O 1
ATOM 2484 N N . LEU A 1 296 ? 5.954 2.544 24.384 1.00 74.06 296 LEU A N 1
ATOM 2485 C CA . LEU A 1 296 ? 6.337 3.927 24.096 1.00 74.06 296 LEU A CA 1
ATOM 2486 C C . LEU A 1 296 ? 7.118 4.558 25.258 1.00 74.06 296 LEU A C 1
ATOM 2488 O O . LEU A 1 296 ? 7.238 5.779 25.318 1.00 74.06 296 LEU A O 1
ATOM 2492 N N . ASP A 1 297 ? 7.672 3.750 26.168 1.00 74.38 297 ASP A N 1
ATOM 2493 C CA . ASP A 1 297 ? 8.335 4.230 27.390 1.00 74.38 297 ASP A CA 1
ATOM 2494 C C . ASP A 1 297 ? 9.501 5.177 27.074 1.00 74.38 297 ASP A C 1
ATOM 2496 O O . ASP A 1 297 ? 9.627 6.241 27.677 1.00 74.38 297 ASP A O 1
ATOM 2500 N N . SER A 1 298 ? 10.306 4.849 26.059 1.00 73.75 298 SER A N 1
ATOM 2501 C CA . SER A 1 298 ? 11.433 5.689 25.636 1.00 73.75 298 SER A CA 1
ATOM 2502 C C . SER A 1 298 ? 11.008 7.006 24.973 1.00 73.75 298 SER A C 1
ATOM 2504 O O . SER A 1 298 ? 11.813 7.930 24.895 1.00 73.75 298 SER A O 1
ATOM 2506 N N . HIS A 1 299 ? 9.744 7.128 24.552 1.00 82.12 299 HIS A N 1
ATOM 2507 C CA . HIS A 1 299 ? 9.192 8.284 23.835 1.00 82.12 299 HIS A CA 1
ATOM 2508 C C . HIS A 1 299 ? 8.459 9.256 24.776 1.00 82.12 299 HIS A C 1
ATOM 2510 O O . HIS A 1 299 ? 8.042 10.337 24.350 1.00 82.12 299 HIS A O 1
ATOM 2516 N N . GLN A 1 300 ? 8.283 8.890 26.054 1.00 82.44 300 GLN A N 1
ATOM 2517 C CA . GLN A 1 300 ? 7.423 9.622 26.990 1.00 82.44 300 GLN A CA 1
ATOM 2518 C C . GLN A 1 300 ? 7.842 11.079 27.193 1.00 82.44 300 GLN A C 1
ATOM 2520 O O . GLN A 1 300 ? 6.968 11.939 27.257 1.00 82.44 300 GLN A O 1
ATOM 2525 N N . ASN A 1 301 ? 9.147 11.375 27.189 1.00 84.12 301 ASN A N 1
ATOM 2526 C CA . ASN A 1 301 ? 9.656 12.746 27.316 1.00 84.12 301 ASN A CA 1
ATOM 2527 C C . ASN A 1 301 ? 9.126 13.671 26.205 1.00 84.12 301 ASN A C 1
ATOM 2529 O O . ASN A 1 301 ? 8.788 14.824 26.459 1.00 84.12 301 ASN A O 1
ATOM 2533 N N . PHE A 1 302 ? 9.021 13.171 24.969 1.00 84.25 302 PHE A N 1
ATOM 2534 C CA . PHE A 1 302 ? 8.480 13.942 23.848 1.00 84.25 302 PHE A CA 1
ATOM 2535 C C . PHE A 1 302 ? 6.949 13.914 23.823 1.00 84.25 302 PHE A C 1
ATOM 2537 O O . PHE A 1 302 ? 6.313 14.927 23.519 1.00 84.25 302 PHE A O 1
ATOM 2544 N N . LEU A 1 303 ? 6.343 12.776 24.181 1.00 85.12 303 LEU A N 1
ATOM 2545 C CA . LEU A 1 303 ? 4.887 12.636 24.247 1.00 85.12 303 LEU A CA 1
ATOM 2546 C C . LEU A 1 303 ? 4.264 13.522 25.327 1.00 85.12 303 LEU A C 1
ATOM 2548 O O . LEU A 1 303 ? 3.135 13.973 25.151 1.00 85.12 303 LEU A O 1
ATOM 2552 N N . GLU A 1 304 ? 4.974 13.808 26.418 1.00 85.75 304 GLU A N 1
ATOM 2553 C CA . GLU A 1 304 ? 4.511 14.727 27.459 1.00 85.75 304 GLU A CA 1
ATOM 2554 C C . GLU A 1 304 ? 4.279 16.139 26.904 1.00 85.75 304 GLU A C 1
ATOM 2556 O O . GLU A 1 304 ? 3.200 16.711 27.091 1.00 85.75 304 GLU A O 1
ATOM 2561 N N . GLU A 1 305 ? 5.230 16.667 26.130 1.00 84.31 305 GLU A N 1
ATOM 2562 C CA . GLU A 1 305 ? 5.073 17.969 25.475 1.00 84.31 305 GLU A CA 1
ATOM 2563 C C . GLU A 1 305 ? 3.963 17.933 24.413 1.00 84.31 305 GLU A C 1
ATOM 2565 O O . GLU A 1 305 ? 3.150 18.860 24.327 1.00 84.31 305 GLU A O 1
ATOM 2570 N N . HIS A 1 306 ? 3.856 16.834 23.657 1.00 87.12 306 HIS A N 1
ATOM 2571 C CA . HIS A 1 306 ? 2.771 16.649 22.691 1.00 87.12 306 HIS A CA 1
ATOM 2572 C C . HIS A 1 306 ? 1.388 16.652 23.377 1.00 87.12 306 HIS A C 1
ATOM 2574 O O . HIS A 1 306 ? 0.456 17.329 22.933 1.00 87.12 306 HIS A O 1
ATOM 2580 N N . ARG A 1 307 ? 1.249 15.966 24.521 1.00 86.94 307 ARG A N 1
ATOM 2581 C CA . ARG A 1 307 ? 0.029 15.958 25.352 1.00 86.94 307 ARG A CA 1
ATOM 2582 C C . ARG A 1 307 ? -0.313 17.340 25.909 1.00 86.94 307 ARG A C 1
ATOM 2584 O O . ARG A 1 307 ? -1.497 17.678 26.016 1.00 86.94 307 ARG A O 1
ATOM 2591 N N . ARG A 1 308 ? 0.689 18.153 26.251 1.00 84.81 308 ARG A N 1
ATOM 2592 C CA . ARG A 1 308 ? 0.481 19.530 26.718 1.00 84.81 308 ARG A CA 1
ATOM 2593 C C . ARG A 1 308 ? -0.205 20.373 25.641 1.00 84.81 308 ARG A C 1
ATOM 2595 O O . ARG A 1 308 ? -1.194 21.039 25.939 1.00 84.81 308 ARG A O 1
ATOM 2602 N N . LYS A 1 309 ? 0.257 20.274 24.390 1.00 83.69 309 LYS A N 1
ATOM 2603 C CA . LYS A 1 309 ? -0.335 20.951 23.221 1.00 83.69 309 LYS A CA 1
ATOM 2604 C C . LYS A 1 309 ? -1.724 20.429 22.864 1.00 83.69 309 LYS A C 1
ATOM 2606 O O . LYS A 1 309 ? -2.641 21.226 22.691 1.00 83.69 309 LYS A O 1
ATOM 2611 N N . PHE A 1 310 ? -1.905 19.111 22.873 1.00 83.75 310 PHE A N 1
ATOM 2612 C CA . PHE A 1 310 ? -3.220 18.473 22.748 1.00 83.75 310 PHE A CA 1
ATOM 2613 C C . PHE A 1 310 ? -4.235 19.035 23.760 1.00 83.75 310 PHE A C 1
ATOM 2615 O O . PHE A 1 310 ? -5.364 19.365 23.405 1.00 83.75 310 PHE A O 1
ATOM 2622 N N . SER A 1 311 ? -3.812 19.222 25.014 1.00 81.69 311 SER A N 1
ATOM 2623 C CA . SER A 1 311 ? -4.663 19.774 26.076 1.00 81.69 311 SER A CA 1
ATOM 2624 C C . SER A 1 311 ? -4.955 21.274 25.912 1.00 81.69 311 SER A C 1
ATOM 2626 O O . SER A 1 311 ? -5.992 21.746 26.378 1.00 81.69 311 SER A O 1
ATOM 2628 N N . GLU A 1 312 ? -4.046 22.048 25.309 1.00 80.75 312 GLU A N 1
ATOM 2629 C CA . GLU A 1 312 ? -4.277 23.460 24.959 1.00 80.75 312 GLU A CA 1
ATOM 2630 C C . GLU A 1 312 ? -5.351 23.580 23.869 1.00 80.75 312 GLU A C 1
ATOM 2632 O O . GLU A 1 312 ? -6.292 24.361 24.025 1.00 80.75 312 GLU A O 1
ATOM 2637 N N . GLU A 1 313 ? -5.257 22.751 22.827 1.00 73.19 313 GLU A N 1
ATOM 2638 C CA . GLU A 1 313 ? -6.220 22.710 21.722 1.00 73.19 313 GLU A CA 1
ATOM 2639 C C . GLU A 1 313 ? -7.618 22.297 22.215 1.00 73.19 313 GLU A C 1
ATOM 2641 O O . GLU A 1 313 ? -8.622 22.912 21.850 1.00 73.19 313 GLU A O 1
ATOM 2646 N N . GLU A 1 314 ? -7.689 21.334 23.143 1.00 68.25 314 GLU A N 1
ATOM 2647 C CA . GLU A 1 314 ? -8.937 20.874 23.769 1.00 68.25 314 GLU A CA 1
ATOM 2648 C C . GLU A 1 314 ? -9.629 21.960 24.624 1.00 68.25 314 GLU A C 1
ATOM 2650 O O . GLU A 1 314 ? -10.858 22.010 24.689 1.00 68.25 314 GLU A O 1
ATOM 2655 N N . LYS A 1 315 ? -8.867 22.850 25.281 1.00 62.12 315 LYS A N 1
ATOM 2656 C CA . LYS A 1 315 ? -9.398 23.903 26.176 1.00 62.12 315 LYS A CA 1
ATOM 2657 C C . LYS A 1 315 ? -9.943 25.134 25.450 1.00 62.12 315 LYS A C 1
ATOM 2659 O O . LYS A 1 315 ? -10.595 25.962 26.084 1.00 62.12 315 LYS A O 1
ATOM 2664 N N . SER A 1 316 ? -9.683 25.274 24.154 1.00 57.66 316 SER A N 1
ATOM 2665 C CA . SER A 1 316 ? -10.065 26.450 23.363 1.00 57.66 316 SER A CA 1
ATOM 2666 C C . SER A 1 316 ? -11.577 26.573 23.082 1.00 57.66 316 SER A C 1
ATOM 2668 O O . SER A 1 316 ? -12.011 27.595 22.550 1.00 57.66 316 SER A O 1
ATOM 2670 N N . LEU A 1 317 ? -12.403 25.585 23.469 1.00 47.66 317 LEU A N 1
ATOM 2671 C CA . LEU A 1 317 ? -13.841 25.526 23.164 1.00 47.66 317 LEU A CA 1
ATOM 2672 C C . LEU A 1 317 ? -14.716 25.183 24.397 1.00 47.66 317 LEU A C 1
ATOM 2674 O O . LEU A 1 317 ? -14.311 24.398 25.258 1.00 47.66 317 LEU A O 1
ATOM 2678 N N . PRO A 1 318 ? -15.934 25.756 24.517 1.00 38.56 318 PRO A N 1
ATOM 2679 C CA . PRO A 1 318 ? -16.774 25.616 25.708 1.00 38.56 318 PRO A CA 1
ATOM 2680 C C . PRO A 1 318 ? -17.529 24.275 25.752 1.00 38.56 318 PRO A C 1
ATOM 2682 O O . PRO A 1 318 ? -18.439 24.038 24.963 1.00 38.56 318 PRO A O 1
ATOM 2685 N N . GLY A 1 319 ? -17.218 23.418 26.732 1.00 47.78 319 GLY A N 1
ATOM 2686 C CA . GLY A 1 319 ? -17.998 22.205 27.026 1.00 47.78 319 GLY A CA 1
ATOM 2687 C C . GLY A 1 319 ? -17.280 21.224 27.961 1.00 47.78 319 GLY A C 1
ATOM 2688 O O . GLY A 1 319 ? -16.110 20.904 27.769 1.00 47.78 319 GLY A O 1
ATOM 2689 N N . LYS A 1 320 ? -17.961 20.748 29.013 1.00 41.50 320 LYS A N 1
ATOM 2690 C CA . LYS A 1 320 ? -17.424 19.816 30.025 1.00 41.50 320 LYS A CA 1
ATOM 2691 C C . LYS A 1 320 ? -17.702 18.355 29.633 1.00 41.50 320 LYS A C 1
ATOM 2693 O O . LYS A 1 320 ? -18.822 17.898 29.827 1.00 41.50 320 LYS A O 1
ATOM 2698 N N . THR A 1 321 ? -16.712 17.614 29.135 1.00 41.81 321 THR A N 1
ATOM 2699 C CA . THR A 1 321 ? -16.741 16.134 29.014 1.00 41.81 321 THR A CA 1
ATOM 2700 C C . THR A 1 321 ? -15.350 15.595 28.667 1.00 41.81 321 THR A C 1
ATOM 2702 O O . THR A 1 321 ? -14.982 15.678 27.518 1.00 41.81 321 THR A O 1
ATOM 2705 N N . ALA A 1 322 ? -14.569 15.095 29.634 1.00 48.50 322 ALA A N 1
ATOM 2706 C CA . ALA A 1 322 ? -13.142 14.720 29.510 1.00 48.50 322 ALA A CA 1
ATOM 2707 C C . ALA A 1 322 ? -12.736 13.911 28.252 1.00 48.50 322 ALA A C 1
ATOM 2709 O O . ALA A 1 322 ? -13.521 13.115 27.743 1.00 48.50 322 ALA A O 1
ATOM 2710 N N . SER A 1 323 ? -11.484 14.082 27.804 1.00 47.34 323 SER A N 1
ATOM 2711 C CA . SER A 1 323 ? -10.821 13.248 26.792 1.00 47.34 323 SER A CA 1
ATOM 2712 C C . SER A 1 323 ? -10.890 11.768 27.191 1.00 47.34 323 SER A C 1
ATOM 2714 O O . SER A 1 323 ? -10.632 11.411 28.341 1.00 47.34 323 SER A O 1
ATOM 2716 N N . ILE A 1 324 ? -11.279 10.905 26.249 1.00 54.31 324 ILE A N 1
ATOM 2717 C CA . ILE A 1 324 ? -11.475 9.470 26.497 1.00 54.31 324 ILE A CA 1
ATOM 2718 C C . ILE A 1 324 ? -10.209 8.730 26.071 1.00 54.31 324 ILE A C 1
ATOM 2720 O O . ILE A 1 324 ? -9.734 8.898 24.946 1.00 54.31 324 ILE A O 1
ATOM 2724 N N . ILE A 1 325 ? -9.678 7.904 26.973 1.00 48.59 325 ILE A N 1
ATOM 2725 C CA . ILE A 1 325 ? -8.677 6.901 26.623 1.00 48.59 325 ILE A CA 1
ATOM 2726 C C . ILE A 1 325 ? -9.357 5.915 25.679 1.00 48.59 325 ILE A C 1
ATOM 2728 O O . ILE A 1 325 ? -10.350 5.295 26.067 1.00 48.59 325 ILE A O 1
ATOM 2732 N N . VAL A 1 326 ? -8.834 5.744 24.462 1.00 46.28 326 VAL A N 1
ATOM 2733 C CA . VAL A 1 326 ? -9.188 4.590 23.627 1.00 46.28 326 VAL A CA 1
ATOM 2734 C C . VAL A 1 326 ? -8.508 3.381 24.269 1.00 46.28 326 VAL A C 1
ATOM 2736 O O . VAL A 1 326 ? -7.486 2.888 23.800 1.00 46.28 326 VAL A O 1
ATOM 2739 N N . SER A 1 327 ? -9.016 2.957 25.428 1.00 35.09 327 SER A N 1
ATOM 2740 C CA . SER A 1 327 ? -8.632 1.679 26.000 1.00 35.09 327 SER A CA 1
ATOM 2741 C C . SER A 1 327 ? -9.272 0.609 25.134 1.00 35.09 327 SER A C 1
ATOM 2743 O O . SER A 1 327 ? -10.322 0.855 24.534 1.00 35.09 327 SER A O 1
ATOM 2745 N N . ALA A 1 328 ? -8.697 -0.594 25.119 1.00 36.50 328 ALA A N 1
ATOM 2746 C CA . ALA A 1 328 ? -9.466 -1.777 24.759 1.00 36.50 328 ALA A CA 1
ATOM 2747 C C . ALA A 1 328 ? -10.735 -1.765 25.612 1.00 36.50 328 ALA A C 1
ATOM 2749 O O . ALA A 1 328 ? -10.738 -2.186 26.765 1.00 36.50 328 ALA A O 1
ATOM 2750 N N . GLN A 1 329 ? -11.831 -1.284 25.048 1.00 32.84 329 GLN A N 1
ATOM 2751 C CA . GLN A 1 329 ? -12.990 -2.133 25.041 1.00 32.84 329 GLN A CA 1
ATOM 2752 C C . GLN A 1 329 ? -12.537 -3.347 24.242 1.00 32.84 329 GLN A C 1
ATOM 2754 O O . GLN A 1 329 ? -12.134 -3.220 23.082 1.00 32.84 329 GLN A O 1
ATOM 2759 N N . GLU A 1 330 ? -12.509 -4.509 24.896 1.00 32.56 330 GLU A N 1
ATOM 2760 C CA . GLU A 1 330 ? -12.526 -5.764 24.158 1.00 32.56 330 GLU A CA 1
ATOM 2761 C C . GLU A 1 330 ? -13.509 -5.617 22.991 1.00 32.56 330 GLU A C 1
ATOM 2763 O O . GLU A 1 330 ? -14.566 -4.997 23.179 1.00 32.56 330 GLU A O 1
ATOM 2768 N N . PRO A 1 331 ? -13.132 -6.081 21.786 1.00 32.97 331 PRO A N 1
ATOM 2769 C CA . PRO A 1 331 ? -13.781 -5.707 20.541 1.00 32.97 331 PRO A CA 1
ATOM 2770 C C . PRO A 1 331 ? -15.292 -5.906 20.648 1.00 32.97 331 PRO A C 1
ATOM 2772 O O . PRO A 1 331 ? -15.819 -7.007 20.548 1.00 32.97 331 PRO A O 1
ATOM 2775 N N . SER A 1 332 ? -15.985 -4.797 20.845 1.00 39.59 332 SER A N 1
ATOM 2776 C CA . SER A 1 332 ? -17.430 -4.668 20.797 1.00 39.59 332 SER A CA 1
ATOM 2777 C C . SER A 1 332 ? -17.657 -3.395 19.990 1.00 39.59 332 SER A C 1
ATOM 2779 O O . SER A 1 332 ? -17.877 -2.321 20.516 1.00 39.59 332 SER A O 1
ATOM 2781 N N . VAL A 1 333 ? -17.431 -3.383 18.681 1.00 38.28 333 VAL A N 1
ATOM 2782 C CA . VAL A 1 333 ? -17.887 -4.328 17.665 1.00 38.28 333 VAL A CA 1
ATOM 2783 C C . VAL A 1 333 ? -16.821 -4.350 16.565 1.00 38.28 333 VAL A C 1
ATOM 2785 O O . VAL A 1 333 ? -16.363 -3.296 16.124 1.00 38.28 333 VAL A O 1
ATOM 2788 N N . SER A 1 334 ? -16.384 -5.538 16.140 1.00 48.03 334 SER A N 1
ATOM 2789 C CA . SER A 1 334 ? -15.439 -5.684 15.032 1.00 48.03 334 SER A CA 1
ATOM 2790 C C . SER A 1 334 ? -16.030 -5.047 13.769 1.00 48.03 334 SER A C 1
ATOM 2792 O O . SER A 1 334 ? -17.187 -5.291 13.421 1.00 48.03 334 SER A O 1
ATOM 2794 N N . TYR A 1 335 ? -15.255 -4.220 13.058 1.00 60.59 335 TYR A N 1
ATOM 2795 C CA . TYR A 1 335 ? -15.608 -3.883 11.681 1.00 60.59 335 TYR A CA 1
ATOM 2796 C C . TYR A 1 335 ? -15.628 -5.187 10.882 1.00 60.59 335 TYR A C 1
ATOM 2798 O O . TYR A 1 335 ? -14.589 -5.721 10.493 1.00 60.59 335 TYR A O 1
ATOM 2806 N N . CYS A 1 336 ? -16.826 -5.723 10.686 1.00 78.56 336 CYS A N 1
ATOM 2807 C CA . CYS A 1 336 ? -17.061 -6.942 9.950 1.00 78.56 336 CYS A CA 1
ATOM 2808 C C . CYS A 1 336 ? -17.800 -6.580 8.656 1.00 78.56 336 CYS A C 1
ATOM 2810 O O . CYS A 1 336 ? -18.938 -6.104 8.725 1.00 78.56 336 CYS A O 1
ATOM 2812 N N . PRO A 1 337 ? -17.211 -6.846 7.474 1.00 80.62 337 PRO A N 1
ATOM 2813 C CA . PRO A 1 337 ? -17.795 -6.472 6.183 1.00 80.62 337 PRO A CA 1
ATOM 2814 C C . PRO A 1 337 ? -19.114 -7.193 5.873 1.00 80.62 337 PRO A C 1
ATOM 2816 O O . PRO A 1 337 ? -19.767 -6.859 4.883 1.00 80.62 337 PRO A O 1
ATOM 2819 N N . PHE A 1 338 ? -19.487 -8.192 6.682 1.00 88.19 338 PHE A N 1
ATOM 2820 C CA . PHE A 1 338 ? -20.781 -8.859 6.600 1.00 88.19 338 PHE A CA 1
ATOM 2821 C C . PHE A 1 338 ? -21.765 -8.448 7.699 1.00 88.19 338 PHE A C 1
ATOM 2823 O O . PHE A 1 338 ? -22.969 -8.642 7.529 1.00 88.19 338 PHE A O 1
ATOM 2830 N N . CYS A 1 339 ? -21.306 -7.875 8.816 1.00 84.62 339 CYS A N 1
ATOM 2831 C CA . CYS A 1 339 ? -22.213 -7.244 9.778 1.00 84.62 339 CYS A CA 1
ATOM 2832 C C . CYS A 1 339 ? -22.758 -5.937 9.200 1.00 84.62 339 CYS A C 1
ATOM 2834 O O . CYS A 1 339 ? -23.964 -5.713 9.269 1.00 84.62 339 CYS A O 1
ATOM 2836 N N . GLU A 1 340 ? -21.893 -5.152 8.554 1.00 78.81 340 GLU A N 1
ATOM 2837 C CA . GLU A 1 340 ? -22.272 -3.931 7.849 1.00 78.81 340 GLU A CA 1
ATOM 2838 C C . GLU A 1 340 ? -22.959 -4.259 6.514 1.00 78.81 340 GLU A C 1
ATOM 2840 O O . GLU A 1 340 ? -22.330 -4.753 5.575 1.00 78.81 340 GLU A O 1
ATOM 2845 N N . THR A 1 341 ? -24.268 -4.013 6.428 1.00 66.19 341 THR A N 1
ATOM 2846 C CA . THR A 1 341 ? -25.081 -4.310 5.233 1.00 66.19 341 THR A CA 1
ATOM 2847 C C . THR A 1 341 ? -25.635 -3.087 4.526 1.00 66.19 341 THR A C 1
ATOM 2849 O O . THR A 1 341 ? -26.304 -3.261 3.513 1.00 66.19 341 THR A O 1
ATOM 2852 N N . SER A 1 342 ? -25.358 -1.865 4.990 1.00 65.31 342 SER A N 1
ATOM 2853 C CA . SER A 1 342 ? -25.880 -0.637 4.360 1.00 65.31 342 SER A CA 1
ATOM 2854 C C . SER A 1 342 ? -25.530 -0.498 2.870 1.00 65.31 342 SER A C 1
ATOM 2856 O O . SER A 1 342 ? -26.246 0.170 2.128 1.00 65.31 342 SER A O 1
ATOM 2858 N N . HIS A 1 343 ? -24.472 -1.174 2.414 1.00 65.31 343 HIS A N 1
ATOM 2859 C CA . HIS A 1 343 ? -23.994 -1.145 1.031 1.00 65.31 343 HIS A CA 1
ATOM 2860 C C . HIS A 1 343 ? -24.178 -2.471 0.269 1.00 65.31 343 HIS A C 1
ATOM 2862 O O . HIS A 1 343 ? -23.574 -2.646 -0.790 1.00 65.31 343 HIS A O 1
ATOM 2868 N N . ARG A 1 344 ? -24.953 -3.432 0.794 1.00 76.62 344 ARG A N 1
ATOM 2869 C CA . ARG A 1 344 ? -25.156 -4.752 0.167 1.00 76.62 344 ARG A CA 1
ATOM 2870 C C . ARG A 1 344 ? -26.635 -5.026 -0.074 1.00 76.62 344 ARG A C 1
ATOM 2872 O O . ARG A 1 344 ? -27.452 -4.890 0.832 1.00 76.62 344 ARG A O 1
ATOM 2879 N N . GLU A 1 345 ? -26.956 -5.489 -1.274 1.00 87.44 345 GLU A N 1
ATOM 2880 C CA . GLU A 1 345 ? -28.284 -6.010 -1.580 1.00 87.44 345 GLU A CA 1
ATOM 2881 C C . GLU A 1 345 ? -28.440 -7.410 -0.973 1.00 87.44 345 GLU A C 1
ATOM 2883 O O . GLU A 1 345 ? -27.708 -8.341 -1.315 1.00 87.44 345 GLU A O 1
ATOM 2888 N N . ILE A 1 346 ? -29.371 -7.544 -0.027 1.00 94.12 346 ILE A N 1
ATOM 2889 C CA . ILE A 1 346 ? -29.726 -8.830 0.576 1.00 94.12 346 ILE A CA 1
ATOM 2890 C C . ILE A 1 346 ? -30.731 -9.517 -0.347 1.00 94.12 346 ILE A C 1
ATOM 2892 O O . ILE A 1 346 ? -31.842 -9.025 -0.525 1.00 94.12 346 ILE A O 1
ATOM 2896 N N . VAL A 1 347 ? -30.340 -10.664 -0.894 1.00 95.19 347 VAL A N 1
ATOM 2897 C CA . VAL A 1 347 ? -31.128 -11.435 -1.865 1.00 95.19 347 VAL A CA 1
ATOM 2898 C C . VAL A 1 347 ? -32.145 -12.333 -1.155 1.00 95.19 347 VAL A C 1
ATOM 2900 O O . VAL A 1 347 ? -33.296 -12.419 -1.568 1.00 95.19 347 VAL A O 1
ATOM 2903 N N . LEU A 1 348 ? -31.734 -12.981 -0.060 1.00 95.75 348 LEU A N 1
ATOM 2904 C CA . LEU A 1 348 ? -32.593 -13.814 0.791 1.00 95.75 348 LEU A CA 1
ATOM 2905 C C . LEU A 1 348 ? -32.270 -13.556 2.264 1.00 95.75 348 LEU A C 1
ATOM 2907 O O . LEU A 1 348 ? -31.138 -13.217 2.610 1.00 95.75 348 LEU A O 1
ATOM 2911 N N . GLN A 1 349 ? -33.238 -13.735 3.159 1.00 97.25 349 GLN A N 1
ATOM 2912 C CA . GLN A 1 349 ? -32.989 -13.701 4.600 1.00 97.25 349 GLN A CA 1
ATOM 2913 C C . GLN A 1 349 ? -34.067 -14.441 5.385 1.00 97.25 349 GLN A C 1
ATOM 2915 O O . GLN A 1 349 ? -35.221 -14.503 4.973 1.00 97.25 349 GLN A O 1
ATOM 2920 N N . ASN A 1 350 ? -33.697 -14.914 6.570 1.00 96.75 350 ASN A N 1
ATOM 2921 C CA . ASN A 1 350 ? -34.619 -15.484 7.547 1.00 96.75 350 ASN A CA 1
ATOM 2922 C C . ASN A 1 350 ? -34.271 -14.997 8.966 1.00 96.75 350 ASN A C 1
ATOM 2924 O O . ASN A 1 350 ? -33.628 -13.956 9.134 1.00 96.75 350 ASN A O 1
ATOM 2928 N N . ALA A 1 351 ? -34.730 -15.705 10.001 1.00 93.94 351 ALA A N 1
ATOM 2929 C CA . ALA A 1 351 ? -34.540 -15.303 11.394 1.00 93.94 351 ALA A CA 1
ATOM 2930 C C . ALA A 1 351 ? -33.057 -15.173 11.792 1.00 93.94 351 ALA A C 1
ATOM 2932 O O . ALA A 1 351 ? -32.694 -14.203 12.456 1.00 93.94 351 ALA A O 1
ATOM 2933 N N . HIS A 1 352 ? -32.194 -16.086 11.334 1.00 96.25 352 HIS A N 1
ATOM 2934 C CA . HIS A 1 352 ? -30.811 -16.183 11.815 1.00 96.25 352 HIS A CA 1
ATOM 2935 C C . HIS A 1 352 ? -29.747 -15.858 10.768 1.00 96.25 352 HIS A C 1
ATOM 2937 O O . HIS A 1 352 ? -28.587 -15.679 11.136 1.00 96.25 352 HIS A O 1
ATOM 2943 N N . ALA A 1 353 ? -30.101 -15.752 9.488 1.00 97.19 353 ALA A N 1
ATOM 2944 C CA . ALA A 1 353 ? -29.136 -15.543 8.416 1.00 97.19 353 ALA A CA 1
ATOM 2945 C C . ALA A 1 353 ? -29.658 -14.641 7.296 1.00 97.19 353 ALA A C 1
ATOM 2947 O O . ALA A 1 353 ? -30.851 -14.342 7.186 1.00 97.19 353 ALA A O 1
ATOM 2948 N N . LYS A 1 354 ? -28.719 -14.181 6.478 1.00 96.88 354 LYS A N 1
ATOM 2949 C CA . LYS A 1 354 ? -28.928 -13.376 5.275 1.00 96.88 354 LYS A CA 1
ATOM 2950 C C . LYS A 1 354 ? -28.021 -13.895 4.167 1.00 96.88 354 LYS A C 1
ATOM 2952 O O . LYS A 1 354 ? -26.938 -14.402 4.453 1.00 96.88 354 LYS A O 1
ATOM 2957 N N . ALA A 1 355 ? -28.452 -13.755 2.923 1.00 97.38 355 ALA A N 1
ATOM 2958 C CA . ALA A 1 355 ? -27.691 -14.149 1.754 1.00 97.38 355 ALA A CA 1
ATOM 2959 C C . ALA A 1 355 ? -27.554 -12.992 0.766 1.00 97.38 355 ALA A C 1
ATOM 2961 O O . ALA A 1 355 ? -28.496 -12.224 0.562 1.00 97.38 355 ALA A O 1
ATOM 2962 N N . PHE A 1 356 ? -26.381 -12.868 0.159 1.00 96.12 356 PHE A N 1
ATOM 2963 C CA . PHE A 1 356 ? -26.069 -11.855 -0.848 1.00 96.12 356 PHE A CA 1
ATOM 2964 C C . PHE A 1 356 ? -24.992 -12.377 -1.799 1.00 96.12 356 PHE A C 1
ATOM 2966 O O . PHE A 1 356 ? -24.246 -13.295 -1.456 1.00 96.12 356 PHE A O 1
ATOM 2973 N N . PHE A 1 357 ? -24.912 -11.810 -3.001 1.00 95.25 357 PHE A N 1
ATOM 2974 C CA . PHE A 1 357 ? -23.903 -12.217 -3.978 1.00 95.25 357 PHE A CA 1
ATOM 2975 C C . PHE A 1 357 ? -22.489 -11.823 -3.533 1.00 95.25 357 PHE A C 1
ATOM 2977 O O . PHE A 1 357 ? -22.274 -10.760 -2.939 1.00 95.25 357 PHE A O 1
ATOM 2984 N N . ASP A 1 358 ? -21.522 -12.689 -3.828 1.00 92.00 358 ASP A N 1
ATOM 2985 C CA . ASP A 1 358 ? -20.107 -12.397 -3.618 1.00 92.00 358 ASP A CA 1
ATOM 2986 C C . ASP A 1 358 ? -19.656 -11.270 -4.567 1.00 92.00 358 ASP A C 1
ATOM 2988 O O . ASP A 1 358 ? -20.042 -11.228 -5.736 1.00 92.00 358 ASP A O 1
ATOM 2992 N N . GLN A 1 359 ? -18.828 -10.351 -4.068 1.00 87.12 359 GLN A N 1
ATOM 2993 C CA . GLN A 1 359 ? -18.240 -9.272 -4.873 1.00 87.12 359 GLN A CA 1
ATOM 2994 C C . GLN A 1 359 ? -17.117 -9.777 -5.791 1.00 87.12 359 GLN A C 1
ATOM 2996 O O . GLN A 1 359 ? -16.816 -9.146 -6.803 1.00 87.12 359 GLN A O 1
ATOM 3001 N N . PHE A 1 360 ? -16.521 -10.921 -5.454 1.00 87.12 360 PHE A N 1
ATOM 3002 C CA . PHE A 1 360 ? -15.491 -11.620 -6.214 1.00 87.12 360 PHE A CA 1
ATOM 3003 C C . PHE A 1 360 ? -15.981 -13.044 -6.535 1.00 87.12 360 PHE A C 1
ATOM 3005 O O . PHE A 1 360 ? -15.471 -14.029 -5.996 1.00 87.12 360 PHE A O 1
ATOM 3012 N N . PRO A 1 361 ? -17.017 -13.181 -7.382 1.00 90.81 361 PRO A N 1
ATOM 3013 C CA . PRO A 1 361 ? -17.649 -14.465 -7.638 1.00 90.81 361 PRO A CA 1
ATOM 3014 C C . PRO A 1 361 ? -16.684 -15.445 -8.322 1.00 90.81 361 PRO A C 1
ATOM 3016 O O . PRO A 1 361 ? -16.064 -15.110 -9.328 1.00 90.81 361 PRO A O 1
ATOM 3019 N N . VAL A 1 362 ? -16.601 -16.683 -7.815 1.00 91.81 362 VAL A N 1
ATOM 3020 C CA . VAL A 1 362 ? -15.862 -17.775 -8.482 1.00 91.81 362 VAL A CA 1
ATOM 3021 C C . VAL A 1 362 ? -16.539 -18.145 -9.805 1.00 91.81 362 VAL A C 1
ATOM 3023 O O . VAL A 1 362 ? -15.879 -18.476 -10.786 1.00 91.81 362 VAL A O 1
ATOM 3026 N N . SER A 1 363 ? -17.867 -18.059 -9.837 1.00 94.69 363 SER A N 1
ATOM 3027 C CA . SER A 1 363 ? -18.713 -18.292 -11.003 1.00 94.69 363 SER A CA 1
ATOM 3028 C C . SER A 1 363 ? -19.967 -17.405 -10.935 1.00 94.69 363 SER A C 1
ATOM 3030 O O . SER A 1 363 ? -20.328 -16.935 -9.848 1.00 94.69 363 SER A O 1
ATOM 3032 N N . PRO A 1 364 ? -20.651 -17.149 -12.068 1.00 96.56 364 PRO A N 1
ATOM 3033 C CA . PRO A 1 364 ? -21.879 -16.357 -12.074 1.00 96.56 364 PRO A CA 1
ATOM 3034 C C . PRO A 1 364 ? -22.917 -16.907 -11.089 1.00 96.56 364 PRO A C 1
ATOM 3036 O O . PRO A 1 364 ? -23.216 -18.101 -11.106 1.00 96.56 364 PRO A O 1
ATOM 3039 N N . GLY A 1 365 ? -23.447 -16.027 -10.235 1.00 95.75 365 GLY A N 1
ATOM 3040 C CA . GLY A 1 365 ? -24.405 -16.379 -9.185 1.00 95.75 365 GLY A CA 1
ATOM 3041 C C . GLY A 1 365 ? -23.783 -16.893 -7.878 1.00 95.75 365 GLY A C 1
ATOM 3042 O O . GLY A 1 365 ? -24.514 -17.405 -7.039 1.00 95.75 365 GLY A O 1
ATOM 3043 N N . HIS A 1 366 ? -22.462 -16.780 -7.675 1.00 98.19 366 HIS A N 1
ATOM 3044 C CA . HIS A 1 366 ? -21.823 -17.120 -6.395 1.00 98.19 366 HIS A CA 1
ATOM 3045 C C . HIS A 1 366 ? -22.479 -16.357 -5.233 1.00 98.19 366 HIS A C 1
ATOM 3047 O O . HIS A 1 366 ? -22.381 -15.131 -5.137 1.00 98.19 366 HIS A O 1
ATOM 3053 N N . LEU A 1 367 ? -23.150 -17.102 -4.358 1.00 97.88 367 LEU A N 1
ATOM 3054 C CA . LEU A 1 367 ? -23.939 -16.583 -3.251 1.00 97.88 367 LEU A CA 1
ATOM 3055 C C . LEU A 1 367 ? -23.254 -16.906 -1.921 1.00 97.88 367 LEU A C 1
ATOM 3057 O O . LEU A 1 367 ? -22.784 -18.025 -1.710 1.00 97.88 367 LEU A O 1
ATOM 3061 N N . LEU A 1 368 ? -23.232 -15.933 -1.016 1.00 97.94 368 LEU A N 1
ATOM 3062 C CA . LEU A 1 368 ? -22.765 -16.098 0.355 1.00 97.94 368 LEU A CA 1
ATOM 3063 C C . LEU A 1 368 ? -23.961 -16.131 1.297 1.00 97.94 368 LEU A C 1
ATOM 3065 O O . LEU A 1 368 ? -24.793 -15.227 1.253 1.00 97.94 368 LEU A O 1
ATOM 3069 N N . ILE A 1 369 ? -24.024 -17.133 2.172 1.00 98.44 369 ILE A N 1
ATOM 3070 C CA . ILE A 1 369 ? -24.988 -17.211 3.277 1.00 98.44 369 ILE A CA 1
ATOM 3071 C C . ILE A 1 369 ? -24.242 -16.922 4.571 1.00 98.44 369 ILE A C 1
ATOM 3073 O O . ILE A 1 369 ? -23.275 -17.607 4.901 1.00 98.44 369 ILE A O 1
ATOM 3077 N N . VAL A 1 370 ? -24.692 -15.910 5.303 1.00 97.19 370 VAL A N 1
ATOM 3078 C CA . VAL A 1 370 ? -23.985 -15.366 6.462 1.00 97.19 370 VAL A CA 1
ATOM 3079 C C . VAL A 1 370 ? -24.943 -15.247 7.650 1.00 97.19 370 VAL A C 1
ATOM 3081 O O . VAL A 1 370 ? -26.060 -14.741 7.476 1.00 97.19 370 VAL A O 1
ATOM 3084 N N . PRO A 1 371 ? -24.556 -15.683 8.863 1.00 97.25 371 PRO A N 1
ATOM 3085 C CA . PRO A 1 371 ? -25.373 -15.482 10.043 1.00 97.25 371 PRO A CA 1
ATOM 3086 C C . PRO A 1 371 ? -25.548 -13.992 10.361 1.00 97.25 371 PRO A C 1
ATOM 3088 O O . PRO A 1 371 ? -24.742 -13.124 10.031 1.00 97.25 371 PRO A O 1
ATOM 3091 N N . LYS A 1 372 ? -26.666 -13.666 11.007 1.00 94.62 372 LYS A N 1
ATOM 3092 C CA . LYS A 1 372 ? -26.914 -12.325 11.549 1.00 94.62 372 LYS A CA 1
ATOM 3093 C C . LYS A 1 372 ? -26.096 -12.102 12.821 1.00 94.62 372 LYS A C 1
ATOM 3095 O O . LYS A 1 372 ? -25.599 -10.998 13.036 1.00 94.62 372 LYS A O 1
ATOM 3100 N N . ARG A 1 373 ? -25.938 -13.150 13.639 1.00 94.00 373 ARG A N 1
ATOM 3101 C CA . ARG A 1 373 ? -25.042 -13.161 14.799 1.00 94.00 373 ARG A CA 1
ATOM 3102 C C . ARG A 1 373 ? -23.601 -13.335 14.326 1.00 94.00 373 ARG A C 1
ATOM 3104 O O . ARG A 1 373 ? -23.308 -14.257 13.579 1.00 94.00 373 ARG A O 1
ATOM 3111 N N . HIS A 1 374 ? -22.713 -12.470 14.799 1.00 92.81 374 HIS A N 1
ATOM 3112 C CA . HIS A 1 374 ? -21.297 -12.527 14.461 1.00 92.81 374 HIS A CA 1
ATOM 3113 C C . HIS A 1 374 ? -20.596 -13.665 15.215 1.00 92.81 374 HIS A C 1
ATOM 3115 O O . HIS A 1 374 ? -20.605 -13.690 16.447 1.00 92.81 374 HIS A O 1
ATOM 3121 N N . PHE A 1 375 ? -19.994 -14.589 14.473 1.00 90.50 375 PHE A N 1
ATOM 3122 C CA . PHE A 1 375 ? -19.067 -15.612 14.960 1.00 90.50 375 PHE A CA 1
ATOM 3123 C C . PHE A 1 375 ? -18.233 -16.133 13.784 1.00 90.50 375 PHE A C 1
ATOM 3125 O O . PHE A 1 375 ? -18.691 -16.073 12.644 1.00 90.50 375 PHE A O 1
ATOM 3132 N N . ASP A 1 376 ? -17.032 -16.646 14.042 1.00 89.25 376 ASP A N 1
ATOM 3133 C CA . ASP A 1 376 ? -16.051 -16.949 12.989 1.00 89.25 376 ASP A CA 1
ATOM 3134 C C . ASP A 1 376 ? -16.175 -18.372 12.454 1.00 89.25 376 ASP A C 1
ATOM 3136 O O . ASP A 1 376 ? -15.972 -18.614 11.262 1.00 89.25 376 ASP A O 1
ATOM 3140 N N . SER A 1 377 ? -16.502 -19.323 13.325 1.00 92.19 377 SER A N 1
ATOM 3141 C CA . SER A 1 377 ? -16.443 -20.743 13.013 1.00 92.19 377 SER A CA 1
ATOM 3142 C C . SER A 1 377 ? -17.834 -21.330 12.823 1.00 92.19 377 SER A C 1
ATOM 3144 O O . SER A 1 377 ? -18.742 -21.113 13.620 1.00 92.19 377 SER A O 1
ATOM 3146 N N . TRP A 1 378 ? -18.004 -22.170 11.801 1.00 96.12 378 TRP A N 1
ATOM 3147 C CA . TRP A 1 378 ? -19.234 -22.955 11.631 1.00 96.12 378 TRP A CA 1
ATOM 3148 C C . TRP A 1 378 ? -19.566 -23.804 12.867 1.00 96.12 378 TRP A C 1
ATOM 3150 O O . TRP A 1 378 ? -20.737 -24.039 13.172 1.00 96.12 378 TRP A O 1
ATOM 3160 N N . PHE A 1 379 ? -18.542 -24.211 13.621 1.00 94.81 379 PHE A N 1
ATOM 3161 C CA . PHE A 1 379 ? -18.706 -24.981 14.849 1.00 94.81 379 PHE A CA 1
ATOM 3162 C C . PHE A 1 379 ? -19.344 -24.173 15.996 1.00 94.81 379 PHE A C 1
ATOM 3164 O O . PHE A 1 379 ? -19.902 -24.790 16.902 1.00 94.81 379 PHE A O 1
ATOM 3171 N N . ASP A 1 380 ? -19.362 -22.836 15.917 1.00 92.31 380 ASP A N 1
ATOM 3172 C CA . ASP A 1 380 ? -19.965 -21.939 16.920 1.00 92.31 380 ASP A CA 1
ATOM 3173 C C . ASP A 1 380 ? -21.475 -21.723 16.710 1.00 92.31 380 ASP A C 1
ATOM 3175 O O . ASP A 1 380 ? -22.140 -21.067 17.520 1.00 92.31 380 ASP A O 1
ATOM 3179 N N . ALA A 1 381 ? -22.028 -22.237 15.608 1.00 94.19 381 ALA A N 1
ATOM 3180 C CA . ALA A 1 381 ? -23.447 -22.129 15.301 1.00 94.19 381 ALA A CA 1
ATOM 3181 C C . ALA A 1 381 ? -24.274 -23.093 16.156 1.00 94.19 381 ALA A C 1
ATOM 3183 O O . ALA A 1 381 ? -23.950 -24.286 16.249 1.00 94.19 381 ALA A O 1
ATOM 3184 N N . ASN A 1 382 ? -25.385 -22.604 16.702 1.00 94.94 382 ASN A N 1
ATOM 3185 C CA . ASN A 1 382 ? -26.363 -23.441 17.393 1.00 94.94 382 ASN A CA 1
ATOM 3186 C C . ASN A 1 382 ? -27.269 -24.209 16.389 1.00 94.94 382 ASN A C 1
ATOM 3188 O O . ASN A 1 382 ? -27.234 -23.933 15.186 1.00 94.94 382 ASN A O 1
ATOM 3192 N N . PRO A 1 383 ? -28.073 -25.196 16.834 1.00 96.19 383 PRO A N 1
ATOM 3193 C CA . PRO A 1 383 ? -28.908 -25.996 15.930 1.00 96.19 383 PRO A CA 1
ATOM 3194 C C . PRO A 1 383 ? -29.946 -25.202 15.117 1.00 96.19 383 PRO A C 1
ATOM 3196 O O . PRO A 1 383 ? -30.163 -25.517 13.949 1.00 96.19 383 PRO A O 1
ATOM 3199 N N . GLU A 1 384 ? -30.560 -24.168 15.697 1.00 95.50 384 GLU A N 1
ATOM 3200 C CA . GLU A 1 384 ? -31.567 -23.326 15.026 1.00 95.50 384 GLU A CA 1
ATOM 3201 C C . GLU A 1 384 ? -30.935 -22.453 13.933 1.00 95.50 384 GLU A C 1
ATOM 3203 O O . GLU A 1 384 ? -31.470 -22.306 12.829 1.00 95.50 384 GLU A O 1
ATOM 3208 N N . GLU A 1 385 ? -29.742 -21.928 14.212 1.00 95.94 385 GLU A N 1
ATOM 3209 C CA . GLU A 1 385 ? -28.920 -21.204 13.248 1.00 95.94 385 GLU A CA 1
ATOM 3210 C C . GLU A 1 385 ? -28.534 -22.115 12.078 1.00 95.94 385 GLU A C 1
ATOM 3212 O O . GLU A 1 385 ? -28.730 -21.743 10.923 1.00 95.94 385 GLU A O 1
ATOM 3217 N N . ARG A 1 386 ? -28.081 -23.347 12.352 1.00 97.12 386 ARG A N 1
ATOM 3218 C CA . ARG A 1 386 ? -27.741 -24.323 11.300 1.00 97.12 386 ARG A CA 1
ATOM 3219 C C . ARG A 1 386 ? -28.940 -24.672 10.422 1.00 97.12 386 ARG A C 1
ATOM 3221 O O . ARG A 1 386 ? -28.793 -24.693 9.203 1.00 97.12 386 ARG A O 1
ATOM 3228 N N . ALA A 1 387 ? -30.113 -24.888 11.017 1.00 96.56 387 ALA A N 1
ATOM 3229 C CA . ALA A 1 387 ? -31.348 -25.120 10.266 1.00 96.56 387 ALA A CA 1
ATOM 3230 C C . ALA A 1 387 ? -31.713 -23.916 9.381 1.00 96.56 387 ALA A C 1
ATOM 3232 O O . ALA A 1 387 ? -32.147 -24.077 8.243 1.00 96.56 387 ALA A O 1
ATOM 3233 N N . SER A 1 388 ? -31.472 -22.700 9.872 1.00 97.00 388 SER A N 1
ATOM 3234 C CA . SER A 1 388 ? -31.685 -21.476 9.098 1.00 97.00 388 SER A CA 1
ATOM 3235 C C . SER A 1 388 ? -30.705 -21.331 7.932 1.00 97.00 388 SER A C 1
ATOM 3237 O O . SER A 1 388 ? -31.080 -20.794 6.890 1.00 97.00 388 SER A O 1
ATOM 3239 N N . PHE A 1 389 ? -29.462 -21.795 8.076 1.00 98.00 389 PHE A N 1
ATOM 3240 C CA . PHE A 1 389 ? -28.496 -21.802 6.974 1.00 98.00 389 PHE A CA 1
ATOM 3241 C C . PHE A 1 389 ? -28.883 -22.815 5.899 1.00 98.00 389 PHE A C 1
ATOM 3243 O O . PHE A 1 389 ? -28.817 -22.495 4.715 1.00 98.00 389 PHE A O 1
ATOM 3250 N N . ASP A 1 390 ? -29.320 -24.006 6.312 1.00 97.38 390 ASP A N 1
ATOM 3251 C CA . ASP A 1 390 ? -29.795 -25.061 5.413 1.00 97.38 390 ASP A CA 1
ATOM 3252 C C . ASP A 1 390 ? -31.019 -24.606 4.604 1.00 97.38 390 ASP A C 1
ATOM 3254 O O . ASP A 1 390 ? -31.035 -24.723 3.378 1.00 97.38 390 ASP A O 1
ATOM 3258 N N . ALA A 1 391 ? -31.985 -23.954 5.259 1.00 97.31 391 ALA A N 1
ATOM 3259 C CA . ALA A 1 391 ? -33.130 -23.352 4.578 1.00 97.31 391 ALA A CA 1
ATOM 3260 C C . ALA A 1 391 ? -32.695 -22.346 3.493 1.00 97.31 391 ALA A C 1
ATOM 3262 O O . ALA A 1 391 ? -33.168 -22.419 2.358 1.00 97.31 391 ALA A O 1
ATOM 3263 N N . LEU A 1 392 ? -31.732 -21.463 3.795 1.00 98.12 392 LEU A N 1
ATOM 3264 C CA . LEU A 1 392 ? -31.206 -20.512 2.806 1.00 98.12 392 LEU A CA 1
ATOM 3265 C C . LEU A 1 392 ? -30.380 -21.173 1.697 1.00 98.12 392 LEU A C 1
ATOM 3267 O O . LEU A 1 392 ? -30.346 -20.638 0.592 1.00 98.12 392 LEU A O 1
ATOM 3271 N N . LEU A 1 393 ? -29.731 -22.314 1.943 1.00 98.44 393 LEU A N 1
ATOM 3272 C CA . LEU A 1 393 ? -29.061 -23.081 0.887 1.00 98.44 393 LEU A CA 1
ATOM 3273 C C . LEU A 1 393 ? -30.080 -23.624 -0.119 1.00 98.44 393 LEU A C 1
ATOM 3275 O O . LEU A 1 393 ? -29.863 -23.518 -1.328 1.00 98.44 393 LEU A O 1
ATOM 3279 N N . VAL A 1 394 ? -31.199 -24.164 0.367 1.00 98.00 394 VAL A N 1
ATOM 3280 C CA . VAL A 1 394 ? -32.280 -24.684 -0.483 1.00 98.00 394 VAL A CA 1
ATOM 3281 C C . VAL A 1 394 ? -32.965 -23.554 -1.253 1.00 98.00 394 VAL A C 1
ATOM 3283 O O . VAL A 1 394 ? -33.125 -23.654 -2.470 1.00 98.00 394 VAL A O 1
ATOM 3286 N N . GLU A 1 395 ? -33.320 -22.457 -0.583 1.00 97.81 395 GLU A N 1
ATOM 3287 C CA . GLU A 1 395 ? -33.920 -21.284 -1.234 1.00 97.81 395 GLU A CA 1
ATOM 3288 C C . GLU A 1 395 ? -32.960 -20.637 -2.243 1.00 97.81 395 GLU A C 1
ATOM 3290 O O . GLU A 1 395 ? -33.352 -20.332 -3.372 1.00 97.81 395 GLU A O 1
ATOM 3295 N N . GLY A 1 396 ? -31.685 -20.494 -1.871 1.00 98.06 396 GLY A N 1
ATOM 3296 C CA . GLY A 1 396 ? -30.627 -19.980 -2.735 1.00 98.06 396 GLY A CA 1
ATOM 3297 C C . GLY A 1 396 ? -30.443 -20.840 -3.980 1.00 98.06 396 GLY A C 1
ATOM 3298 O O . GLY A 1 396 ? -30.386 -20.306 -5.083 1.00 98.06 396 GLY A O 1
ATOM 3299 N N . LYS A 1 397 ? -30.442 -22.172 -3.843 1.00 98.06 397 LYS A N 1
ATOM 3300 C CA . LYS A 1 397 ? -30.405 -23.095 -4.988 1.00 98.06 397 LYS A CA 1
ATOM 3301 C C . LYS A 1 397 ? -31.563 -22.833 -5.952 1.00 98.06 397 LYS A C 1
ATOM 3303 O O . LYS A 1 397 ? -31.320 -22.713 -7.148 1.00 98.06 397 LYS A O 1
ATOM 3308 N N . LEU A 1 398 ? -32.798 -22.743 -5.451 1.00 97.88 398 LEU A N 1
ATOM 3309 C CA . LEU A 1 398 ? -33.986 -22.530 -6.289 1.00 97.88 398 LEU A CA 1
ATOM 3310 C C . LEU A 1 398 ? -33.936 -21.183 -7.024 1.00 97.88 398 LEU A C 1
ATOM 3312 O O . LEU A 1 398 ? -34.279 -21.107 -8.205 1.00 97.88 398 LEU A O 1
ATOM 3316 N N . LEU A 1 399 ? -33.477 -20.130 -6.343 1.00 97.56 399 LEU A N 1
ATOM 3317 C CA . LEU A 1 399 ? -33.249 -18.820 -6.950 1.00 97.56 399 LEU A CA 1
ATOM 3318 C C . LEU A 1 399 ? -32.211 -18.905 -8.076 1.00 97.56 399 LEU A C 1
ATOM 3320 O O . LEU A 1 399 ? -32.456 -18.427 -9.184 1.00 97.56 399 LEU A O 1
ATOM 3324 N N . LEU A 1 400 ? -31.080 -19.561 -7.812 1.00 97.88 400 LEU A N 1
ATOM 3325 C CA . LEU A 1 400 ? -29.977 -19.682 -8.764 1.00 97.88 400 LEU A CA 1
ATOM 3326 C C . LEU A 1 400 ? -30.341 -20.564 -9.965 1.00 97.88 400 LEU A C 1
ATOM 3328 O O . LEU A 1 400 ? -29.949 -20.253 -11.086 1.00 97.88 400 LEU A O 1
ATOM 3332 N N . GLU A 1 401 ? -31.137 -21.617 -9.772 1.00 97.81 401 GLU A N 1
ATOM 3333 C CA . GLU A 1 401 ? -31.689 -22.430 -10.864 1.00 97.81 401 GLU A CA 1
ATOM 3334 C C . GLU A 1 401 ? -32.590 -21.619 -11.793 1.00 97.81 401 GLU A C 1
ATOM 3336 O O . GLU A 1 401 ? -32.487 -21.758 -13.011 1.00 97.81 401 GLU A O 1
ATOM 3341 N N . ARG A 1 402 ? -33.429 -20.744 -11.232 1.00 96.94 402 ARG A N 1
ATOM 3342 C CA . ARG A 1 402 ? -34.341 -19.893 -12.003 1.00 96.94 402 ARG A CA 1
ATOM 3343 C C . ARG A 1 402 ? -33.615 -18.796 -12.782 1.00 96.94 402 ARG A C 1
ATOM 3345 O O . ARG A 1 402 ? -34.030 -18.462 -13.886 1.00 96.94 402 ARG A O 1
ATOM 3352 N N . GLU A 1 403 ? -32.591 -18.188 -12.192 1.00 96.06 403 GLU A N 1
ATOM 3353 C CA . GLU A 1 403 ? -31.958 -16.986 -12.753 1.00 96.06 403 GLU A CA 1
ATOM 3354 C C . GLU A 1 403 ? -30.710 -17.304 -13.577 1.00 96.06 403 GLU A C 1
ATOM 3356 O O . GLU A 1 403 ? -30.500 -16.718 -14.638 1.00 96.06 403 GLU A O 1
ATOM 3361 N N . TYR A 1 404 ? -29.911 -18.273 -13.135 1.00 95.62 404 TYR A N 1
ATOM 3362 C CA . TYR A 1 404 ? -28.589 -18.545 -13.696 1.00 95.62 404 TYR A CA 1
ATOM 3363 C C . TYR A 1 404 ? -28.480 -19.903 -14.395 1.00 95.62 404 TYR A C 1
ATOM 3365 O O . TYR A 1 404 ? -27.549 -20.101 -15.169 1.00 95.62 404 TYR A O 1
ATOM 3373 N N . HIS A 1 405 ? -29.437 -20.813 -14.189 1.00 96.69 405 HIS A N 1
ATOM 3374 C CA . HIS A 1 405 ? -29.507 -22.112 -14.872 1.00 96.69 405 HIS A CA 1
ATOM 3375 C C . HIS A 1 405 ? -28.212 -22.963 -14.783 1.00 96.69 405 HIS A C 1
ATOM 3377 O O . HIS A 1 405 ? -27.756 -23.494 -15.801 1.00 96.69 405 HIS A O 1
ATOM 3383 N N . PRO A 1 406 ? -27.577 -23.104 -13.602 1.00 97.75 406 PRO A N 1
ATOM 3384 C CA . PRO A 1 406 ? -26.361 -23.896 -13.468 1.00 97.75 406 PRO A CA 1
ATOM 3385 C C . PRO A 1 406 ? -26.606 -25.396 -13.661 1.00 97.75 406 PRO A C 1
ATOM 3387 O O . PRO A 1 406 ? -27.708 -25.910 -13.476 1.00 97.75 406 PRO A O 1
ATOM 3390 N N . ASN A 1 407 ? -25.537 -26.125 -13.979 1.00 97.50 407 ASN A N 1
ATOM 3391 C CA . ASN A 1 407 ? -25.545 -27.582 -14.134 1.00 97.50 407 ASN A CA 1
ATOM 3392 C C . ASN A 1 407 ? -25.176 -28.332 -12.842 1.00 97.50 407 ASN A C 1
ATOM 3394 O O . ASN A 1 407 ? -25.272 -29.556 -12.791 1.00 97.50 407 ASN A O 1
ATOM 3398 N N . GLY A 1 408 ? -24.730 -27.621 -11.806 1.00 96.19 408 GLY A N 1
ATOM 3399 C CA . GLY A 1 408 ? -24.379 -28.192 -10.510 1.00 96.19 408 GLY A CA 1
ATOM 3400 C C . GLY A 1 408 ? -24.005 -27.116 -9.499 1.00 96.19 408 GLY A C 1
ATOM 3401 O O . GLY A 1 408 ? -24.090 -25.926 -9.791 1.00 96.19 408 GLY A O 1
ATOM 3402 N N . PHE A 1 409 ? -23.571 -27.531 -8.309 1.00 97.44 409 PHE A N 1
ATOM 3403 C CA . PHE A 1 409 ? -23.169 -26.613 -7.245 1.00 97.44 409 PHE A CA 1
ATOM 3404 C C . PHE A 1 409 ? -21.972 -27.154 -6.464 1.00 97.44 409 PHE A C 1
ATOM 3406 O O . PHE A 1 409 ? -21.830 -28.364 -6.275 1.00 97.44 409 PHE A O 1
ATOM 3413 N N . ASN A 1 410 ? -21.141 -26.250 -5.952 1.00 97.25 410 ASN A N 1
ATOM 3414 C CA . ASN A 1 410 ? -20.277 -26.527 -4.813 1.00 97.25 410 ASN A CA 1
ATOM 3415 C C . ASN A 1 410 ? -20.774 -25.742 -3.604 1.00 97.25 410 ASN A C 1
ATOM 3417 O O . ASN A 1 410 ? -21.098 -24.563 -3.716 1.00 97.25 410 ASN A O 1
ATOM 3421 N N . ILE A 1 411 ? -20.810 -26.412 -2.455 1.00 97.44 411 ILE A N 1
ATOM 3422 C CA . ILE A 1 411 ? -21.118 -25.801 -1.166 1.00 97.44 411 ILE A CA 1
ATOM 3423 C C . ILE A 1 411 ? -19.870 -25.936 -0.302 1.00 97.44 411 ILE A C 1
ATOM 3425 O O . ILE A 1 411 ? -19.315 -27.033 -0.205 1.00 97.44 411 ILE A O 1
ATOM 3429 N N . GLY A 1 412 ? -19.401 -24.837 0.283 1.00 96.06 412 GLY A N 1
ATOM 3430 C CA . GLY A 1 412 ? -18.149 -24.821 1.035 1.00 96.06 412 GLY A CA 1
ATOM 3431 C C . GLY A 1 412 ? -18.156 -23.827 2.186 1.00 96.06 412 GLY A C 1
ATOM 3432 O O . GLY A 1 412 ? -18.808 -22.789 2.119 1.00 96.06 412 GLY A O 1
ATOM 3433 N N . VAL A 1 413 ? -17.408 -24.152 3.239 1.00 96.94 413 VAL A N 1
ATOM 3434 C CA . VAL A 1 413 ? -17.149 -23.265 4.376 1.00 96.94 413 VAL A CA 1
ATOM 3435 C C . VAL A 1 413 ? -15.670 -23.352 4.713 1.00 96.94 413 VAL A C 1
ATOM 3437 O O . VAL A 1 413 ? -15.159 -24.446 4.958 1.00 96.94 413 VAL A O 1
ATOM 3440 N N . ASN A 1 414 ? -14.999 -22.206 4.759 1.00 95.94 414 ASN A N 1
ATOM 3441 C CA . ASN A 1 414 ? -13.616 -22.123 5.210 1.00 95.94 414 ASN A CA 1
ATOM 3442 C C . ASN A 1 414 ? -13.612 -21.728 6.689 1.00 95.94 414 ASN A C 1
ATOM 3444 O O . ASN A 1 414 ? -14.162 -20.689 7.048 1.00 95.94 414 ASN A O 1
ATOM 3448 N N . VAL A 1 415 ? -12.994 -22.551 7.539 1.00 95.12 415 VAL A N 1
ATOM 3449 C CA . VAL A 1 415 ? -12.874 -22.295 8.982 1.00 95.12 415 VAL A CA 1
ATOM 3450 C C . VAL A 1 415 ? -11.397 -22.195 9.353 1.00 95.12 415 VAL A C 1
ATOM 3452 O O . VAL A 1 415 ? -10.654 -23.172 9.261 1.00 95.12 415 VAL A O 1
ATOM 3455 N N . GLY A 1 416 ? -10.978 -21.006 9.778 1.00 89.56 416 GLY A N 1
ATOM 3456 C CA . GLY A 1 416 ? -9.596 -20.667 10.097 1.00 89.56 416 GLY A CA 1
ATOM 3457 C C . GLY A 1 416 ? -8.769 -20.224 8.886 1.00 89.56 416 GLY A C 1
ATOM 3458 O O . GLY A 1 416 ? -9.041 -20.560 7.731 1.00 89.56 416 GLY A O 1
ATOM 3459 N N . THR A 1 417 ? -7.703 -19.471 9.162 1.00 87.19 417 THR A N 1
ATOM 3460 C CA . THR A 1 417 ? -6.821 -18.881 8.138 1.00 87.19 417 THR A CA 1
ATOM 3461 C C . THR A 1 417 ? -6.138 -19.934 7.265 1.00 87.19 417 THR A C 1
ATOM 3463 O O . THR A 1 417 ? -6.012 -19.741 6.060 1.00 87.19 417 THR A O 1
ATOM 3466 N N . ALA A 1 418 ? -5.763 -21.081 7.842 1.00 90.19 418 ALA A N 1
ATOM 3467 C CA . ALA A 1 418 ? -5.161 -22.198 7.111 1.00 90.19 418 ALA A CA 1
ATOM 3468 C C . ALA A 1 418 ? -6.113 -22.833 6.079 1.00 90.19 418 ALA A C 1
ATOM 3470 O O . ALA A 1 418 ? -5.649 -23.377 5.082 1.00 90.19 418 ALA A O 1
ATOM 3471 N N . ALA A 1 419 ? -7.431 -22.739 6.293 1.00 91.00 419 ALA A N 1
ATOM 3472 C CA . ALA A 1 419 ? -8.449 -23.178 5.339 1.00 91.00 419 ALA A CA 1
ATOM 3473 C C . ALA A 1 419 ? -8.810 -22.088 4.311 1.00 91.00 419 ALA A C 1
ATOM 3475 O O . ALA A 1 419 ? -9.713 -22.284 3.505 1.00 91.00 419 ALA A O 1
ATOM 3476 N N . GLY A 1 420 ? -8.138 -20.930 4.342 1.00 87.31 420 GLY A N 1
ATOM 3477 C CA . GLY A 1 420 ? -8.407 -19.807 3.445 1.00 87.31 420 GLY A CA 1
ATOM 3478 C C . GLY A 1 420 ? -9.514 -18.862 3.917 1.00 87.31 420 GLY A C 1
ATOM 3479 O O . GLY A 1 420 ? -10.016 -18.078 3.113 1.00 87.31 420 GLY A O 1
ATOM 3480 N N . GLN A 1 421 ? -9.916 -18.903 5.195 1.00 91.06 421 GLN A N 1
ATOM 3481 C CA . GLN A 1 421 ? -10.872 -17.932 5.732 1.00 91.06 421 GLN A CA 1
ATOM 3482 C C . GLN A 1 421 ? -10.216 -16.545 5.836 1.00 91.06 421 GLN A C 1
ATOM 3484 O O . GLN A 1 421 ? -9.306 -16.337 6.639 1.00 91.06 421 GLN A O 1
ATOM 3489 N N . SER A 1 422 ? -10.677 -15.597 5.017 1.00 82.19 422 SER A N 1
ATOM 3490 C CA . SER A 1 422 ? -10.163 -14.219 4.961 1.00 82.19 422 SER A CA 1
ATOM 3491 C C . SER A 1 422 ? -11.015 -13.218 5.749 1.00 82.19 422 SER A C 1
ATOM 3493 O O . SER A 1 422 ? -10.496 -12.207 6.220 1.00 82.19 422 SER A O 1
ATOM 3495 N N . VAL A 1 423 ? -12.309 -13.506 5.926 1.00 85.69 423 VAL A N 1
ATOM 3496 C CA . VAL A 1 423 ? -13.235 -12.720 6.751 1.00 85.69 423 VAL A CA 1
ATOM 3497 C C . VAL A 1 423 ? -13.580 -13.513 8.010 1.00 85.69 423 VAL A C 1
ATOM 3499 O O . VAL A 1 423 ? -14.154 -14.600 7.920 1.00 85.69 423 VAL A O 1
ATOM 3502 N N . GLY A 1 424 ? -13.253 -12.944 9.176 1.00 88.19 424 GLY A N 1
ATOM 3503 C CA . GLY A 1 424 ? -13.651 -13.434 10.504 1.00 88.19 424 GLY A CA 1
ATOM 3504 C C . GLY A 1 424 ? -15.134 -13.178 10.761 1.00 88.19 424 GLY A C 1
ATOM 3505 O O . GLY A 1 424 ? -15.510 -12.248 11.462 1.00 88.19 424 GLY A O 1
ATOM 3506 N N . HIS A 1 425 ? -15.967 -13.888 10.011 1.00 93.44 425 HIS A N 1
ATOM 3507 C CA . HIS A 1 425 ? -17.400 -14.056 10.198 1.00 93.44 425 HIS A CA 1
ATOM 3508 C C . HIS A 1 425 ? -17.760 -15.252 9.329 1.00 93.44 425 HIS A C 1
ATOM 3510 O O . HIS A 1 425 ? -17.501 -15.233 8.125 1.00 93.44 425 HIS A O 1
ATOM 3516 N N . MET A 1 426 ? -18.301 -16.303 9.929 1.00 96.12 426 MET A N 1
ATOM 3517 C CA . MET A 1 426 ? -18.715 -17.524 9.255 1.00 96.12 426 MET A CA 1
ATOM 3518 C C . MET A 1 426 ? -19.564 -17.200 8.024 1.00 96.12 426 MET A C 1
ATOM 3520 O O . MET A 1 426 ? -20.472 -16.381 8.084 1.00 96.12 426 MET A O 1
ATOM 3524 N N . HIS A 1 427 ? -19.257 -17.825 6.897 1.00 97.38 427 HIS A N 1
ATOM 3525 C CA . HIS A 1 427 ? -20.032 -17.680 5.674 1.00 97.38 427 HIS A CA 1
ATOM 3526 C C . HIS A 1 427 ? -19.982 -18.983 4.889 1.00 97.38 427 HIS A C 1
ATOM 3528 O O . HIS A 1 427 ? -18.942 -19.638 4.805 1.00 97.38 427 HIS A O 1
ATOM 3534 N N . ILE A 1 428 ? -21.124 -19.361 4.327 1.00 98.44 428 ILE A N 1
ATOM 3535 C CA . ILE A 1 428 ? -21.255 -20.524 3.460 1.00 98.44 428 ILE A CA 1
ATOM 3536 C C . ILE A 1 428 ? -21.252 -20.037 2.021 1.00 98.44 428 ILE A C 1
ATOM 3538 O O . ILE A 1 428 ? -22.065 -19.195 1.640 1.00 98.44 428 ILE A O 1
ATOM 3542 N N . HIS A 1 429 ? -20.353 -20.596 1.226 1.00 98.19 429 HIS A N 1
ATOM 3543 C CA . HIS A 1 429 ? -20.318 -20.408 -0.211 1.00 98.19 429 HIS A CA 1
ATOM 3544 C C . HIS A 1 429 ? -21.314 -21.359 -0.867 1.00 98.19 429 HIS A C 1
ATOM 3546 O O . HIS A 1 429 ? -21.205 -22.574 -0.695 1.00 98.19 429 HIS A O 1
ATOM 3552 N N . LEU A 1 430 ? -22.245 -20.820 -1.647 1.00 98.44 430 LEU A N 1
ATOM 3553 C CA . LEU A 1 430 ? -23.069 -21.558 -2.597 1.00 98.44 430 LEU A CA 1
ATOM 3554 C C . LEU A 1 430 ? -22.639 -21.131 -4.003 1.00 98.44 430 LEU A C 1
ATOM 3556 O O . LEU A 1 430 ? -22.951 -20.031 -4.459 1.00 98.44 430 LEU A O 1
ATOM 3560 N N . ILE A 1 431 ? -21.867 -21.990 -4.666 1.00 98.06 431 ILE A N 1
ATOM 3561 C CA . ILE A 1 431 ? -21.181 -21.691 -5.927 1.00 98.06 431 ILE A CA 1
ATOM 3562 C C . ILE A 1 431 ? -21.859 -22.468 -7.060 1.00 98.06 431 ILE A C 1
ATOM 3564 O O . ILE A 1 431 ? -21.690 -23.690 -7.129 1.00 98.06 431 ILE A O 1
ATOM 3568 N N . PRO A 1 432 ? -22.599 -21.805 -7.965 1.00 97.94 432 PRO A N 1
ATOM 3569 C CA . PRO A 1 432 ? -23.132 -22.433 -9.171 1.00 97.94 432 PRO A CA 1
ATOM 3570 C C . PRO A 1 432 ? -22.019 -22.963 -10.080 1.00 97.94 432 PRO A C 1
ATOM 3572 O O . PRO A 1 432 ? -20.990 -22.315 -10.253 1.00 97.94 432 PRO A O 1
ATOM 3575 N N . ARG A 1 433 ? -22.205 -24.130 -10.689 1.00 97.06 433 ARG A N 1
ATOM 3576 C CA . ARG A 1 433 ? -21.243 -24.756 -11.607 1.00 97.06 433 ARG A CA 1
ATOM 3577 C C . ARG A 1 433 ? -21.859 -24.944 -12.981 1.00 97.06 433 ARG A C 1
ATOM 3579 O O . ARG A 1 433 ? -23.030 -25.306 -13.091 1.00 97.06 433 ARG A O 1
ATOM 3586 N N . TYR A 1 434 ? -21.057 -24.739 -14.015 1.00 96.12 434 TYR A N 1
ATOM 3587 C CA . TYR A 1 434 ? -21.478 -24.775 -15.412 1.00 96.12 434 TYR A CA 1
ATOM 3588 C C . TYR A 1 434 ? -20.635 -25.776 -16.187 1.00 96.12 434 TYR A C 1
ATOM 3590 O O . TYR A 1 434 ? -19.434 -25.914 -15.964 1.00 96.12 434 TYR A O 1
ATOM 3598 N N . GLN A 1 435 ? -21.246 -26.485 -17.127 1.00 95.06 435 GLN A N 1
ATOM 3599 C CA . GLN A 1 435 ? -20.511 -27.427 -17.956 1.00 95.06 435 GLN A CA 1
ATOM 3600 C C . GLN A 1 435 ? -19.413 -26.691 -18.746 1.00 95.06 435 GLN A C 1
ATOM 3602 O O . GLN A 1 435 ? -19.690 -25.748 -19.482 1.00 95.06 435 GLN A O 1
ATOM 3607 N N . GLY A 1 436 ? -18.160 -27.120 -18.578 1.00 92.31 436 GLY A N 1
ATOM 3608 C CA . GLY A 1 436 ? -16.996 -26.493 -19.215 1.00 92.31 436 GLY A CA 1
ATOM 3609 C C . GLY A 1 436 ? -16.339 -25.358 -18.420 1.00 92.31 436 GLY A C 1
ATOM 3610 O O . GLY A 1 436 ? -15.324 -24.837 -18.876 1.00 92.31 436 GLY A O 1
ATOM 3611 N N . ASP A 1 437 ? -16.838 -25.007 -17.228 1.00 91.25 437 ASP A N 1
ATOM 3612 C CA . ASP A 1 437 ? -16.194 -24.011 -16.351 1.00 91.25 437 ASP A CA 1
ATOM 3613 C C . ASP A 1 437 ? -14.845 -24.477 -15.765 1.00 91.25 437 ASP A C 1
ATOM 3615 O O . ASP A 1 437 ? -14.040 -23.672 -15.299 1.00 91.25 437 ASP A O 1
ATOM 3619 N N . MET A 1 438 ? -14.575 -25.783 -15.819 1.00 87.44 438 MET A N 1
ATOM 3620 C CA . MET A 1 438 ? -13.342 -26.420 -15.381 1.00 87.44 438 MET A CA 1
ATOM 3621 C C . MET A 1 438 ? -13.024 -27.607 -16.292 1.00 87.44 438 MET A C 1
ATOM 3623 O O . MET A 1 438 ? -13.890 -28.434 -16.565 1.00 87.44 438 MET A O 1
ATOM 3627 N N . GLN A 1 439 ? -11.763 -27.714 -16.726 1.00 85.88 439 GLN A N 1
ATOM 3628 C CA . GLN A 1 439 ? -11.313 -28.782 -17.632 1.00 85.88 439 GLN A CA 1
ATOM 3629 C C . GLN A 1 439 ? -11.472 -30.184 -17.031 1.00 85.88 439 GLN A C 1
ATOM 3631 O O . GLN A 1 439 ? -11.870 -31.112 -17.726 1.00 85.88 439 GLN A O 1
ATOM 3636 N N . ASP A 1 440 ? -11.154 -30.328 -15.744 1.00 84.38 440 ASP A N 1
ATOM 3637 C CA . ASP A 1 440 ? -11.246 -31.588 -15.013 1.00 84.38 440 ASP A CA 1
ATOM 3638 C C . ASP A 1 440 ? -12.020 -31.368 -13.704 1.00 84.38 440 ASP A C 1
ATOM 3640 O O . ASP A 1 440 ? -11.427 -31.036 -12.672 1.00 84.38 440 ASP A O 1
ATOM 3644 N N . PRO A 1 441 ? -13.360 -31.485 -13.728 1.00 85.12 441 PRO A N 1
ATOM 3645 C CA . PRO A 1 441 ? -14.167 -31.307 -12.526 1.00 85.12 441 PRO A CA 1
ATOM 3646 C C . PRO A 1 441 ? -13.975 -32.459 -11.523 1.00 85.12 441 PRO A C 1
ATOM 3648 O O . PRO A 1 441 ? -14.369 -32.328 -10.358 1.00 85.12 441 PRO A O 1
ATOM 3651 N N . LYS A 1 442 ? -13.364 -33.583 -11.937 1.00 82.00 442 LYS A N 1
ATOM 3652 C CA . LYS A 1 442 ? -13.120 -34.751 -11.087 1.00 82.00 442 LYS A CA 1
ATOM 3653 C C . LYS A 1 442 ? -12.022 -34.409 -10.076 1.00 82.00 442 LYS A C 1
ATOM 3655 O O . LYS A 1 442 ? -10.847 -34.306 -10.393 1.00 82.00 442 LYS A O 1
ATOM 3660 N N . GLY A 1 443 ? -12.433 -34.177 -8.834 1.00 80.62 443 GLY A N 1
ATOM 3661 C CA . GLY A 1 443 ? -11.562 -33.616 -7.798 1.00 80.62 443 GLY A CA 1
ATOM 3662 C C . GLY A 1 443 ? -12.334 -32.693 -6.872 1.00 80.62 443 GLY A C 1
ATOM 3663 O O . GLY A 1 443 ? -12.246 -32.846 -5.655 1.00 80.62 443 GLY A O 1
ATOM 3664 N N . GLY A 1 444 ? -13.157 -31.808 -7.447 1.00 86.12 444 GLY A N 1
ATOM 3665 C CA . GLY A 1 444 ? -14.041 -30.897 -6.716 1.00 86.12 444 GLY A CA 1
ATOM 3666 C C . GLY A 1 444 ? -13.359 -30.252 -5.506 1.00 86.12 444 GLY A C 1
ATOM 3667 O O . GLY A 1 444 ? -12.352 -29.563 -5.645 1.00 86.12 444 GLY A O 1
ATOM 3668 N N . VAL A 1 445 ? -13.878 -30.555 -4.311 1.00 88.88 445 VAL A N 1
ATOM 3669 C CA . VAL A 1 445 ? -13.380 -30.069 -3.009 1.00 88.88 445 VAL A CA 1
ATOM 3670 C C . VAL A 1 445 ? -11.890 -30.351 -2.787 1.00 88.88 445 VAL A C 1
ATOM 3672 O O . VAL A 1 445 ? -11.222 -29.576 -2.116 1.00 88.88 445 VAL A O 1
ATOM 3675 N N . ARG A 1 446 ? -11.309 -31.397 -3.385 1.00 89.25 446 ARG A N 1
ATOM 3676 C CA . ARG A 1 446 ? -9.867 -31.683 -3.266 1.00 89.25 446 ARG A CA 1
ATOM 3677 C C . ARG A 1 446 ? -8.981 -30.595 -3.875 1.00 89.25 446 ARG A C 1
ATOM 3679 O O . ARG A 1 446 ? -7.800 -30.551 -3.551 1.00 89.25 446 ARG A O 1
ATOM 3686 N N . GLY A 1 447 ? -9.542 -29.712 -4.704 1.00 87.12 447 GLY A N 1
ATOM 3687 C CA . GLY A 1 447 ? -8.868 -28.522 -5.226 1.00 87.12 447 GLY A CA 1
ATOM 3688 C C . GLY A 1 447 ? -8.386 -27.541 -4.151 1.00 87.12 447 GLY A C 1
ATOM 3689 O O . GLY A 1 447 ? -7.572 -26.683 -4.467 1.00 87.12 447 GLY A O 1
ATOM 3690 N N . VAL A 1 448 ? -8.806 -27.693 -2.884 1.00 90.12 448 VAL A N 1
ATOM 3691 C CA . VAL A 1 448 ? -8.227 -26.940 -1.752 1.00 90.12 448 VAL A CA 1
ATOM 3692 C C . VAL A 1 448 ? -6.723 -27.185 -1.575 1.00 90.12 448 VAL A C 1
ATOM 3694 O O . VAL A 1 448 ? -6.027 -26.322 -1.053 1.00 90.12 448 VAL A O 1
ATOM 3697 N N . ILE A 1 449 ? -6.212 -28.337 -2.024 1.00 91.44 449 ILE A N 1
ATOM 3698 C CA . ILE A 1 449 ? -4.776 -28.608 -2.173 1.00 91.44 449 ILE A CA 1
ATOM 3699 C C . ILE A 1 449 ? -4.559 -28.986 -3.645 1.00 91.44 449 ILE A C 1
ATOM 3701 O O . ILE A 1 449 ? -4.767 -30.154 -3.997 1.00 91.44 449 ILE A O 1
ATOM 3705 N N . PRO A 1 450 ? -4.194 -28.027 -4.519 1.00 87.88 450 PRO A N 1
ATOM 3706 C CA . PRO A 1 450 ? -4.175 -28.220 -5.971 1.00 87.88 450 PRO A CA 1
ATOM 3707 C C . PRO A 1 450 ? -3.387 -29.451 -6.429 1.00 87.88 450 PRO A C 1
ATOM 3709 O O . PRO A 1 450 ? -3.829 -30.190 -7.310 1.00 87.88 450 PRO A O 1
ATOM 3712 N N . GLU A 1 451 ? -2.268 -29.751 -5.772 1.00 89.50 451 GLU A N 1
ATOM 3713 C CA . GLU A 1 451 ? -1.402 -30.890 -6.095 1.00 89.50 451 GLU A CA 1
ATOM 3714 C C . GLU A 1 451 ? -2.074 -32.247 -5.820 1.00 89.50 451 GLU A C 1
ATOM 3716 O O . GLU A 1 451 ? -1.650 -33.270 -6.353 1.00 89.50 451 GLU A O 1
ATOM 3721 N N . LYS A 1 452 ? -3.130 -32.273 -4.996 1.00 86.69 452 LYS A N 1
ATOM 3722 C CA . LYS A 1 452 ? -3.901 -33.473 -4.617 1.00 86.69 452 LYS A CA 1
ATOM 3723 C C . LYS A 1 452 ? -5.301 -33.516 -5.232 1.00 86.69 452 LYS A C 1
ATOM 3725 O O . LYS A 1 452 ? -6.084 -34.419 -4.895 1.00 86.69 452 LYS A O 1
ATOM 3730 N N . GLN A 1 453 ? -5.628 -32.555 -6.098 1.00 88.25 453 GLN A N 1
ATOM 3731 C CA . GLN A 1 453 ? -6.935 -32.459 -6.740 1.00 88.25 453 GLN A CA 1
ATOM 3732 C C . GLN A 1 453 ? -7.210 -33.678 -7.622 1.00 88.25 453 GLN A C 1
ATOM 3734 O O . GLN A 1 453 ? -8.278 -34.281 -7.515 1.00 88.25 453 GLN A O 1
ATOM 3739 N N . LYS A 1 454 ? -6.233 -34.049 -8.455 1.00 85.81 454 LYS A N 1
ATOM 3740 C CA . LYS A 1 454 ? -6.313 -35.210 -9.340 1.00 85.81 454 LYS A CA 1
ATOM 3741 C C . LYS A 1 454 ? -6.010 -36.478 -8.556 1.00 85.81 454 LYS A C 1
ATOM 3743 O O . LYS A 1 454 ? -5.048 -36.536 -7.792 1.00 85.81 454 LYS A O 1
ATOM 3748 N N . TYR A 1 455 ? -6.845 -37.488 -8.742 1.00 78.88 455 TYR A N 1
ATOM 3749 C CA . TYR A 1 455 ? -6.634 -38.812 -8.181 1.00 78.88 455 TYR A CA 1
ATOM 3750 C C . TYR A 1 455 ? -7.136 -39.855 -9.171 1.00 78.88 455 TYR A C 1
ATOM 3752 O O . TYR A 1 455 ? -8.238 -39.738 -9.717 1.00 78.88 455 TYR A O 1
ATOM 3760 N N . ASP A 1 456 ? -6.323 -40.880 -9.387 1.00 75.25 456 ASP A N 1
ATOM 3761 C CA . ASP A 1 456 ? -6.748 -42.038 -10.151 1.00 75.25 456 ASP A CA 1
ATOM 3762 C C . ASP A 1 456 ? -7.694 -42.862 -9.279 1.00 75.25 456 ASP A C 1
ATOM 3764 O O . ASP A 1 456 ? -7.390 -43.206 -8.134 1.00 75.25 456 ASP A O 1
ATOM 3768 N N . VAL A 1 457 ? -8.874 -43.163 -9.815 1.00 60.97 457 VAL A N 1
ATOM 3769 C CA . VAL A 1 457 ? -9.727 -44.196 -9.231 1.00 60.97 457 VAL A CA 1
ATOM 3770 C C . VAL A 1 457 ? -9.082 -45.506 -9.655 1.00 60.97 457 VAL A C 1
ATOM 3772 O O . VAL A 1 457 ? -9.108 -45.839 -10.841 1.00 60.97 457 VAL A O 1
ATOM 3775 N N . LEU A 1 458 ? -8.442 -46.209 -8.719 1.00 52.75 458 LEU A N 1
ATOM 3776 C CA . LEU A 1 458 ? -7.962 -47.562 -8.986 1.00 52.75 458 LEU A CA 1
ATOM 3777 C C . LEU A 1 458 ? -9.150 -48.393 -9.505 1.00 52.75 458 LEU A C 1
ATOM 3779 O O . LEU A 1 458 ? -10.231 -48.314 -8.914 1.00 52.75 458 LEU A O 1
ATOM 3783 N N . PRO A 1 459 ? -9.002 -49.163 -10.598 1.00 43.62 459 PRO A N 1
ATOM 3784 C CA . PRO A 1 459 ? -10.093 -49.993 -11.089 1.00 43.62 459 PRO A CA 1
ATOM 3785 C C . PRO A 1 459 ? -10.458 -51.025 -10.011 1.00 43.62 459 PRO A C 1
ATOM 3787 O O . PRO A 1 459 ? -9.657 -51.910 -9.721 1.00 43.62 459 PRO A O 1
ATOM 3790 N N . GLY A 1 460 ? -11.646 -50.897 -9.409 1.00 58.12 460 GLY A N 1
ATOM 3791 C CA . GLY A 1 460 ? -12.179 -51.854 -8.428 1.00 58.12 460 GLY A CA 1
ATOM 3792 C C . GLY A 1 460 ? -12.509 -51.315 -7.030 1.00 58.12 460 GLY A C 1
ATOM 3793 O O . GLY A 1 460 ? -12.788 -52.132 -6.157 1.00 58.12 460 GLY A O 1
ATOM 3794 N N . ALA A 1 461 ? -12.474 -49.996 -6.806 1.00 46.59 461 ALA A N 1
ATOM 3795 C CA . ALA A 1 461 ? -13.029 -49.367 -5.600 1.00 46.59 461 ALA A CA 1
ATOM 3796 C C . ALA A 1 461 ? -14.513 -49.012 -5.759 1.00 46.59 461 ALA A C 1
ATOM 3798 O O . ALA A 1 461 ? -14.879 -48.529 -6.859 1.00 46.59 461 ALA A O 1
#

Sequence (461 aa):
MNEFPHDVNNLLKEIETTRFSPIRNTGCKKIYKMVLLLAMLECKGRNASNWWKPIKPEEAAPFFHFILTHWDVIREVQFLDQDKRDFKIQFDEPSRRYTERLIAEMPMGHWGKNHQFGHYDRESNQFFFRIDIDPAFQLEVFKKVKEIAIRRIQEAMPILDLPVDFYDFNLDREITKVEEIMVPVKATEREMLVKGRIGQGKFRTHLLRDYDHCVLCRISSKKLLVASHIKRWADSTHDERMDLNNALLLCPLHDKLFDSWTITFDEKGQCLVNRNFQQHADYQLFLRPMHSLISLDSHQNFLEEHRRKFSEEEKSLPGKTASIIVSAQEPSVSYCPFCETSHREIVLQNAHAKAFFDQFPVSPGHLLIVPKRHFDSWFDANPEERASFDALLVEGKLLLEREYHPNGFNIGVNVGTAAGQSVGHMHIHLIPRYQGDMQDPKGGVRGVIPEKQKYDVLPGA